Protein AF-0000000079770713 (afdb_homodimer)

Nearest PDB structures (foldseek):
  6ezu-assembly1_A  TM=9.959E-01  e=7.037E-30  Schistosoma mansoni
  2pw3-assembly1_B  TM=9.821E-01  e=1.176E-29  Homo sapiens
  2pw3-assembly1_A  TM=9.823E-01  e=1.884E-29  Homo sapiens
  1mkd-assembly1_B  TM=9.830E-01  e=2.142E-29  Homo sapiens
  3d3p-assembly1_A  TM=9.813E-01  e=2.236E-29  Homo sapiens

Structure (mmCIF, N/CA/C/O backbone):
data_AF-0000000079770713-model_v1
#
loop_
_entity.id
_entity.type
_entity.pdbx_description
1 polymer 'PDEase domain-containing protein'
#
loop_
_atom_site.group_PDB
_atom_site.id
_atom_site.type_symbol
_atom_site.label_atom_id
_atom_site.label_alt_id
_atom_site.label_comp_id
_atom_site.label_asym_id
_atom_site.label_entity_id
_atom_site.label_seq_id
_atom_site.pdbx_PDB_ins_code
_atom_site.Cartn_x
_atom_site.Cartn_y
_atom_site.Cartn_z
_atom_site.occupancy
_atom_site.B_iso_or_equiv
_atom_site.auth_seq_id
_atom_site.auth_comp_id
_atom_site.auth_asym_id
_atom_site.auth_atom_id
_atom_site.pdbx_PDB_model_num
ATOM 1 N N . MET A 1 1 ? 0.731 37.906 8.383 1 63.88 1 MET A N 1
ATOM 2 C CA . MET A 1 1 ? 1.109 36.5 8.234 1 63.88 1 MET A CA 1
ATOM 3 C C . MET A 1 1 ? 2.428 36.219 8.945 1 63.88 1 MET A C 1
ATOM 5 O O . MET A 1 1 ? 2.521 35.25 9.727 1 63.88 1 MET A O 1
ATOM 9 N N . GLU A 1 2 ? 3.33 37.094 8.875 1 69.5 2 GLU A N 1
ATOM 10 C CA . GLU A 1 2 ? 4.676 36.812 9.367 1 69.5 2 GLU A CA 1
ATOM 11 C C . GLU A 1 2 ? 4.691 36.719 10.891 1 69.5 2 GLU A C 1
ATOM 13 O O . GLU A 1 2 ? 5.367 35.844 11.461 1 69.5 2 GLU A O 1
ATOM 18 N N . GLY A 1 3 ? 3.883 37.531 11.469 1 73.81 3 GLY A N 1
ATOM 19 C CA . GLY A 1 3 ? 3.893 37.469 12.922 1 73.81 3 GLY A CA 1
ATOM 20 C C . GLY A 1 3 ? 3.133 36.281 13.484 1 73.81 3 GLY A C 1
ATOM 21 O O . GLY A 1 3 ? 3.455 35.812 14.57 1 73.81 3 GLY A O 1
ATOM 22 N N . GLY A 1 4 ? 2.262 35.688 12.719 1 87.94 4 GLY A N 1
ATOM 23 C CA . GLY A 1 4 ? 1.386 34.656 13.242 1 87.94 4 GLY A CA 1
ATOM 24 C C . GLY A 1 4 ? 1.854 33.25 12.898 1 87.94 4 GLY A C 1
ATOM 25 O O . GLY A 1 4 ? 1.377 32.281 13.484 1 87.94 4 GLY A O 1
ATOM 26 N N . LEU A 1 5 ? 2.863 33.188 12.086 1 93.62 5 LEU A N 1
ATOM 27 C CA . LEU A 1 5 ? 3.289 31.891 11.547 1 93.62 5 LEU A CA 1
ATOM 28 C C . LEU A 1 5 ? 3.885 31.031 12.648 1 93.62 5 LEU A C 1
ATOM 30 O O . LEU A 1 5 ? 3.799 29.797 12.586 1 93.62 5 LEU A O 1
ATOM 34 N N . ASP A 1 6 ? 4.414 31.625 13.68 1 94.94 6 ASP A N 1
ATOM 35 C CA . ASP A 1 6 ? 5.082 30.891 14.742 1 94.94 6 ASP A CA 1
ATOM 36 C C . ASP A 1 6 ? 4.133 30.609 15.898 1 94.94 6 ASP A C 1
ATOM 38 O O . ASP A 1 6 ? 4.516 29.969 16.891 1 94.94 6 ASP A O 1
ATOM 42 N N . GLN A 1 7 ? 2.955 31.078 15.75 1 94.88 7 GLN A N 1
ATOM 43 C CA . GLN A 1 7 ? 1.991 30.938 16.844 1 94.88 7 GLN A CA 1
ATOM 44 C C . GLN A 1 7 ? 1.043 29.766 16.594 1 94.88 7 GLN A C 1
ATOM 46 O O . GLN A 1 7 ? 0.506 29.625 15.484 1 94.88 7 GLN A O 1
ATOM 51 N N . TRP A 1 8 ? 0.904 28.922 17.641 1 96.94 8 TRP A N 1
ATOM 52 C CA . TRP A 1 8 ? -0.097 27.859 17.562 1 96.94 8 TRP A CA 1
ATOM 53 C C . TRP A 1 8 ? -1.501 28.453 17.453 1 96.94 8 TRP A C 1
ATOM 55 O O . TRP A 1 8 ? -1.877 29.328 18.234 1 96.94 8 TRP A O 1
ATOM 65 N N . GLY A 1 9 ? -2.186 28.109 16.484 1 94.69 9 GLY A N 1
ATOM 66 C CA . GLY A 1 9 ? -3.547 28.594 16.328 1 94.69 9 GLY A CA 1
ATOM 67 C C . GLY A 1 9 ? -3.637 29.875 15.531 1 94.69 9 GLY A C 1
ATOM 68 O O . GLY A 1 9 ? -4.445 30.75 15.844 1 94.69 9 GLY A O 1
ATOM 69 N N . MET A 1 10 ? -2.783 30 14.617 1 96 10 MET A N 1
ATOM 70 C CA . MET A 1 10 ? -2.904 31.109 13.688 1 96 10 MET A CA 1
ATOM 71 C C . MET A 1 10 ? -4.242 31.078 12.953 1 96 10 MET A C 1
ATOM 73 O O . MET A 1 10 ? -4.703 30 12.555 1 96 10 MET A O 1
AT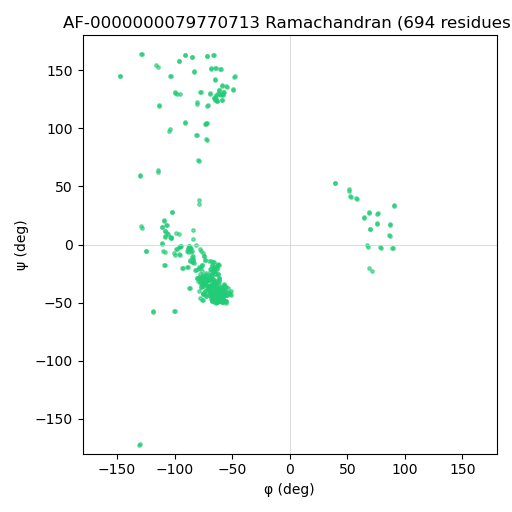OM 77 N N . ASP A 1 11 ? -4.848 32.25 12.844 1 96.94 11 ASP A N 1
ATOM 78 C CA . ASP A 1 11 ? -6.125 32.312 12.141 1 96.94 11 ASP A CA 1
ATOM 79 C C . ASP A 1 11 ? -5.938 32.125 10.633 1 96.94 11 ASP A C 1
ATOM 81 O O . ASP A 1 11 ? -5.863 33.125 9.891 1 96.94 11 ASP A O 1
ATOM 85 N N . ILE A 1 12 ? -5.996 30.953 10.195 1 97.5 12 ILE A N 1
ATOM 86 C CA . ILE A 1 12 ? -5.727 30.594 8.812 1 97.5 12 ILE A CA 1
ATOM 87 C C . ILE A 1 12 ? -6.883 31.047 7.922 1 97.5 12 ILE A C 1
ATOM 89 O O . ILE A 1 12 ? -6.707 31.25 6.719 1 97.5 12 ILE A O 1
ATOM 93 N N . PHE A 1 13 ? -8.055 31.156 8.5 1 97.25 13 PHE A N 1
ATOM 94 C CA . PHE A 1 13 ? -9.211 31.641 7.75 1 97.25 13 PHE A CA 1
ATOM 95 C C . PHE A 1 13 ? -9.031 33.094 7.379 1 97.25 13 PHE A C 1
ATOM 97 O O . PHE A 1 13 ? -9.398 33.531 6.277 1 97.25 13 PHE A O 1
ATOM 104 N N . LYS A 1 14 ? -8.547 33.812 8.328 1 96.44 14 LYS A N 1
ATOM 105 C CA . LYS A 1 14 ? -8.266 35.219 8.031 1 96.44 14 LYS A CA 1
ATOM 106 C C . LYS A 1 14 ? -7.234 35.344 6.914 1 96.44 14 LYS A C 1
ATOM 108 O O . LYS A 1 14 ? -7.367 36.219 6.043 1 96.44 14 LYS A O 1
ATOM 113 N N . LEU A 1 15 ? -6.227 34.531 6.969 1 96.56 15 LEU A N 1
ATOM 114 C CA . LEU A 1 15 ? -5.246 34.531 5.891 1 96.56 15 LEU A CA 1
ATOM 115 C C . LEU A 1 15 ? -5.91 34.219 4.555 1 96.56 15 LEU A C 1
ATOM 117 O O . LEU A 1 15 ? -5.605 34.844 3.539 1 96.56 15 LEU A O 1
ATOM 121 N N . ALA A 1 16 ? -6.777 33.281 4.539 1 96.69 16 ALA A N 1
ATOM 122 C CA . ALA A 1 16 ? -7.453 32.844 3.316 1 96.69 16 ALA A CA 1
ATOM 123 C C . ALA A 1 16 ? -8.328 33.969 2.754 1 96.69 16 ALA A C 1
ATOM 125 O O . ALA A 1 16 ? -8.594 34 1.55 1 96.69 16 ALA A O 1
ATOM 126 N N . GLU A 1 17 ? -8.75 34.875 3.635 1 96.69 17 GLU A N 1
ATOM 127 C CA . GLU A 1 17 ? -9.5 36.031 3.189 1 96.69 17 GLU A CA 1
ATOM 128 C C . GLU A 1 17 ? -8.586 37.062 2.521 1 96.69 17 GLU A C 1
ATOM 130 O O . GLU A 1 17 ? -9.023 37.812 1.652 1 96.69 17 GLU A O 1
ATOM 135 N N . CYS A 1 18 ? -7.363 37.031 2.934 1 95.69 18 CYS A N 1
ATOM 136 C CA . CYS A 1 18 ? -6.418 38.031 2.496 1 95.69 18 CYS A CA 1
ATOM 137 C C . CYS A 1 18 ? -5.719 37.625 1.207 1 95.69 18 CYS A C 1
ATOM 139 O O . CYS A 1 18 ? -5.156 38.469 0.501 1 95.69 18 CYS A O 1
ATOM 141 N N . THR A 1 19 ? -5.734 36.344 0.883 1 96.25 19 THR A N 1
ATOM 142 C CA . THR A 1 19 ? -5.074 35.844 -0.32 1 96.25 19 THR A CA 1
ATOM 143 C C . THR A 1 19 ? -5.828 34.656 -0.896 1 96.25 19 THR A C 1
ATOM 145 O O . THR A 1 19 ? -6.352 33.812 -0.149 1 96.25 19 THR A O 1
ATOM 148 N N . PRO A 1 20 ? -5.832 34.562 -2.256 1 96.06 20 PRO A N 1
ATOM 149 C CA . PRO A 1 20 ? -6.449 33.375 -2.867 1 96.06 20 PRO A CA 1
ATOM 150 C C . PRO A 1 20 ? -5.555 32.156 -2.805 1 96.06 20 PRO A C 1
ATOM 152 O O . PRO A 1 20 ? -5.984 31.062 -3.174 1 96.06 20 PRO A O 1
ATOM 155 N N . ASN A 1 21 ? -4.332 32.312 -2.307 1 97.94 21 ASN A N 1
ATOM 156 C CA . ASN A 1 21 ? -3.375 31.219 -2.289 1 97.94 21 ASN A CA 1
ATOM 157 C C . ASN A 1 21 ? -2.75 31.031 -0.909 1 97.94 21 ASN A C 1
ATOM 159 O O . ASN A 1 21 ? -1.525 31.062 -0.77 1 97.94 21 ASN A O 1
ATOM 163 N N . PRO A 1 22 ? -3.529 30.781 0.084 1 98.19 22 PRO A N 1
ATOM 164 C CA . PRO A 1 22 ? -2.99 30.688 1.442 1 98.19 22 PRO A CA 1
ATOM 165 C C . PRO A 1 22 ? -1.973 29.547 1.595 1 98.19 22 PRO A C 1
ATOM 167 O O . PRO A 1 22 ? -0.977 29.703 2.307 1 98.19 22 PRO A O 1
ATOM 170 N N . LEU A 1 23 ? -2.201 28.406 0.924 1 98.75 23 LEU A N 1
ATOM 171 C CA . LEU A 1 23 ? -1.284 27.281 1.036 1 98.75 23 LEU A CA 1
ATOM 172 C C . LEU A 1 23 ? 0.087 27.625 0.469 1 98.75 23 LEU A C 1
ATOM 174 O O . LEU A 1 23 ? 1.111 27.375 1.105 1 98.75 23 LEU A O 1
ATOM 178 N N . THR A 1 24 ? 0.068 28.266 -0.706 1 98.75 24 THR A N 1
ATOM 179 C CA . THR A 1 24 ? 1.312 28.672 -1.35 1 98.75 24 THR A CA 1
ATOM 180 C C . THR A 1 24 ? 2.061 29.688 -0.484 1 98.75 24 THR A C 1
ATOM 182 O O . THR A 1 24 ? 3.27 29.547 -0.28 1 98.75 24 THR A O 1
ATOM 185 N N . CYS A 1 25 ? 1.343 30.625 0.07 1 98.12 25 CYS A N 1
ATOM 186 C CA . CYS A 1 25 ? 1.941 31.672 0.885 1 98.12 25 CYS A CA 1
ATOM 187 C C . CYS A 1 25 ? 2.596 31.094 2.131 1 98.12 25 CYS A C 1
ATOM 189 O O . CYS A 1 25 ? 3.756 31.391 2.426 1 98.12 25 CYS A O 1
ATOM 191 N N . VAL A 1 26 ? 1.879 30.266 2.836 1 98.5 26 VAL A N 1
ATOM 192 C CA . VAL A 1 26 ? 2.367 29.703 4.09 1 98.5 26 VAL A CA 1
ATOM 193 C C . VAL A 1 26 ? 3.562 28.797 3.82 1 98.5 26 VAL A C 1
ATOM 195 O O . VAL A 1 26 ? 4.602 28.906 4.477 1 98.5 26 VAL A O 1
ATOM 198 N N . THR A 1 27 ? 3.457 27.906 2.826 1 98.81 27 THR A N 1
ATOM 199 C CA . THR A 1 27 ? 4.492 26.922 2.541 1 98.81 27 THR A CA 1
ATOM 200 C C . THR A 1 27 ? 5.773 27.594 2.066 1 98.81 27 THR A C 1
ATOM 202 O O . THR A 1 27 ? 6.859 27.297 2.562 1 98.81 27 THR A O 1
ATOM 205 N N . TYR A 1 28 ? 5.598 28.531 1.145 1 98.5 28 TYR A N 1
ATOM 206 C CA . TYR A 1 28 ? 6.75 29.25 0.616 1 98.5 28 TYR A CA 1
ATOM 207 C C . TYR A 1 28 ? 7.473 30.016 1.724 1 98.5 28 TYR A C 1
ATOM 209 O O . TYR A 1 28 ? 8.703 29.953 1.824 1 98.5 28 TYR A O 1
ATOM 217 N N . THR A 1 29 ? 6.762 30.703 2.537 1 98.12 29 THR A N 1
ATOM 218 C CA . THR A 1 29 ? 7.336 31.531 3.59 1 98.12 29 THR A CA 1
ATOM 219 C C . THR A 1 29 ? 8.078 30.672 4.609 1 98.12 29 THR A C 1
ATOM 221 O O . THR A 1 29 ? 9.172 31.031 5.051 1 98.12 29 THR A O 1
ATOM 224 N N . ILE A 1 30 ? 7.496 29.531 4.957 1 98.25 30 ILE A N 1
ATOM 225 C CA . ILE A 1 30 ? 8.109 28.656 5.945 1 98.25 30 ILE A CA 1
ATOM 226 C C . ILE A 1 30 ? 9.398 28.062 5.379 1 98.25 30 ILE A C 1
ATOM 228 O O . ILE A 1 30 ? 10.43 28.031 6.055 1 98.25 30 ILE A O 1
ATOM 232 N N . LEU A 1 31 ? 9.359 27.625 4.121 1 98.62 31 LEU A N 1
ATOM 233 C CA . LEU A 1 31 ? 10.562 27.094 3.494 1 98.62 31 LEU A CA 1
ATOM 234 C C . LEU A 1 31 ? 11.656 28.141 3.428 1 98.62 31 LEU A C 1
ATOM 236 O O . LEU A 1 31 ? 12.828 27.844 3.674 1 98.62 31 LEU A O 1
ATOM 240 N N . LYS A 1 32 ? 11.258 29.328 3.139 1 97.75 32 LYS A N 1
ATOM 241 C CA . LYS A 1 32 ? 12.203 30.438 3.051 1 97.75 32 LYS A CA 1
ATOM 242 C C . LYS A 1 32 ? 12.797 30.766 4.418 1 97.75 32 LYS A C 1
ATOM 244 O O . LYS A 1 32 ? 14.016 30.891 4.559 1 97.75 32 LYS A O 1
ATOM 249 N N . ARG A 1 33 ? 11.992 30.875 5.371 1 96.5 33 ARG A N 1
ATOM 250 C CA . ARG A 1 33 ? 12.422 31.234 6.715 1 96.5 33 ARG A CA 1
ATOM 251 C C . ARG A 1 33 ? 13.367 30.188 7.293 1 96.5 33 ARG A C 1
ATOM 253 O O . ARG A 1 33 ? 14.289 30.531 8.047 1 96.5 33 ARG A O 1
ATOM 260 N N . ARG A 1 34 ? 13.156 28.984 6.93 1 96.56 34 ARG A N 1
ATOM 261 C CA . ARG A 1 34 ? 13.984 27.891 7.457 1 96.56 34 ARG A CA 1
ATOM 262 C C . ARG A 1 34 ? 15.234 27.703 6.609 1 96.56 34 ARG A C 1
ATOM 264 O O . ARG A 1 34 ? 16.031 26.797 6.883 1 96.56 34 ARG A O 1
ATOM 271 N N . GLY A 1 35 ? 15.359 28.484 5.566 1 98.06 35 GLY A N 1
ATOM 272 C CA . GLY A 1 35 ? 16.547 28.469 4.738 1 98.06 35 GLY A CA 1
ATOM 273 C C . GLY A 1 35 ? 16.625 27.266 3.82 1 98.06 35 GLY A C 1
ATOM 274 O O . GLY A 1 35 ? 17.688 26.969 3.262 1 98.06 35 GLY A O 1
ATOM 275 N N . LEU A 1 36 ? 15.523 26.625 3.623 1 98.56 36 LEU A N 1
ATOM 276 C CA . LEU A 1 36 ? 15.531 25.359 2.887 1 98.56 36 LEU A CA 1
ATOM 277 C C . LEU A 1 36 ? 15.578 25.609 1.384 1 98.56 36 LEU A C 1
ATOM 279 O O . LEU A 1 36 ? 16.141 24.812 0.635 1 98.56 36 LEU A O 1
ATOM 283 N N . ILE A 1 37 ? 15.031 26.75 0.938 1 98.69 37 ILE A N 1
ATOM 284 C CA . ILE A 1 37 ? 15.07 27.125 -0.474 1 98.69 37 ILE A CA 1
ATOM 285 C C . ILE A 1 37 ? 16.516 27.328 -0.906 1 98.69 37 ILE A C 1
ATOM 287 O O . ILE A 1 37 ? 16.953 26.812 -1.944 1 98.69 37 ILE A O 1
ATOM 291 N N . ASN A 1 38 ? 17.281 27.984 -0.053 1 98.38 38 ASN A N 1
ATOM 292 C CA . ASN A 1 38 ? 18.688 28.219 -0.345 1 98.38 38 ASN A CA 1
ATOM 293 C C . ASN A 1 38 ? 19.531 26.953 -0.19 1 98.38 38 ASN A C 1
ATOM 295 O O . ASN A 1 38 ? 20.391 26.656 -1.024 1 98.38 38 ASN A O 1
ATOM 299 N N . LYS A 1 39 ? 19.25 26.234 0.846 1 98.25 39 LYS A N 1
ATOM 300 C CA . LYS A 1 39 ? 20.016 25.031 1.158 1 98.25 39 LYS A CA 1
ATOM 301 C C . LYS A 1 39 ? 19.984 24.047 -0.009 1 98.25 39 LYS A C 1
ATOM 303 O O . LYS A 1 39 ? 21.016 23.453 -0.35 1 98.25 39 LYS A O 1
ATOM 308 N N . PHE A 1 40 ? 18.875 23.922 -0.648 1 98.44 40 PHE A N 1
ATOM 309 C CA . PHE A 1 40 ? 18.719 22.906 -1.691 1 98.44 40 PHE A CA 1
ATOM 310 C C . PHE A 1 40 ? 18.672 23.562 -3.068 1 98.44 40 PHE A C 1
ATOM 312 O O . PHE A 1 40 ? 18.328 22.906 -4.055 1 98.44 40 PHE A O 1
ATOM 319 N N . LYS A 1 41 ? 18.938 24.906 -3.066 1 98.44 41 LYS A N 1
ATOM 320 C CA . LYS A 1 41 ? 18.953 25.672 -4.309 1 98.44 41 LYS A CA 1
ATOM 321 C C . LYS A 1 41 ? 17.688 25.438 -5.117 1 98.44 41 LYS A C 1
ATOM 323 O O . LYS A 1 41 ? 17.734 25.141 -6.312 1 98.44 41 LYS A O 1
ATOM 328 N N . ILE A 1 42 ? 16.562 25.5 -4.434 1 98.69 42 ILE A N 1
ATOM 329 C CA . ILE A 1 42 ? 15.281 25.344 -5.094 1 98.69 42 ILE A CA 1
ATOM 330 C C . ILE A 1 42 ? 14.984 26.578 -5.945 1 98.69 42 ILE A C 1
ATOM 332 O O . ILE A 1 42 ? 14.93 27.703 -5.43 1 98.69 42 ILE A O 1
ATOM 336 N N . PRO A 1 43 ? 14.812 26.359 -7.258 1 98.12 43 PRO A N 1
ATOM 337 C CA . PRO A 1 43 ? 14.422 27.531 -8.039 1 98.12 43 PRO A CA 1
ATOM 338 C C . PRO A 1 43 ? 13.094 28.125 -7.59 1 98.12 43 PRO A C 1
ATOM 340 O O . PRO A 1 43 ? 12.094 27.422 -7.508 1 98.12 43 PRO A O 1
ATOM 343 N N . HIS A 1 44 ? 13.07 29.375 -7.355 1 97.69 44 HIS A N 1
ATOM 344 C CA . HIS A 1 44 ? 11.891 30.047 -6.816 1 97.69 44 HIS A CA 1
ATOM 345 C C . HIS A 1 44 ? 10.68 29.844 -7.723 1 97.69 44 HIS A C 1
ATOM 347 O O . HIS A 1 44 ? 9.578 29.578 -7.246 1 97.69 44 HIS A O 1
ATOM 353 N N . TRP A 1 45 ? 10.906 29.906 -8.93 1 97.5 45 TRP A N 1
ATOM 354 C CA . TRP A 1 45 ? 9.805 29.797 -9.875 1 97.5 45 TRP A CA 1
ATOM 355 C C . TRP A 1 45 ? 9.25 28.375 -9.898 1 97.5 45 TRP A C 1
ATOM 357 O O . TRP A 1 45 ? 8.039 28.188 -10.039 1 97.5 45 TRP A O 1
ATOM 367 N N . ASN A 1 46 ? 10.148 27.359 -9.812 1 98.31 46 ASN A N 1
ATOM 368 C CA . ASN A 1 46 ? 9.672 25.984 -9.719 1 98.31 46 ASN A CA 1
ATOM 369 C C . ASN A 1 46 ? 8.812 25.766 -8.484 1 98.31 46 ASN A C 1
ATOM 371 O O . ASN A 1 46 ? 7.777 25.109 -8.547 1 98.31 46 ASN A O 1
ATOM 375 N N . LEU A 1 47 ? 9.305 26.359 -7.414 1 98.75 47 LEU A N 1
ATOM 376 C CA . LEU A 1 47 ? 8.586 26.188 -6.156 1 98.75 47 LEU A CA 1
ATOM 377 C C . LEU A 1 47 ? 7.207 26.844 -6.219 1 98.75 47 LEU A C 1
ATOM 379 O O . LEU A 1 47 ? 6.211 26.234 -5.828 1 98.75 47 LEU A O 1
ATOM 383 N N . LEU A 1 48 ? 7.164 28.016 -6.754 1 98.56 48 LEU A N 1
ATOM 384 C CA . LEU A 1 48 ? 5.895 28.719 -6.855 1 98.56 48 LEU A CA 1
ATOM 385 C C . LEU A 1 48 ? 4.941 28 -7.801 1 98.56 48 LEU A C 1
ATOM 387 O O . LEU A 1 48 ? 3.75 27.875 -7.508 1 98.56 48 LEU A O 1
ATOM 391 N N . ARG A 1 49 ? 5.418 27.562 -8.914 1 98.62 49 ARG A N 1
ATOM 392 C CA . ARG A 1 49 ? 4.578 26.859 -9.883 1 98.62 49 ARG A CA 1
ATOM 393 C C . ARG A 1 49 ? 4.047 25.562 -9.305 1 98.62 49 ARG A C 1
ATOM 395 O O . ARG A 1 49 ? 2.871 25.234 -9.477 1 98.62 49 ARG A O 1
ATOM 402 N N . TYR A 1 50 ? 4.945 24.875 -8.648 1 98.81 50 TYR A N 1
ATOM 403 C CA . TYR A 1 50 ? 4.535 23.609 -8.047 1 98.81 50 TYR A CA 1
ATOM 404 C C . TYR A 1 50 ? 3.479 23.828 -6.969 1 98.81 50 TYR A C 1
ATOM 406 O O . TYR A 1 50 ? 2.426 23.188 -6.977 1 98.81 50 TYR A O 1
ATOM 414 N N . LEU A 1 51 ? 3.736 24.734 -6.07 1 98.88 51 LEU A N 1
ATOM 415 C CA . LEU A 1 51 ? 2.816 24.984 -4.965 1 98.88 51 LEU A CA 1
ATOM 416 C C . LEU A 1 51 ? 1.476 25.5 -5.477 1 98.88 51 LEU A C 1
ATOM 418 O O . LEU A 1 51 ? 0.421 25.109 -4.969 1 98.88 51 LEU A O 1
ATOM 422 N N . ARG A 1 52 ? 1.499 26.328 -6.449 1 98.62 52 ARG A N 1
ATOM 423 C CA . ARG A 1 52 ? 0.257 26.828 -7.035 1 98.62 52 ARG A CA 1
ATOM 424 C C . ARG A 1 52 ? -0.518 25.703 -7.711 1 98.62 52 ARG A C 1
ATOM 426 O O . ARG A 1 52 ? -1.748 25.656 -7.652 1 98.62 52 ARG A O 1
ATOM 433 N N . SER A 1 53 ? 0.231 24.859 -8.383 1 98.69 53 SER A N 1
ATOM 434 C CA . SER A 1 53 ? -0.406 23.703 -9.023 1 98.69 53 SER A CA 1
ATOM 435 C C . SER A 1 53 ? -1.051 22.797 -7.988 1 98.69 53 SER A C 1
ATOM 437 O O . SER A 1 53 ? -2.184 22.344 -8.172 1 98.69 53 SER A O 1
ATOM 439 N N . VAL A 1 54 ? -0.309 22.531 -6.922 1 98.81 54 VAL A N 1
ATOM 440 C CA . VAL A 1 54 ? -0.847 21.719 -5.832 1 98.81 54 VAL A CA 1
ATOM 441 C C . VAL A 1 54 ? -2.1 22.391 -5.266 1 98.81 54 VAL A C 1
ATOM 443 O O . VAL A 1 54 ? -3.139 21.75 -5.117 1 98.81 54 VAL A O 1
ATOM 446 N N . GLU A 1 55 ? -1.986 23.641 -4.984 1 98.75 55 GLU A N 1
ATOM 447 C CA . GLU A 1 55 ? -3.086 24.375 -4.379 1 98.75 55 GLU A CA 1
ATOM 448 C C . GLU A 1 55 ? -4.309 24.391 -5.289 1 98.75 55 GLU A C 1
ATOM 450 O O . GLU A 1 55 ? -5.441 24.281 -4.812 1 98.75 55 GLU A O 1
ATOM 455 N N . SER A 1 56 ? -4.113 24.531 -6.574 1 98.31 56 SER A N 1
ATOM 456 C CA . SER A 1 56 ? -5.215 24.562 -7.531 1 98.31 56 SER A CA 1
ATOM 457 C C . SER A 1 56 ? -5.898 23.203 -7.641 1 98.31 56 SER A C 1
ATOM 459 O O . SER A 1 56 ? -7.047 23.109 -8.07 1 98.31 56 SER A O 1
ATOM 461 N N . HIS A 1 57 ? -5.203 22.141 -7.258 1 98.5 57 HIS A N 1
ATOM 462 C CA . HIS A 1 57 ? -5.77 20.797 -7.34 1 98.5 57 HIS A CA 1
ATOM 463 C C . HIS A 1 57 ? -6.574 20.469 -6.09 1 98.5 57 HIS A C 1
ATOM 465 O O . HIS A 1 57 ? -7.309 19.484 -6.066 1 98.5 57 HIS A O 1
ATOM 471 N N . TYR A 1 58 ? -6.418 21.266 -5.047 1 98.62 58 TYR A N 1
ATOM 472 C CA . TYR A 1 58 ? -7.34 21.109 -3.932 1 98.62 58 TYR A CA 1
ATOM 473 C C . TYR A 1 58 ? -8.766 21.453 -4.348 1 98.62 58 TYR A C 1
ATOM 475 O O . TYR A 1 58 ? -9.008 22.5 -4.957 1 98.62 58 TYR A O 1
ATOM 483 N N . ASN A 1 59 ? -9.648 20.547 -4.066 1 95.38 59 ASN A N 1
ATOM 484 C CA . ASN A 1 59 ? -11.039 20.719 -4.469 1 95.38 59 ASN A CA 1
ATOM 485 C C . ASN A 1 59 ? -11.695 21.891 -3.75 1 95.38 59 ASN A C 1
ATOM 487 O O . ASN A 1 59 ? -11.766 21.906 -2.52 1 95.38 59 ASN A O 1
ATOM 491 N N . ALA A 1 60 ? -12.25 22.766 -4.492 1 91.31 60 ALA A N 1
ATOM 492 C CA . ALA A 1 60 ? -12.836 23.984 -3.943 1 91.31 60 ALA A CA 1
ATOM 493 C C . ALA A 1 60 ? -14.188 23.688 -3.287 1 91.31 60 ALA A C 1
ATOM 495 O O . ALA A 1 60 ? -14.648 24.469 -2.441 1 91.31 60 ALA A O 1
ATOM 496 N N . CYS A 1 61 ? -14.734 22.578 -3.611 1 92.56 61 CYS A N 1
ATOM 497 C CA . CYS A 1 61 ? -16.078 22.281 -3.137 1 92.56 61 CYS A CA 1
ATOM 498 C C . CYS A 1 61 ? -16.047 21.453 -1.866 1 92.56 61 CYS A C 1
ATOM 500 O O . CYS A 1 61 ? -17.078 21.25 -1.215 1 92.56 61 CYS A O 1
ATOM 502 N N . THR A 1 62 ? -14.906 21 -1.525 1 96.81 62 THR A N 1
ATOM 503 C CA . THR A 1 62 ? -14.781 20.219 -0.302 1 96.81 62 THR A CA 1
ATOM 504 C C . THR A 1 62 ? -14.703 21.125 0.92 1 96.81 62 THR A C 1
ATOM 506 O O . THR A 1 62 ? -13.781 21.938 1.034 1 96.81 62 THR A O 1
ATOM 509 N N . PRO A 1 63 ? -15.562 20.953 1.803 1 97.38 63 PRO A N 1
ATOM 510 C CA . PRO A 1 63 ? -15.648 21.906 2.914 1 97.38 63 PRO A CA 1
ATOM 511 C C . PRO A 1 63 ? -14.422 21.859 3.822 1 97.38 63 PRO A C 1
ATOM 513 O O . PRO A 1 63 ? -13.852 22.906 4.137 1 97.38 63 PRO A O 1
ATOM 516 N N . TYR A 1 64 ? -13.977 20.719 4.215 1 98.31 64 TYR A N 1
ATOM 517 C CA . TYR A 1 64 ? -12.938 20.562 5.227 1 98.31 64 TYR A CA 1
ATOM 518 C C . TYR A 1 64 ? -11.578 20.312 4.578 1 98.31 64 TYR A C 1
ATOM 520 O O . TYR A 1 64 ? -10.633 21.078 4.789 1 98.31 64 TYR A O 1
ATOM 528 N N . HIS A 1 65 ? -11.5 19.234 3.748 1 98.69 65 HIS A N 1
ATOM 529 C CA . HIS A 1 65 ? -10.242 18.844 3.131 1 98.69 65 HIS A CA 1
ATOM 530 C C . HIS A 1 65 ? -9.93 19.719 1.912 1 98.69 65 HIS A C 1
ATOM 532 O O . HIS A 1 65 ? -9.953 19.219 0.779 1 98.69 65 HIS A O 1
ATOM 538 N N . ASN A 1 66 ? -9.555 20.953 2.141 1 98.38 66 ASN A N 1
ATOM 539 C CA . ASN A 1 66 ? -9.281 21.938 1.099 1 98.38 66 ASN A CA 1
ATOM 540 C C . ASN A 1 66 ? -7.941 22.641 1.323 1 98.38 66 ASN A C 1
ATOM 542 O O . ASN A 1 66 ? -7.172 22.25 2.203 1 98.38 66 ASN A O 1
ATOM 546 N N . LYS A 1 67 ? -7.695 23.656 0.52 1 98.62 67 LYS A N 1
ATOM 547 C CA . LYS A 1 67 ? -6.406 24.344 0.531 1 98.62 67 LYS A CA 1
ATOM 548 C C . LYS A 1 67 ? -6.184 25.062 1.852 1 98.62 67 LYS A C 1
ATOM 550 O O . LYS A 1 67 ? -5.047 25.203 2.309 1 98.62 67 LYS A O 1
ATOM 555 N N . ILE A 1 68 ? -7.227 25.516 2.496 1 98.56 68 ILE A N 1
ATOM 556 C CA . ILE A 1 68 ? -7.109 26.234 3.766 1 98.56 68 ILE A CA 1
ATOM 557 C C . ILE A 1 68 ? -6.668 25.25 4.859 1 98.56 68 ILE A C 1
ATOM 559 O O . ILE A 1 68 ? -5.781 25.578 5.656 1 98.56 68 ILE A O 1
ATOM 563 N N . HIS A 1 69 ? -7.309 24.047 4.836 1 98.75 69 HIS A N 1
ATOM 564 C CA . HIS A 1 69 ? -6.902 23 5.766 1 98.75 69 HIS A CA 1
ATOM 565 C C . HIS A 1 69 ? -5.43 22.641 5.582 1 98.75 69 HIS A C 1
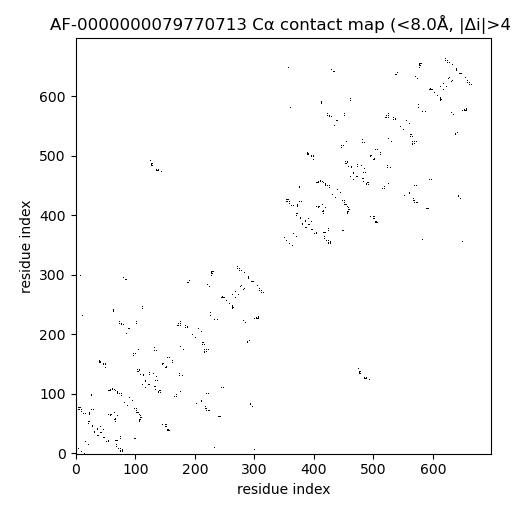ATOM 567 O O . HIS A 1 69 ? -4.691 22.516 6.559 1 98.75 69 HIS A O 1
ATOM 573 N N . ALA A 1 70 ? -5.012 22.516 4.367 1 98.88 70 ALA A N 1
ATOM 574 C CA . ALA A 1 70 ? -3.621 22.172 4.082 1 98.88 70 ALA A CA 1
ATOM 575 C C . ALA A 1 70 ? -2.676 23.25 4.613 1 98.88 70 ALA A C 1
ATOM 577 O O . ALA A 1 70 ? -1.637 22.938 5.199 1 98.88 70 ALA A O 1
ATOM 578 N N . ALA A 1 71 ? -3.062 24.484 4.406 1 98.69 71 ALA A N 1
ATOM 579 C CA . ALA A 1 71 ? -2.256 25.594 4.914 1 98.69 71 ALA A CA 1
ATOM 580 C C . ALA A 1 71 ? -2.141 25.531 6.438 1 98.69 71 ALA A C 1
ATOM 582 O O . ALA A 1 71 ? -1.063 25.766 6.992 1 98.69 71 ALA A O 1
ATOM 583 N N . ASP A 1 72 ? -3.221 25.266 7.062 1 98.69 72 ASP A N 1
ATOM 584 C CA . ASP A 1 72 ? -3.244 25.156 8.516 1 98.69 72 ASP A CA 1
ATOM 585 C C . ASP A 1 72 ? -2.32 24.047 9 1 98.69 72 ASP A C 1
ATOM 587 O O . ASP A 1 72 ? -1.623 24.203 10.008 1 98.69 72 ASP A O 1
ATOM 591 N N . VAL A 1 73 ? -2.34 22.906 8.297 1 98.88 73 VAL A N 1
ATOM 592 C CA . VAL A 1 73 ? -1.513 21.766 8.664 1 98.88 73 VAL A CA 1
ATOM 593 C C . VAL A 1 73 ? -0.037 22.125 8.492 1 98.88 73 VAL A C 1
ATOM 595 O O . VAL A 1 73 ? 0.788 21.812 9.352 1 98.88 73 VAL A O 1
ATOM 598 N N . VAL A 1 74 ? 0.309 22.812 7.395 1 98.88 74 VAL A N 1
ATOM 599 C CA . VAL A 1 74 ? 1.688 23.219 7.164 1 98.88 74 VAL A CA 1
ATOM 600 C C . VAL A 1 74 ? 2.133 24.172 8.273 1 98.88 74 VAL A C 1
ATOM 602 O O . VAL A 1 74 ? 3.223 24.016 8.836 1 98.88 74 VAL A O 1
ATOM 605 N N . GLN A 1 75 ? 1.3 25.125 8.586 1 98.69 75 GLN A N 1
ATOM 606 C CA . GLN A 1 75 ? 1.612 26.078 9.648 1 98.69 75 GLN A CA 1
ATOM 607 C C . GLN A 1 75 ? 1.761 25.375 10.992 1 98.69 75 GLN A C 1
ATOM 609 O O . GLN A 1 75 ? 2.658 25.688 11.773 1 98.69 75 GLN A O 1
ATOM 614 N N . SER A 1 76 ? 0.919 24.406 11.273 1 98.44 76 SER A N 1
ATOM 615 C CA . SER A 1 76 ? 0.95 23.688 12.531 1 98.44 76 SER A CA 1
ATOM 616 C C . SER A 1 76 ? 2.246 22.891 12.688 1 98.44 76 SER A C 1
ATOM 618 O O . SER A 1 76 ? 2.855 22.891 13.758 1 98.44 76 SER A O 1
ATOM 620 N N . VAL A 1 77 ? 2.652 22.219 11.625 1 98.5 77 VAL A N 1
ATOM 621 C CA . VAL A 1 77 ? 3.877 21.422 11.719 1 98.5 77 VAL A CA 1
ATOM 622 C C . VAL A 1 77 ? 5.074 22.344 11.922 1 98.5 77 VAL A C 1
ATOM 624 O O . VAL A 1 77 ? 6.02 22 12.633 1 98.5 77 VAL A O 1
ATOM 627 N N . HIS A 1 78 ? 5.035 23.516 11.312 1 98 78 HIS A N 1
ATOM 628 C CA . HIS A 1 78 ? 6.078 24.516 11.523 1 98 78 HIS A CA 1
ATOM 629 C C . HIS A 1 78 ? 6.207 24.875 13 1 98 78 HIS A C 1
ATOM 631 O O . HIS A 1 78 ? 7.32 24.969 13.523 1 98 78 HIS A O 1
ATOM 637 N N . VAL A 1 79 ? 5.121 25.062 13.656 1 97.44 79 VAL A N 1
ATOM 638 C CA . VAL A 1 79 ? 5.125 25.406 15.07 1 97.44 79 VAL A CA 1
ATOM 639 C C . VAL A 1 79 ? 5.625 24.219 15.898 1 97.44 79 VAL A C 1
ATOM 641 O O . VAL A 1 79 ? 6.441 24.391 16.812 1 97.44 79 VAL A O 1
ATOM 644 N N . LEU A 1 80 ? 5.176 23.016 15.562 1 97.75 80 LEU A N 1
ATOM 645 C CA . LEU A 1 80 ? 5.555 21.812 16.312 1 97.75 80 LEU A CA 1
ATOM 646 C C . LEU A 1 80 ? 7.055 21.562 16.203 1 97.75 80 LEU A C 1
ATOM 648 O O . LEU A 1 80 ? 7.676 21.078 17.141 1 97.75 80 LEU A O 1
ATOM 652 N N . LEU A 1 81 ? 7.602 21.922 15.062 1 97.06 81 LEU A N 1
ATOM 653 C CA . LEU A 1 81 ? 9.023 2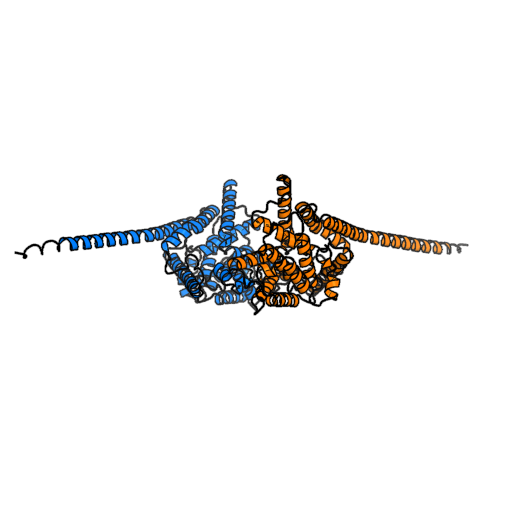1.719 14.805 1 97.06 81 LEU A CA 1
ATOM 654 C C . LEU A 1 81 ? 9.875 22.625 15.68 1 97.06 81 LEU A C 1
ATOM 656 O O . LEU A 1 81 ? 11.078 22.422 15.82 1 97.06 81 LEU A O 1
ATOM 660 N N . GLN A 1 82 ? 9.281 23.625 16.297 1 94.69 82 GLN A N 1
ATOM 661 C CA . GLN A 1 82 ? 10.031 24.625 17.062 1 94.69 82 GLN A CA 1
ATOM 662 C C . GLN A 1 82 ? 10.266 24.156 18.484 1 94.69 82 GLN A C 1
ATOM 664 O O . GLN A 1 82 ? 10.969 24.812 19.266 1 94.69 82 GLN A O 1
ATOM 669 N N . ALA A 1 83 ? 9.734 23 18.844 1 94.44 83 ALA A N 1
ATOM 670 C CA . ALA A 1 83 ? 9.984 22.469 20.188 1 94.44 83 ALA A CA 1
ATOM 671 C C . ALA A 1 83 ? 11.477 22.297 20.453 1 94.44 83 ALA A C 1
ATOM 673 O O . ALA A 1 83 ? 12.18 21.672 19.656 1 94.44 83 ALA A O 1
ATOM 674 N N . PRO A 1 84 ? 11.93 22.781 21.562 1 93 84 PRO A N 1
ATOM 675 C CA . PRO A 1 84 ? 13.359 22.688 21.859 1 93 84 PRO A CA 1
ATOM 676 C C . PRO A 1 84 ? 13.859 21.234 21.844 1 93 84 PRO A C 1
ATOM 678 O O . PRO A 1 84 ? 15 20.984 21.422 1 93 84 PRO A O 1
ATOM 681 N N . ALA A 1 85 ? 13.031 20.359 22.25 1 90.38 85 ALA A N 1
ATOM 682 C CA . ALA A 1 85 ? 13.414 18.953 22.297 1 90.38 85 ALA A CA 1
ATOM 683 C C . ALA A 1 85 ? 13.758 18.422 20.906 1 90.38 85 ALA A C 1
ATOM 685 O O . ALA A 1 85 ? 14.414 17.391 20.766 1 90.38 85 ALA A O 1
ATOM 686 N N . LEU A 1 86 ? 13.344 19.109 19.844 1 92.81 86 LEU A N 1
ATOM 687 C CA . LEU A 1 86 ? 13.531 18.641 18.469 1 92.81 86 LEU A CA 1
ATOM 688 C C . LEU A 1 86 ? 14.633 19.438 17.781 1 92.81 86 LEU A C 1
ATOM 690 O O . LEU A 1 86 ? 14.859 19.281 16.578 1 92.81 86 LEU A O 1
ATOM 694 N N . ASP A 1 87 ? 15.305 20.219 18.516 1 89.06 87 ASP A N 1
ATOM 695 C CA . ASP A 1 87 ? 16.375 21.031 17.938 1 89.06 87 ASP A CA 1
ATOM 696 C C . ASP A 1 87 ? 17.5 20.141 17.391 1 89.06 87 ASP A C 1
ATOM 698 O O . ASP A 1 87 ? 18.016 19.281 18.109 1 89.06 87 ASP A O 1
ATOM 702 N N . SER A 1 88 ? 17.812 20.312 16.156 1 87.5 88 SER A N 1
ATOM 703 C CA . SER A 1 88 ? 18.922 19.672 15.461 1 87.5 88 SER A CA 1
ATOM 704 C C . SER A 1 88 ? 18.734 18.172 15.383 1 87.5 88 SER A C 1
ATOM 706 O O . SER A 1 88 ? 19.719 17.422 15.352 1 87.5 88 SER A O 1
ATOM 708 N N . VAL A 1 89 ? 17.516 17.812 15.469 1 90.38 89 VAL A N 1
ATOM 709 C CA . VAL A 1 89 ? 17.219 16.391 15.406 1 90.38 89 VAL A CA 1
ATOM 710 C C . VAL A 1 89 ? 17.047 15.961 13.945 1 90.38 89 VAL A C 1
ATOM 712 O O . VAL A 1 89 ? 17.516 14.898 13.547 1 90.38 89 VAL A O 1
ATOM 715 N N . PHE A 1 90 ? 16.469 16.812 13.195 1 95.75 90 PHE A N 1
ATOM 716 C CA . PHE A 1 90 ? 16.125 16.453 11.82 1 95.75 90 PHE A CA 1
ATOM 717 C C . PHE A 1 90 ? 17.094 17.078 10.836 1 95.75 90 PHE A C 1
ATOM 719 O O . PHE A 1 90 ? 17.578 18.203 11.055 1 95.75 90 PHE A O 1
ATOM 726 N N . THR A 1 91 ? 17.375 16.375 9.805 1 96.19 91 THR A N 1
ATOM 727 C CA . THR A 1 91 ? 18.172 16.922 8.711 1 96.19 91 THR A CA 1
ATOM 728 C C . THR A 1 91 ? 17.375 17.953 7.922 1 96.19 91 THR A C 1
ATOM 730 O O . THR A 1 91 ? 16.141 17.984 8.008 1 96.19 91 THR A O 1
ATOM 733 N N . ASP A 1 92 ? 18.078 18.766 7.16 1 97.81 92 ASP A N 1
ATOM 734 C CA . ASP A 1 92 ? 17.406 19.75 6.316 1 97.81 92 ASP A CA 1
ATOM 735 C C . ASP A 1 92 ? 16.469 19.078 5.32 1 97.81 92 ASP A C 1
ATOM 737 O O . ASP A 1 92 ? 15.391 19.594 5.027 1 97.81 92 ASP A O 1
ATOM 741 N N . LEU A 1 93 ? 16.859 17.938 4.805 1 98.31 93 LEU A N 1
ATOM 742 C CA . LEU A 1 93 ? 16.031 17.219 3.842 1 98.31 93 LEU A CA 1
ATOM 743 C C . LEU A 1 93 ? 14.75 16.703 4.5 1 98.31 93 LEU A C 1
ATOM 745 O O . LEU A 1 93 ? 13.68 16.734 3.895 1 98.31 93 LEU A O 1
ATOM 749 N N . GLU A 1 94 ? 14.906 16.25 5.719 1 98.38 94 GLU A N 1
ATOM 750 C CA . GLU A 1 94 ? 13.742 15.797 6.48 1 98.38 94 GLU A CA 1
ATOM 751 C C . GLU A 1 94 ? 12.781 16.953 6.758 1 98.38 94 GLU A C 1
ATOM 753 O O . GLU A 1 94 ? 11.562 16.781 6.676 1 98.38 94 GLU A O 1
ATOM 758 N N . LEU A 1 95 ? 13.336 18.094 7.031 1 98.56 95 LEU A N 1
ATOM 759 C CA . LEU A 1 95 ? 12.523 19.281 7.277 1 98.56 95 LEU A CA 1
ATOM 760 C C . LEU A 1 95 ? 11.781 19.703 6.02 1 98.56 95 LEU A C 1
ATOM 762 O O . LEU A 1 95 ? 10.586 20.016 6.07 1 98.56 95 LEU A O 1
ATOM 766 N N . ALA A 1 96 ? 12.477 19.688 4.922 1 98.81 96 ALA A N 1
ATOM 767 C CA . ALA A 1 96 ? 11.828 20.016 3.654 1 98.81 96 ALA A CA 1
ATOM 768 C C . ALA A 1 96 ? 10.727 19 3.332 1 98.81 96 ALA A C 1
ATOM 770 O O . ALA A 1 96 ? 9.633 19.391 2.898 1 98.81 96 ALA A O 1
ATOM 771 N N . ALA A 1 97 ? 10.969 17.734 3.582 1 98.88 97 ALA A N 1
ATOM 772 C CA . ALA A 1 97 ? 10.031 16.656 3.27 1 98.88 97 ALA A CA 1
ATOM 773 C C . ALA A 1 97 ? 8.758 16.781 4.098 1 98.88 97 ALA A C 1
ATOM 775 O O . ALA A 1 97 ? 7.652 16.609 3.576 1 98.88 97 ALA A O 1
ATOM 776 N N . VAL A 1 98 ? 8.891 17.109 5.359 1 98.88 98 VAL A N 1
ATOM 777 C CA . VAL A 1 98 ? 7.715 17.125 6.223 1 98.88 98 VAL A CA 1
ATOM 778 C C . VAL A 1 98 ? 6.832 18.312 5.852 1 98.88 98 VAL A C 1
ATOM 780 O O . VAL A 1 98 ? 5.602 18.219 5.895 1 98.88 98 VAL A O 1
ATOM 783 N N . ILE A 1 99 ? 7.438 19.406 5.465 1 98.94 99 ILE A N 1
ATOM 784 C CA . ILE A 1 99 ? 6.684 20.594 5.074 1 98.94 99 ILE A CA 1
ATOM 785 C C . ILE A 1 99 ? 5.91 20.312 3.787 1 98.94 99 ILE A C 1
ATOM 787 O O . ILE A 1 99 ? 4.715 20.594 3.697 1 98.94 99 ILE A O 1
ATOM 791 N N . ILE A 1 100 ? 6.562 19.672 2.84 1 98.94 100 ILE A N 1
ATOM 792 C CA . ILE A 1 100 ? 5.922 19.359 1.57 1 98.94 100 ILE A CA 1
ATOM 793 C C . ILE A 1 100 ? 4.855 18.281 1.786 1 98.94 100 ILE A C 1
ATOM 795 O O . ILE A 1 100 ? 3.77 18.344 1.205 1 98.94 100 ILE A O 1
ATOM 799 N N . ALA A 1 101 ? 5.148 17.281 2.609 1 98.94 101 ALA A N 1
ATOM 800 C CA . ALA A 1 101 ? 4.168 16.25 2.926 1 98.94 101 ALA A CA 1
ATOM 801 C C . ALA A 1 101 ? 2.875 16.859 3.455 1 98.94 101 ALA A C 1
ATOM 803 O O . ALA A 1 101 ? 1.78 16.469 3.047 1 98.94 101 ALA A O 1
ATOM 804 N N . CYS A 1 102 ? 3 17.812 4.32 1 98.94 102 CYS A N 1
ATOM 805 C CA . CYS A 1 102 ? 1.834 18.484 4.895 1 98.94 102 CYS A CA 1
ATOM 806 C C . CYS A 1 102 ? 1.083 19.281 3.84 1 98.94 102 CYS A C 1
ATOM 808 O O . CYS A 1 102 ? -0.148 19.344 3.857 1 98.94 102 CYS A O 1
ATOM 810 N N . ALA A 1 103 ? 1.809 19.828 2.947 1 98.94 103 ALA A N 1
ATOM 811 C CA . ALA A 1 103 ? 1.188 20.641 1.909 1 98.94 103 ALA A CA 1
ATOM 812 C C . ALA A 1 103 ? 0.363 19.781 0.955 1 98.94 103 ALA A C 1
ATOM 814 O O . ALA A 1 103 ? -0.651 20.234 0.42 1 98.94 103 ALA A O 1
ATOM 815 N N . VAL A 1 104 ? 0.749 18.547 0.771 1 98.94 104 VAL A N 1
ATOM 816 C CA . VAL A 1 104 ? 0.144 17.766 -0.31 1 98.94 104 VAL A CA 1
ATOM 817 C C . VAL A 1 104 ? -0.73 16.672 0.273 1 98.94 104 VAL A C 1
ATOM 819 O O . VAL A 1 104 ? -1.353 15.898 -0.469 1 98.94 104 VAL A O 1
ATOM 822 N N . HIS A 1 105 ? -0.894 16.5 1.582 1 98.94 105 HIS A N 1
ATOM 823 C CA . HIS A 1 105 ? -1.413 15.305 2.23 1 98.94 105 HIS A CA 1
ATOM 824 C C . HIS A 1 105 ? -2.873 15.07 1.861 1 98.94 105 HIS A C 1
ATOM 826 O O . HIS A 1 105 ? -3.35 13.93 1.896 1 98.94 105 HIS A O 1
ATOM 832 N N . ASP A 1 106 ? -3.6 16.094 1.411 1 98.75 106 ASP A N 1
ATOM 833 C CA . ASP A 1 106 ? -5.023 16 1.106 1 98.75 106 ASP A CA 1
ATOM 834 C C . ASP A 1 106 ? -5.328 16.531 -0.289 1 98.75 106 ASP A C 1
ATOM 836 O O . ASP A 1 106 ? -6.473 16.875 -0.596 1 98.75 106 ASP A O 1
ATOM 840 N N . VAL A 1 107 ? -4.273 16.703 -1.114 1 98.81 107 VAL A N 1
ATOM 841 C CA . VAL A 1 107 ? -4.484 17.312 -2.426 1 98.81 107 VAL A CA 1
ATOM 842 C C . VAL A 1 107 ? -5.496 16.484 -3.217 1 98.81 107 VAL A C 1
ATOM 844 O O . VAL A 1 107 ? -5.438 15.258 -3.219 1 98.81 107 VAL A O 1
ATOM 847 N N . ASN A 1 108 ? -6.543 17.141 -3.77 1 98.19 108 ASN A N 1
ATOM 848 C CA . ASN A 1 108 ? -7.594 16.578 -4.609 1 98.19 108 ASN A CA 1
ATOM 849 C C . ASN A 1 108 ? -8.508 15.641 -3.814 1 98.19 108 ASN A C 1
ATOM 851 O O . ASN A 1 108 ? -9.062 14.695 -4.367 1 98.19 108 ASN A O 1
ATOM 855 N N . HIS A 1 109 ? -8.633 15.852 -2.551 1 98.62 109 HIS A N 1
ATOM 856 C CA . HIS A 1 109 ? -9.531 15.078 -1.701 1 98.62 109 HIS A CA 1
A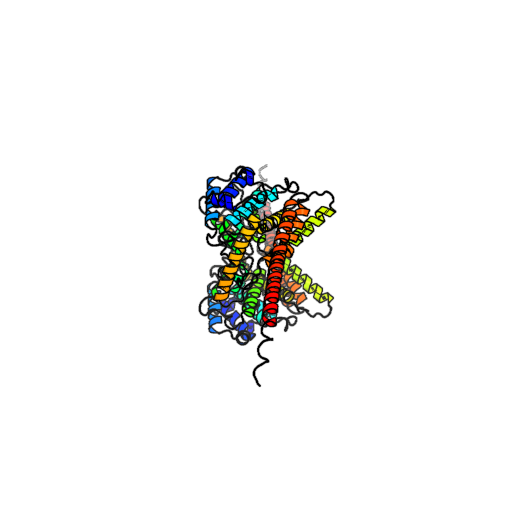TOM 857 C C . HIS A 1 109 ? -10.977 15.227 -2.146 1 98.62 109 HIS A C 1
ATOM 859 O O . HIS A 1 109 ? -11.477 16.344 -2.281 1 98.62 109 HIS A O 1
ATOM 865 N N . PRO A 1 110 ? -11.727 14.18 -2.33 1 97.88 110 PRO A N 1
ATOM 866 C CA . PRO A 1 110 ? -13.07 14.25 -2.908 1 97.88 110 PRO A CA 1
ATOM 867 C C . PRO A 1 110 ? -14.148 14.523 -1.861 1 97.88 110 PRO A C 1
ATOM 869 O O . PRO A 1 110 ? -15.328 14.625 -2.199 1 97.88 110 PRO A O 1
ATOM 872 N N . GLY A 1 111 ? -13.766 14.578 -0.603 1 97.94 111 GLY A N 1
ATOM 873 C CA . GLY A 1 111 ? -14.727 14.922 0.438 1 97.94 111 GLY A CA 1
ATOM 874 C C . GLY A 1 111 ? -15.492 13.719 0.965 1 97.94 111 GLY A C 1
ATOM 875 O O . GLY A 1 111 ? -16.609 13.859 1.476 1 97.94 111 GLY A O 1
ATOM 876 N N . VAL A 1 112 ? -14.977 12.523 0.709 1 97.88 112 VAL A N 1
ATOM 877 C CA . VAL A 1 112 ? -15.531 11.281 1.233 1 97.88 112 VAL A CA 1
ATOM 878 C C . VAL A 1 112 ? -14.43 10.461 1.899 1 97.88 112 VAL A C 1
ATOM 880 O O . VAL A 1 112 ? -13.242 10.773 1.759 1 97.88 112 VAL A O 1
ATOM 883 N N . THR A 1 113 ? -14.82 9.492 2.691 1 97.81 113 THR A N 1
ATOM 884 C CA . THR A 1 113 ? -13.867 8.68 3.436 1 97.81 113 THR A CA 1
ATOM 885 C C . THR A 1 113 ? -13.344 7.531 2.574 1 97.81 113 THR A C 1
ATOM 887 O O . THR A 1 113 ? -13.961 7.184 1.563 1 97.81 113 THR A O 1
ATOM 890 N N . ASN A 1 114 ? -12.227 6.965 2.959 1 98.12 114 ASN A N 1
ATOM 891 C CA . ASN A 1 114 ? -11.727 5.746 2.33 1 98.12 114 ASN A CA 1
ATOM 892 C C . ASN A 1 114 ? -12.797 4.664 2.277 1 98.12 114 ASN A C 1
ATOM 894 O O . ASN A 1 114 ? -12.984 4.02 1.245 1 98.12 114 ASN A O 1
ATOM 898 N N . GLN A 1 115 ? -13.531 4.504 3.381 1 96.5 115 GLN A N 1
ATOM 899 C CA . GLN A 1 115 ? -14.531 3.447 3.488 1 96.5 115 GLN A CA 1
ATOM 900 C C . GLN A 1 115 ? -15.68 3.672 2.51 1 96.5 115 GLN A C 1
ATOM 902 O O . GLN A 1 115 ? -16.219 2.717 1.94 1 96.5 115 GLN A O 1
ATOM 907 N N . TYR A 1 116 ? -16.094 4.906 2.293 1 97.5 116 TYR A N 1
ATOM 908 C CA . TYR A 1 116 ? -17.125 5.215 1.309 1 97.5 116 TYR A CA 1
ATOM 909 C C . TYR A 1 116 ? -16.688 4.766 -0.084 1 97.5 116 TYR A C 1
ATOM 911 O O . TYR A 1 116 ? -17.469 4.141 -0.807 1 97.5 116 TYR A O 1
ATOM 919 N N . LEU A 1 117 ? -15.422 5.066 -0.431 1 97.81 117 LEU A N 1
ATOM 920 C CA . LEU A 1 117 ? -14.906 4.703 -1.749 1 97.81 117 LEU A CA 1
ATOM 921 C C . LEU A 1 117 ? -14.883 3.189 -1.925 1 97.81 117 LEU A C 1
ATOM 923 O O . LEU A 1 117 ? -15.266 2.676 -2.979 1 97.81 117 LEU A O 1
ATOM 927 N N . ILE A 1 118 ? -14.445 2.498 -0.929 1 96.69 118 ILE A N 1
ATOM 928 C CA . ILE A 1 118 ? -14.359 1.042 -0.968 1 96.69 118 ILE A CA 1
ATOM 929 C C . ILE A 1 118 ? -15.766 0.448 -1.077 1 96.69 118 ILE A C 1
ATOM 931 O O . ILE A 1 118 ? -16.031 -0.393 -1.94 1 96.69 118 ILE A O 1
ATOM 935 N N . ASN A 1 119 ? -16.719 0.979 -0.244 1 93.94 119 ASN A N 1
ATOM 936 C CA . ASN A 1 119 ? -18.078 0.452 -0.186 1 93.94 119 ASN A CA 1
ATOM 937 C C . ASN A 1 119 ? -18.828 0.686 -1.495 1 93.94 119 ASN A C 1
ATOM 939 O O . ASN A 1 119 ? -19.734 -0.07 -1.839 1 93.94 119 ASN A O 1
ATOM 943 N N . THR A 1 120 ? -18.406 1.646 -2.217 1 94.5 120 THR A N 1
ATOM 944 C CA . THR A 1 120 ? -19.109 1.981 -3.449 1 94.5 120 THR A CA 1
ATOM 945 C C . THR A 1 120 ? -18.344 1.467 -4.664 1 94.5 120 THR A C 1
ATOM 947 O O . THR A 1 120 ? -18.703 1.771 -5.805 1 94.5 120 THR A O 1
ATOM 950 N N . ASN A 1 121 ? -17.266 0.694 -4.441 1 93.5 121 ASN A N 1
ATOM 951 C CA . ASN A 1 121 ? -16.438 0.162 -5.52 1 93.5 121 ASN A CA 1
ATOM 952 C C . ASN A 1 121 ? -15.977 1.266 -6.469 1 93.5 121 ASN A C 1
ATOM 954 O O . ASN A 1 121 ? -16.047 1.113 -7.688 1 93.5 121 ASN A O 1
ATOM 958 N N . ASP A 1 122 ? -15.586 2.412 -5.801 1 96.5 122 ASP A N 1
ATOM 959 C CA . ASP A 1 122 ? -15.102 3.559 -6.57 1 96.5 122 ASP A CA 1
ATOM 960 C C . ASP A 1 122 ? -13.859 3.197 -7.379 1 96.5 122 ASP A C 1
ATOM 962 O O . ASP A 1 122 ? -13.078 2.338 -6.973 1 96.5 122 ASP A O 1
ATOM 966 N N . ALA A 1 123 ? -13.656 3.855 -8.5 1 97.56 123 ALA A N 1
ATOM 967 C CA . ALA A 1 123 ? -12.5 3.625 -9.359 1 97.56 123 ALA A CA 1
ATOM 968 C C . ALA A 1 123 ? -11.195 3.801 -8.586 1 97.56 123 ALA A C 1
ATOM 970 O O . ALA A 1 123 ? -10.227 3.076 -8.812 1 97.56 123 ALA A O 1
ATOM 971 N N . LEU A 1 124 ? -11.148 4.738 -7.656 1 98.12 124 LEU A N 1
ATOM 972 C CA . LEU A 1 124 ? -9.953 4.957 -6.848 1 98.12 124 LEU A CA 1
ATOM 973 C C . LEU A 1 124 ? -9.695 3.771 -5.926 1 98.12 124 LEU A C 1
ATOM 975 O O . LEU A 1 124 ? -8.539 3.404 -5.688 1 98.12 124 LEU A O 1
ATOM 979 N N . ALA A 1 125 ? -10.805 3.234 -5.355 1 98.19 125 ALA A N 1
ATOM 980 C CA . ALA A 1 125 ? -10.648 2.061 -4.496 1 98.19 125 ALA A CA 1
ATOM 981 C C . ALA A 1 125 ? -10.102 0.875 -5.281 1 98.19 125 ALA A C 1
ATOM 983 O O . ALA A 1 125 ? -9.25 0.135 -4.785 1 98.19 125 ALA A O 1
ATOM 984 N N . ILE A 1 126 ? -10.531 0.71 -6.504 1 97.81 126 ILE A N 1
ATOM 985 C CA . ILE A 1 126 ? -10.031 -0.348 -7.375 1 97.81 126 ILE A CA 1
ATOM 986 C C . ILE A 1 126 ? -8.562 -0.094 -7.703 1 97.81 126 ILE A C 1
ATOM 988 O O . ILE A 1 126 ? -7.73 -1.002 -7.609 1 97.81 126 ILE A O 1
ATOM 992 N N . LEU A 1 127 ? -8.258 1.14 -7.984 1 98.31 127 LEU A N 1
ATOM 993 C CA . LEU A 1 127 ? -6.918 1.529 -8.422 1 98.31 127 LEU A CA 1
ATOM 994 C C . LEU A 1 127 ? -5.895 1.284 -7.324 1 98.31 127 LEU A C 1
ATOM 996 O O . LEU A 1 127 ? -4.781 0.824 -7.598 1 98.31 127 LEU A O 1
ATOM 1000 N N . TYR A 1 128 ? -6.262 1.58 -6.082 1 98.5 128 TYR A N 1
ATOM 1001 C CA . TYR A 1 128 ? -5.285 1.524 -5.004 1 98.5 128 TYR A CA 1
ATOM 1002 C C . TYR A 1 128 ? -5.551 0.335 -4.086 1 98.5 128 TYR A C 1
ATOM 1004 O O . TYR A 1 128 ? -5.02 0.27 -2.975 1 98.5 128 TYR A O 1
ATOM 1012 N N . ASN A 1 129 ? -6.414 -0.5 -4.57 1 98.19 129 ASN A N 1
ATOM 1013 C CA . ASN A 1 129 ? -6.641 -1.808 -3.965 1 98.19 129 ASN A CA 1
ATOM 1014 C C . ASN A 1 129 ? -7.059 -1.684 -2.502 1 98.19 129 ASN A C 1
ATOM 1016 O O . ASN A 1 129 ? -6.508 -2.367 -1.635 1 98.19 129 ASN A O 1
ATOM 1020 N N . ASP A 1 130 ? -7.891 -0.721 -2.193 1 97.56 130 ASP A N 1
ATOM 1021 C CA . ASP A 1 130 ? -8.641 -0.566 -0.951 1 97.56 130 ASP A CA 1
ATOM 1022 C C . ASP A 1 130 ? -7.711 -0.221 0.212 1 97.56 130 ASP A C 1
ATOM 1024 O O . ASP A 1 130 ? -8.109 -0.304 1.376 1 97.56 130 ASP A O 1
ATOM 1028 N N . SER A 1 131 ? -6.434 0.157 -0.084 1 97.44 131 SER A N 1
ATOM 1029 C CA . SER A 1 131 ? -5.484 0.49 0.975 1 97.44 131 SER A CA 1
ATOM 1030 C C . SER A 1 131 ? -5.105 1.968 0.935 1 97.44 131 SER A C 1
ATOM 1032 O O . SER A 1 131 ? -4.52 2.436 -0.042 1 97.44 131 SER A O 1
ATOM 1034 N N . SER A 1 132 ? -5.426 2.625 2.068 1 98.5 132 SER A N 1
ATOM 1035 C CA . SER A 1 132 ? -5.105 4.047 2.111 1 98.5 132 SER A CA 1
ATOM 1036 C C . SER A 1 132 ? -5.387 4.719 0.77 1 98.5 132 SER A C 1
ATOM 1038 O O . SER A 1 132 ? -4.512 5.383 0.208 1 98.5 132 SER A O 1
ATOM 1040 N N . VAL A 1 133 ? -6.625 4.52 0.308 1 98.75 133 VAL A N 1
ATOM 1041 C CA . VAL A 1 133 ? -7.02 4.891 -1.046 1 98.75 133 VAL A CA 1
ATOM 1042 C C . VAL A 1 133 ? -6.73 6.375 -1.277 1 98.75 133 VAL A C 1
ATOM 1044 O O . VAL A 1 133 ? -6.023 6.734 -2.223 1 98.75 133 VAL A O 1
ATOM 1047 N N . LEU A 1 134 ? -7.133 7.203 -0.396 1 98.81 134 LEU A N 1
ATOM 1048 C CA . LEU A 1 134 ? -7.02 8.648 -0.553 1 98.81 134 LEU A CA 1
ATOM 1049 C C . LEU A 1 134 ? -5.57 9.102 -0.404 1 98.81 134 LEU A C 1
ATOM 1051 O O . LEU A 1 134 ? -5.059 9.852 -1.236 1 98.81 134 LEU A O 1
ATOM 1055 N N . GLU A 1 135 ? -4.848 8.586 0.595 1 98.88 135 GLU A N 1
ATOM 1056 C CA . GLU A 1 135 ? -3.461 8.984 0.82 1 98.88 135 GLU A CA 1
ATOM 1057 C C . GLU A 1 135 ? -2.582 8.609 -0.371 1 98.88 135 GLU A C 1
ATOM 1059 O O . GLU A 1 135 ? -1.714 9.391 -0.773 1 98.88 135 GLU A O 1
ATOM 1064 N N . ASN A 1 136 ? -2.893 7.445 -0.938 1 98.81 136 ASN A N 1
ATOM 1065 C CA . ASN A 1 136 ? -2.154 7.055 -2.133 1 98.81 136 ASN A CA 1
ATOM 1066 C C . ASN A 1 136 ? -2.5 7.945 -3.322 1 98.81 136 ASN A C 1
ATOM 1068 O O . ASN A 1 136 ? -1.627 8.281 -4.125 1 98.81 136 ASN A O 1
ATOM 1072 N N . TYR A 1 137 ? -3.719 8.289 -3.4 1 98.88 137 TYR A N 1
ATOM 1073 C CA . TYR A 1 137 ? -4.176 9.172 -4.469 1 98.88 137 TYR A CA 1
ATOM 1074 C C . TYR A 1 137 ? -3.525 10.547 -4.352 1 98.88 137 TYR A C 1
ATOM 1076 O O . TYR A 1 137 ? -3.031 11.094 -5.344 1 98.88 137 TYR A O 1
ATOM 1084 N N . HIS A 1 138 ? -3.484 11.086 -3.143 1 98.94 138 HIS A N 1
ATOM 1085 C CA . HIS A 1 138 ? -2.859 12.383 -2.904 1 98.94 138 HIS A CA 1
ATOM 1086 C C . HIS A 1 138 ? -1.388 12.367 -3.303 1 98.94 138 HIS A C 1
ATOM 1088 O O . HIS A 1 138 ? -0.91 13.289 -3.971 1 98.94 138 HIS A O 1
ATOM 1094 N N . LEU A 1 139 ? -0.738 11.344 -2.928 1 98.88 139 LEU A N 1
ATOM 1095 C CA . LEU A 1 139 ? 0.682 11.195 -3.227 1 98.88 139 LEU A CA 1
ATOM 1096 C C . LEU A 1 139 ? 0.916 11.133 -4.734 1 98.88 139 LEU A C 1
ATOM 1098 O O . LEU A 1 139 ? 1.811 11.797 -5.258 1 98.88 139 LEU A O 1
ATOM 1102 N N . ALA A 1 140 ? 0.096 10.344 -5.395 1 98.75 140 ALA A N 1
ATOM 1103 C CA . ALA A 1 140 ? 0.249 10.203 -6.84 1 98.75 140 ALA A CA 1
ATOM 1104 C C . ALA A 1 140 ? 0.045 11.531 -7.547 1 98.75 140 ALA A C 1
ATOM 1106 O O . ALA A 1 140 ? 0.796 11.883 -8.461 1 98.75 140 ALA A O 1
ATOM 1107 N N . VAL A 1 141 ? -0.938 12.266 -7.105 1 98.69 141 VAL A N 1
ATOM 1108 C CA . VAL A 1 141 ? -1.21 13.57 -7.684 1 98.69 141 VAL A CA 1
ATOM 1109 C C . VAL A 1 141 ? -0.021 14.5 -7.441 1 98.69 141 VAL A C 1
ATOM 1111 O O . VAL A 1 141 ? 0.483 15.133 -8.375 1 98.69 141 VAL A O 1
ATOM 1114 N N . ALA A 1 142 ? 0.44 14.539 -6.234 1 98.81 142 ALA A N 1
ATOM 1115 C CA . ALA A 1 142 ? 1.508 15.453 -5.836 1 98.81 142 ALA A CA 1
ATOM 1116 C C . ALA A 1 142 ? 2.787 15.18 -6.621 1 98.81 142 ALA A C 1
ATOM 1118 O O . ALA A 1 142 ? 3.418 16.109 -7.141 1 98.81 142 ALA A O 1
ATOM 1119 N N . PHE A 1 143 ? 3.156 13.969 -6.727 1 98.69 143 PHE A N 1
ATOM 1120 C CA . PHE A 1 143 ? 4.418 13.633 -7.371 1 98.69 143 PHE A CA 1
ATOM 1121 C C . PHE A 1 143 ? 4.285 13.703 -8.891 1 98.69 143 PHE A C 1
ATOM 1123 O O . PHE A 1 143 ? 5.262 13.984 -9.594 1 98.69 143 PHE A O 1
ATOM 1130 N N . ASN A 1 144 ? 3.074 13.453 -9.375 1 98.25 144 ASN A N 1
ATOM 1131 C CA . ASN A 1 144 ? 2.859 13.68 -10.805 1 98.25 144 ASN A CA 1
ATOM 1132 C C . ASN A 1 144 ? 3.049 15.148 -11.172 1 98.25 144 ASN A C 1
ATOM 1134 O O . ASN A 1 144 ? 3.635 15.461 -12.211 1 98.25 144 ASN A O 1
ATOM 1138 N N . LEU A 1 145 ? 2.576 16.016 -10.367 1 98.38 145 LEU A N 1
ATOM 1139 C CA . LEU A 1 145 ? 2.691 17.453 -10.617 1 98.38 145 LEU A CA 1
ATOM 1140 C C . LEU A 1 145 ? 4.152 17.875 -10.68 1 98.38 145 LEU A C 1
ATOM 1142 O O . LEU A 1 145 ? 4.512 18.781 -11.438 1 98.38 145 LEU A O 1
ATOM 1146 N N . LEU A 1 146 ? 5.031 17.188 -9.938 1 97.81 146 LEU A N 1
ATOM 1147 C CA . LEU A 1 146 ? 6.457 17.484 -9.93 1 97.81 146 LEU A CA 1
ATOM 1148 C C . LEU A 1 146 ? 7.074 17.219 -11.305 1 97.81 146 LEU A C 1
ATOM 1150 O O . LEU A 1 146 ? 8.133 17.766 -11.625 1 97.81 146 LEU A O 1
ATOM 1154 N N . THR A 1 147 ? 6.426 16.375 -12.07 1 95.56 147 THR A N 1
ATOM 1155 C CA . THR A 1 147 ? 6.988 15.969 -13.352 1 95.56 147 THR A CA 1
ATOM 1156 C C . THR A 1 147 ? 6.656 17 -14.438 1 95.56 147 THR A C 1
ATOM 1158 O O . THR A 1 147 ? 7.238 16.969 -15.523 1 95.56 147 THR A O 1
ATOM 1161 N N . PHE A 1 148 ? 5.738 17.906 -14.164 1 96 148 PHE A N 1
ATOM 1162 C CA . PHE A 1 148 ? 5.371 18.906 -15.156 1 96 148 PHE A CA 1
ATOM 1163 C C . PHE A 1 148 ? 6.516 19.875 -15.391 1 96 148 PHE A C 1
ATOM 1165 O O . PHE A 1 148 ? 7.285 20.172 -14.469 1 96 148 PHE A O 1
ATOM 1172 N N . PRO A 1 149 ? 6.582 20.438 -16.594 1 95.75 149 PRO A N 1
ATOM 1173 C CA . PRO A 1 149 ? 7.652 21.391 -16.875 1 95.75 149 PRO A CA 1
ATOM 1174 C C . PRO A 1 149 ? 7.652 22.594 -15.93 1 95.75 149 PRO A C 1
ATOM 1176 O O . PRO A 1 149 ? 6.617 23.234 -15.75 1 95.75 149 PRO A O 1
ATOM 1179 N N . GLY A 1 150 ? 8.75 22.781 -15.312 1 96.75 150 GLY A N 1
ATOM 1180 C CA . GLY A 1 150 ? 8.938 23.953 -14.469 1 96.75 150 GLY A CA 1
ATOM 1181 C C . GLY A 1 150 ? 8.445 23.734 -13.047 1 96.75 150 GLY A C 1
ATOM 1182 O O . GLY A 1 150 ? 8.445 24.672 -12.242 1 96.75 150 GLY A O 1
ATOM 1183 N N . CYS A 1 151 ? 8.055 22.516 -12.688 1 97.94 151 CYS A N 1
ATOM 1184 C CA . CYS A 1 151 ? 7.48 22.281 -11.367 1 97.94 151 CYS A CA 1
ATOM 1185 C C . CYS A 1 151 ? 8.445 21.5 -10.484 1 97.94 151 CYS A C 1
ATOM 1187 O O . CYS A 1 151 ? 8.18 21.297 -9.297 1 97.94 151 CYS A O 1
ATOM 1189 N N . ASP A 1 152 ? 9.531 21.062 -11.062 1 98.12 152 ASP A N 1
ATOM 1190 C CA . ASP A 1 152 ? 10.43 20.188 -10.32 1 98.12 152 ASP A CA 1
ATOM 1191 C C . ASP A 1 152 ? 11.188 20.969 -9.242 1 98.12 152 ASP A C 1
ATOM 1193 O O . ASP A 1 152 ? 12.242 21.547 -9.516 1 98.12 152 ASP A O 1
ATOM 1197 N N . ILE A 1 153 ? 10.773 20.812 -8.023 1 98.69 153 ILE A N 1
ATOM 1198 C CA . ILE A 1 153 ? 11.383 21.531 -6.922 1 98.69 153 ILE A CA 1
ATOM 1199 C C . ILE A 1 153 ? 12.617 20.781 -6.426 1 98.69 153 ILE A C 1
ATOM 1201 O O . ILE A 1 153 ? 13.352 21.281 -5.562 1 98.69 153 ILE A O 1
ATOM 1205 N N . LEU A 1 154 ? 12.875 19.578 -6.953 1 98.25 154 LEU A N 1
ATOM 1206 C CA . LEU A 1 154 ? 13.977 18.719 -6.516 1 98.25 154 LEU A CA 1
ATOM 1207 C C . LEU A 1 154 ? 15.086 18.688 -7.555 1 98.25 154 LEU A C 1
ATOM 1209 O O . LEU A 1 154 ? 15.992 17.859 -7.48 1 98.25 154 LEU A O 1
ATOM 1213 N N . VAL A 1 155 ? 15.086 19.625 -8.461 1 97.69 155 VAL A N 1
ATOM 1214 C CA . VAL A 1 155 ? 15.906 19.594 -9.664 1 97.69 155 VAL A CA 1
ATOM 1215 C C . VAL A 1 155 ? 17.391 19.578 -9.289 1 97.69 155 VAL A C 1
ATOM 1217 O O . VAL A 1 155 ? 18.203 18.969 -9.984 1 97.69 155 VAL A O 1
ATOM 1220 N N . ASN A 1 156 ? 17.734 20.141 -8.188 1 98.12 156 ASN A N 1
ATOM 1221 C CA . ASN A 1 156 ? 19.156 20.297 -7.832 1 98.12 156 ASN A CA 1
ATOM 1222 C C . ASN A 1 156 ? 19.578 19.281 -6.785 1 98.12 156 ASN A C 1
ATOM 1224 O O . ASN A 1 156 ? 20.703 19.312 -6.297 1 98.12 156 ASN A O 1
ATOM 1228 N N . LEU A 1 157 ? 18.734 18.344 -6.41 1 97.88 157 LEU A N 1
ATOM 1229 C CA . LEU A 1 157 ? 19.078 17.25 -5.504 1 97.88 157 LEU A CA 1
ATOM 1230 C C . LEU A 1 157 ? 19.75 16.109 -6.258 1 97.88 157 LEU A C 1
ATOM 1232 O O . LEU A 1 157 ? 19.484 15.898 -7.441 1 97.88 157 LEU A O 1
ATOM 1236 N N . THR A 1 158 ? 20.625 15.461 -5.539 1 96.31 158 THR A N 1
ATOM 1237 C CA . THR A 1 158 ? 21.188 14.234 -6.098 1 96.31 158 THR A CA 1
ATOM 1238 C C . THR A 1 158 ? 20.109 13.164 -6.238 1 96.31 158 THR A C 1
ATOM 1240 O O . THR A 1 158 ? 19.031 13.281 -5.652 1 96.31 158 THR A O 1
ATOM 1243 N N . ARG A 1 159 ? 20.406 12.156 -7.043 1 92.69 159 ARG A N 1
ATOM 1244 C CA . ARG A 1 159 ? 19.469 11.055 -7.227 1 92.69 159 ARG A CA 1
ATOM 1245 C C . ARG A 1 159 ? 19.109 10.414 -5.887 1 92.69 159 ARG A C 1
ATOM 1247 O O . ARG A 1 159 ? 17.953 10.133 -5.625 1 92.69 159 ARG A O 1
ATOM 1254 N N . LYS A 1 160 ? 20.078 10.227 -5.086 1 94.25 160 LYS A N 1
ATOM 1255 C CA . LYS A 1 160 ? 19.875 9.625 -3.775 1 94.25 160 LYS A CA 1
ATOM 1256 C C . LYS A 1 160 ? 18.984 10.5 -2.898 1 94.25 160 LYS A C 1
ATOM 1258 O O . LYS A 1 160 ? 18.078 10 -2.227 1 94.25 160 LYS A O 1
ATOM 1263 N N . GLN A 1 161 ? 19.219 11.758 -2.93 1 97.12 161 GLN A N 1
ATOM 1264 C CA . GLN A 1 161 ? 18.422 12.703 -2.152 1 97.12 161 GLN A CA 1
ATOM 1265 C C . GLN A 1 161 ? 16.969 12.719 -2.635 1 97.12 161 GLN A C 1
ATOM 1267 O O . GLN A 1 161 ? 16.047 12.789 -1.827 1 97.12 161 GLN A O 1
ATOM 1272 N N . ARG A 1 162 ? 16.812 12.688 -3.914 1 97 162 ARG A N 1
ATOM 1273 C CA . ARG A 1 162 ? 15.469 12.688 -4.492 1 97 162 ARG A CA 1
ATOM 1274 C C . ARG A 1 162 ? 14.672 11.469 -4.047 1 97 162 ARG A C 1
ATOM 1276 O O . ARG A 1 162 ? 13.516 11.578 -3.648 1 97 162 ARG A O 1
ATOM 1283 N N . LEU A 1 163 ? 15.344 10.344 -4.117 1 95.31 163 LEU A N 1
ATOM 1284 C CA . LEU A 1 163 ? 14.695 9.102 -3.719 1 95.31 163 LEU A CA 1
ATOM 1285 C C . LEU A 1 163 ? 14.352 9.125 -2.232 1 95.31 163 LEU A C 1
ATOM 1287 O O . LEU A 1 163 ? 13.266 8.688 -1.836 1 95.31 163 LEU A O 1
ATOM 1291 N N . THR A 1 164 ? 15.266 9.625 -1.462 1 96.88 164 THR A N 1
ATOM 1292 C CA . THR A 1 164 ? 15.055 9.695 -0.021 1 96.88 164 THR A CA 1
ATOM 1293 C C . THR A 1 164 ? 13.922 10.672 0.312 1 96.88 164 THR A C 1
ATOM 1295 O O . THR A 1 164 ? 13.07 10.375 1.149 1 96.88 164 THR A O 1
ATOM 1298 N N . PHE A 1 165 ? 13.938 11.828 -0.334 1 98.38 165 PHE A N 1
ATOM 1299 C CA . PHE A 1 165 ? 12.891 12.82 -0.161 1 98.38 165 PHE A CA 1
ATOM 1300 C C . PHE A 1 165 ? 11.523 12.219 -0.467 1 98.38 165 PHE A C 1
ATOM 1302 O O . PHE A 1 165 ? 10.586 12.359 0.321 1 98.38 165 PHE A O 1
ATOM 1309 N N . ARG A 1 166 ? 11.438 11.547 -1.579 1 98.38 166 ARG A N 1
ATOM 1310 C CA . ARG A 1 166 ? 10.18 10.938 -2.006 1 98.38 166 ARG A CA 1
ATOM 1311 C C . ARG A 1 166 ? 9.703 9.898 -0.999 1 98.38 166 ARG A C 1
ATOM 1313 O O . ARG A 1 166 ? 8.531 9.891 -0.613 1 98.38 166 ARG A O 1
ATOM 1320 N N . ARG A 1 167 ? 10.586 9.086 -0.557 1 97.62 167 ARG A N 1
ATOM 1321 C CA . ARG A 1 167 ? 10.242 8.055 0.419 1 97.62 167 ARG A CA 1
ATOM 1322 C C . ARG A 1 167 ? 9.703 8.68 1.705 1 97.62 167 ARG A C 1
ATOM 1324 O O . ARG A 1 167 ? 8.711 8.211 2.264 1 97.62 167 ARG A O 1
ATOM 1331 N N . MET A 1 168 ? 10.32 9.719 2.141 1 98.56 168 MET A N 1
ATOM 1332 C CA . MET A 1 168 ? 9.906 10.383 3.373 1 98.56 168 MET A CA 1
ATOM 1333 C C . MET A 1 168 ? 8.508 10.977 3.234 1 98.56 168 MET A C 1
ATOM 1335 O O . MET A 1 168 ? 7.668 10.805 4.121 1 98.56 168 MET A O 1
ATOM 1339 N N . VAL A 1 169 ? 8.305 11.602 2.109 1 98.88 169 VAL A N 1
ATOM 1340 C CA . VAL A 1 169 ? 7.004 12.227 1.881 1 98.88 169 VAL A CA 1
ATOM 1341 C C . VAL A 1 169 ? 5.922 11.156 1.809 1 98.88 169 VAL A C 1
ATOM 1343 O O . VAL A 1 169 ? 4.844 11.312 2.385 1 98.88 169 VAL A O 1
ATOM 1346 N N . ILE A 1 170 ? 6.223 10.086 1.153 1 98.75 170 ILE A N 1
ATOM 1347 C CA . ILE A 1 170 ? 5.273 8.984 1.04 1 98.75 170 ILE A CA 1
ATOM 1348 C C . ILE A 1 170 ? 4.93 8.453 2.432 1 98.75 170 ILE A C 1
ATOM 1350 O O . ILE A 1 170 ? 3.756 8.344 2.789 1 98.75 170 ILE A O 1
ATOM 1354 N N . ASP A 1 171 ? 5.926 8.211 3.211 1 98.25 171 ASP A N 1
ATOM 1355 C CA . ASP A 1 171 ? 5.727 7.652 4.547 1 98.25 171 ASP A CA 1
ATOM 1356 C C . ASP A 1 171 ? 4.887 8.594 5.41 1 98.25 171 ASP A C 1
ATOM 1358 O O . ASP A 1 171 ? 3.996 8.141 6.137 1 98.25 171 ASP A O 1
ATOM 1362 N N . MET A 1 172 ? 5.117 9.805 5.301 1 98.81 172 MET A N 1
ATOM 1363 C CA . MET A 1 172 ? 4.449 10.773 6.164 1 98.81 172 MET A CA 1
ATOM 1364 C C . MET A 1 172 ? 3.004 10.984 5.73 1 98.81 172 MET A C 1
ATOM 1366 O O . MET A 1 172 ? 2.102 11.047 6.566 1 98.81 172 MET A O 1
ATOM 1370 N N . VAL A 1 173 ? 2.783 11.07 4.449 1 98.94 173 VAL A N 1
ATOM 1371 C CA . VAL A 1 173 ? 1.414 11.25 3.975 1 98.94 173 VAL A CA 1
ATOM 1372 C C . VAL A 1 173 ? 0.589 10.008 4.289 1 98.94 173 VAL A C 1
ATOM 1374 O O . VAL A 1 173 ? -0.571 10.109 4.691 1 98.94 173 VAL A O 1
ATOM 1377 N N . LEU A 1 174 ? 1.166 8.859 4.137 1 98.75 174 LEU A N 1
ATOM 1378 C CA . LEU A 1 174 ? 0.456 7.621 4.457 1 98.75 174 LEU A CA 1
ATOM 1379 C C . LEU A 1 174 ? 0.086 7.574 5.938 1 98.75 174 LEU A C 1
ATOM 1381 O O . LEU A 1 174 ? -0.92 6.969 6.309 1 98.75 174 LEU A O 1
ATOM 1385 N N . SER A 1 175 ? 0.791 8.25 6.773 1 98.38 175 SER A N 1
ATOM 1386 C CA . SER A 1 175 ? 0.537 8.25 8.211 1 98.38 175 SER A CA 1
ATOM 1387 C C . SER A 1 175 ? -0.692 9.086 8.555 1 98.38 175 SER A C 1
ATOM 1389 O O . SER A 1 175 ? -1.197 9.023 9.68 1 98.38 175 SER A O 1
ATOM 1391 N N . THR A 1 176 ? -1.203 9.812 7.613 1 98.62 176 THR A N 1
ATOM 1392 C CA . THR A 1 176 ? -2.381 10.633 7.879 1 98.62 176 THR A CA 1
ATOM 1393 C C . THR A 1 176 ? -3.658 9.812 7.73 1 98.62 176 THR A C 1
ATOM 1395 O O . THR A 1 176 ? -4.746 10.273 8.07 1 98.62 176 THR A O 1
ATOM 1398 N N . ASP A 1 177 ? -3.518 8.602 7.195 1 98.44 177 ASP A N 1
ATOM 1399 C CA . ASP A 1 177 ? -4.629 7.66 7.203 1 98.44 177 ASP A CA 1
ATOM 1400 C C . ASP A 1 177 ? -5.004 7.258 8.625 1 98.44 177 ASP A C 1
ATOM 1402 O O . ASP A 1 177 ? -4.168 6.75 9.375 1 98.44 177 ASP A O 1
ATOM 1406 N N . MET A 1 178 ? -6.25 7.426 8.961 1 96.94 178 MET A N 1
ATOM 1407 C CA . MET A 1 178 ? -6.719 7.172 10.32 1 96.94 178 MET A CA 1
ATOM 1408 C C . MET A 1 178 ? -6.543 5.703 10.688 1 96.94 178 MET A C 1
ATOM 1410 O O . MET A 1 178 ? -6.516 5.355 11.875 1 96.94 178 MET A O 1
ATOM 1414 N N . SER A 1 179 ? -6.422 4.883 9.695 1 97.06 179 SER A N 1
ATOM 1415 C CA . SER A 1 179 ? -6.203 3.473 9.984 1 97.06 179 SER A CA 1
ATOM 1416 C C . SER A 1 179 ? -4.844 3.25 10.641 1 97.06 179 SER A C 1
ATOM 1418 O O . SER A 1 179 ? -4.602 2.203 11.242 1 97.06 179 SER A O 1
ATOM 1420 N N . LYS A 1 180 ? -3.992 4.227 10.562 1 97.62 180 LYS A N 1
ATOM 1421 C CA . LYS A 1 180 ? -2.652 4.117 11.133 1 97.62 180 LYS A CA 1
ATOM 1422 C C . LYS A 1 180 ? -2.6 4.727 12.531 1 97.62 180 LYS A C 1
ATOM 1424 O O . LYS A 1 180 ? -1.592 4.605 13.234 1 97.62 180 LYS A O 1
ATOM 1429 N N . HIS A 1 181 ? -3.645 5.27 13.016 1 97.81 181 HIS A N 1
ATOM 1430 C CA . HIS A 1 181 ? -3.66 6.043 14.25 1 97.81 181 HIS A CA 1
ATOM 1431 C C . HIS A 1 181 ? -3.168 5.211 15.43 1 97.81 181 HIS A C 1
ATOM 1433 O O . HIS A 1 181 ? -2.264 5.629 16.156 1 97.81 181 HIS A O 1
ATOM 1439 N N . MET A 1 182 ? -3.678 4.004 15.547 1 97.12 182 MET A N 1
ATOM 1440 C CA . MET A 1 182 ? -3.357 3.197 16.719 1 97.12 182 MET A CA 1
ATOM 1441 C C . MET A 1 182 ? -1.89 2.781 16.719 1 97.12 182 MET A C 1
ATOM 1443 O O . MET A 1 182 ? -1.234 2.779 17.766 1 97.12 182 MET A O 1
ATOM 1447 N N . SER A 1 183 ? -1.479 2.473 15.547 1 97.25 183 SER A N 1
ATOM 1448 C CA . SER A 1 183 ? -0.075 2.088 15.438 1 97.25 183 SER A CA 1
ATOM 1449 C C . SER A 1 183 ? 0.846 3.273 15.703 1 97.25 183 SER A C 1
ATOM 1451 O O . SER A 1 183 ? 1.875 3.129 16.375 1 97.25 183 SER A O 1
ATOM 1453 N N . LEU A 1 184 ? 0.513 4.395 15.219 1 97 184 LEU A N 1
ATOM 1454 C CA . LEU A 1 184 ? 1.291 5.609 15.445 1 97 184 LEU A CA 1
ATOM 1455 C C . LEU A 1 184 ? 1.324 5.961 16.922 1 97 184 LEU A C 1
ATOM 1457 O O . LEU A 1 184 ? 2.389 6.25 17.484 1 97 184 LEU A O 1
ATOM 1461 N N . LEU A 1 185 ? 0.195 5.895 17.547 1 97.62 185 LEU A N 1
ATOM 1462 C CA . LEU A 1 185 ? 0.09 6.203 18.969 1 97.62 185 LEU A CA 1
ATOM 1463 C C . LEU A 1 185 ? 0.935 5.238 19.797 1 97.62 185 LEU A C 1
ATOM 1465 O O . LEU A 1 185 ? 1.612 5.652 20.734 1 97.62 185 LEU A O 1
ATOM 1469 N N . ALA A 1 186 ? 0.897 3.979 19.438 1 97.19 186 ALA A N 1
ATOM 1470 C CA . ALA A 1 186 ? 1.688 2.971 20.141 1 97.19 186 ALA A CA 1
ATOM 1471 C C . ALA A 1 186 ? 3.182 3.254 20.016 1 97.19 186 ALA A C 1
ATOM 1473 O O . ALA A 1 186 ? 3.934 3.133 20.984 1 97.19 186 ALA A O 1
ATOM 1474 N N . ASP A 1 187 ? 3.539 3.637 18.828 1 94.69 187 ASP A N 1
ATOM 1475 C CA . ASP A 1 187 ? 4.938 3.979 18.578 1 94.69 187 ASP A CA 1
ATOM 1476 C C . ASP A 1 187 ? 5.367 5.184 19.406 1 94.69 187 ASP A C 1
ATOM 1478 O O . ASP A 1 187 ? 6.453 5.188 19.984 1 94.69 187 ASP A O 1
ATOM 1482 N N . LEU A 1 188 ? 4.547 6.113 19.406 1 94.5 188 LEU A N 1
ATOM 1483 C CA . LEU A 1 188 ? 4.836 7.328 20.156 1 94.5 188 LEU A CA 1
ATOM 1484 C C . LEU A 1 188 ? 4.941 7.02 21.656 1 94.5 188 LEU A C 1
ATOM 1486 O O . LEU A 1 188 ? 5.832 7.535 22.328 1 94.5 188 LEU A O 1
ATOM 1490 N N . LYS A 1 189 ? 4.055 6.211 22.141 1 95.94 189 LYS A N 1
ATOM 1491 C CA . LYS A 1 189 ? 4.086 5.789 23.547 1 95.94 189 LYS A CA 1
ATOM 1492 C C . LYS A 1 189 ? 5.398 5.082 23.875 1 95.94 189 LYS A C 1
ATOM 1494 O O . LYS A 1 189 ? 6.012 5.348 24.906 1 95.94 189 LYS A O 1
ATOM 1499 N N . THR A 1 190 ? 5.789 4.223 23 1 93.38 190 THR A N 1
ATOM 1500 C CA . THR A 1 190 ? 7.039 3.498 23.188 1 93.38 190 THR A CA 1
ATOM 1501 C C . THR A 1 190 ? 8.219 4.461 23.234 1 93.38 190 THR A C 1
ATOM 1503 O O . THR A 1 190 ? 9.117 4.305 24.062 1 93.38 190 THR A O 1
ATOM 1506 N N . MET A 1 191 ? 8.211 5.461 22.422 1 91.06 191 MET A N 1
ATOM 1507 C CA . MET A 1 191 ? 9.289 6.441 22.375 1 91.06 191 MET A CA 1
ATOM 1508 C C . MET A 1 191 ? 9.328 7.262 23.656 1 91.06 191 MET A C 1
ATOM 1510 O O . MET A 1 191 ? 10.406 7.539 24.188 1 91.06 191 MET A O 1
ATOM 1514 N N . VAL A 1 192 ? 8.234 7.625 24.125 1 92 192 VAL A N 1
ATOM 1515 C CA . VAL A 1 192 ? 8.125 8.406 25.344 1 92 192 VAL A CA 1
ATOM 1516 C C . VAL A 1 192 ? 8.656 7.598 26.531 1 92 192 VAL A C 1
ATOM 1518 O O . VAL A 1 192 ? 9.414 8.109 27.359 1 92 192 VAL A O 1
ATOM 1521 N N . GLU A 1 193 ? 8.273 6.352 26.562 1 92.12 193 GLU A N 1
ATOM 1522 C CA . GLU A 1 193 ? 8.719 5.48 27.641 1 92.12 193 GLU A CA 1
ATOM 1523 C C . GLU A 1 193 ? 10.227 5.266 27.594 1 92.12 193 GLU A C 1
ATOM 1525 O O . GLU A 1 193 ? 10.891 5.25 28.641 1 92.12 193 GLU A O 1
ATOM 1530 N N . THR A 1 194 ? 10.703 5.09 26.391 1 87.38 194 THR A N 1
ATOM 1531 C CA . THR A 1 194 ? 12.141 4.914 26.234 1 87.38 194 THR A CA 1
ATOM 1532 C C . THR A 1 194 ? 12.891 6.156 26.688 1 87.38 194 THR A C 1
ATOM 1534 O O . THR A 1 194 ? 13.938 6.051 27.344 1 87.38 194 THR A O 1
ATOM 1537 N N . LYS A 1 195 ? 12.43 7.305 26.391 1 85.81 195 LYS A N 1
ATOM 1538 C CA . LYS A 1 195 ? 13.008 8.578 26.812 1 85.81 195 LYS A CA 1
ATOM 1539 C C . LYS A 1 195 ? 13 8.703 28.328 1 85.81 195 LYS A C 1
ATOM 1541 O O . LYS A 1 195 ? 13.984 9.133 28.938 1 85.81 195 LYS A O 1
ATOM 1546 N N . LYS A 1 196 ? 11.93 8.32 28.938 1 85.75 196 LYS A N 1
ATOM 1547 C CA . LYS A 1 196 ? 11.781 8.406 30.391 1 85.75 196 LYS A CA 1
ATOM 1548 C C . LYS A 1 196 ? 12.773 7.496 31.109 1 85.75 196 LYS A C 1
ATOM 1550 O O . LYS A 1 196 ? 13.359 7.879 32.125 1 85.75 196 LYS A O 1
ATOM 1555 N N . VAL A 1 197 ? 12.945 6.398 30.531 1 82.88 197 VAL A N 1
ATOM 1556 C CA . VAL A 1 197 ? 13.828 5.41 31.141 1 82.88 197 VAL A CA 1
ATOM 1557 C C . VAL A 1 197 ? 15.281 5.844 30.969 1 82.88 197 VAL A C 1
ATOM 1559 O O . VAL A 1 197 ? 16.109 5.641 31.875 1 82.88 197 VAL A O 1
ATOM 1562 N N . ALA A 1 198 ? 15.578 6.383 29.797 1 78.5 198 ALA A N 1
ATOM 1563 C CA . ALA A 1 198 ? 16.938 6.836 29.547 1 78.5 198 ALA A CA 1
ATOM 1564 C C . ALA A 1 198 ? 17.328 7.961 30.5 1 78.5 198 ALA A C 1
ATOM 1566 O O . ALA A 1 198 ? 18.516 8.188 30.766 1 78.5 198 ALA A O 1
ATOM 1567 N N . GLY A 1 199 ? 16.422 8.625 31.156 1 72.81 199 GLY A N 1
ATOM 1568 C CA . GLY A 1 199 ? 16.625 9.617 32.188 1 72.81 199 GLY A CA 1
ATOM 1569 C C . GLY A 1 199 ? 17.234 10.906 31.688 1 72.81 199 GLY A C 1
ATOM 1570 O O . GLY A 1 199 ? 17.297 11.906 32.406 1 72.81 199 GLY A O 1
ATOM 1571 N N . SER A 1 200 ? 17.859 10.898 30.594 1 64.81 200 SER A N 1
ATOM 1572 C CA . SER A 1 200 ? 18.578 12.078 30.109 1 64.81 200 SER A CA 1
ATOM 1573 C C . SER A 1 200 ? 17.609 13.141 29.609 1 64.81 200 SER A C 1
ATOM 1575 O O . SER A 1 200 ? 17.984 14.312 29.469 1 64.81 200 SER A O 1
ATOM 1577 N N . GLY A 1 201 ? 16.344 12.742 29.438 1 66.88 201 GLY A N 1
ATOM 1578 C CA . GLY A 1 201 ? 15.391 13.68 28.859 1 66.88 201 GLY A CA 1
ATOM 1579 C C . GLY A 1 201 ? 15.68 14 27.406 1 66.88 201 GLY A C 1
ATOM 1580 O O . GLY A 1 201 ? 14.969 14.805 26.781 1 66.88 201 GLY A O 1
ATOM 1581 N N . ILE A 1 202 ? 16.766 13.414 26.953 1 69.25 202 ILE A N 1
ATOM 1582 C CA . ILE A 1 202 ? 17.188 13.711 25.594 1 69.25 202 ILE A CA 1
ATOM 1583 C C . ILE A 1 202 ? 16.656 12.633 24.641 1 69.25 202 ILE A C 1
ATOM 1585 O O . ILE A 1 202 ? 16.719 11.438 24.953 1 69.25 202 ILE A O 1
ATOM 1589 N N . LEU A 1 203 ? 16.016 13.094 23.578 1 77.31 203 LEU A N 1
ATOM 1590 C CA . LEU A 1 203 ? 15.547 12.195 22.531 1 77.31 203 LEU A CA 1
ATOM 1591 C C . LEU A 1 203 ? 16.719 11.656 21.703 1 77.31 203 LEU A C 1
ATOM 1593 O O . LEU A 1 203 ? 17.484 12.43 21.141 1 77.31 203 LEU A O 1
ATOM 1597 N N . ASN A 1 204 ? 17.109 10.398 21.922 1 75.75 204 ASN A N 1
ATOM 1598 C CA . ASN A 1 204 ? 18.109 9.758 21.094 1 75.75 204 ASN A CA 1
ATOM 1599 C C . ASN A 1 204 ? 17.516 9.234 19.797 1 75.75 204 ASN A C 1
ATOM 1601 O O . ASN A 1 204 ? 16.906 8.156 19.766 1 75.75 204 ASN A O 1
ATOM 1605 N N . LEU A 1 205 ? 17.594 10.023 18.766 1 81.25 205 LEU A N 1
ATOM 1606 C CA . LEU A 1 205 ? 17.016 9.688 17.469 1 81.25 205 LEU A CA 1
ATOM 1607 C C . LEU A 1 205 ? 18.125 9.516 16.422 1 81.25 205 LEU A C 1
ATOM 1609 O O . LEU A 1 205 ? 18.109 10.18 15.383 1 81.25 205 LEU A O 1
ATOM 1613 N N . ASP A 1 206 ? 18.938 8.523 16.656 1 79.62 206 ASP A N 1
ATOM 1614 C CA . ASP A 1 206 ? 20.141 8.375 15.828 1 79.62 206 ASP A CA 1
ATOM 1615 C C . ASP A 1 206 ? 19.828 7.621 14.539 1 79.62 206 ASP A C 1
ATOM 1617 O O . ASP A 1 206 ? 20.594 7.688 13.57 1 79.62 206 ASP A O 1
ATOM 1621 N N . ASN A 1 207 ? 18.719 7.043 14.625 1 87.81 207 ASN A N 1
ATOM 1622 C CA . ASN A 1 207 ? 18.484 6.293 13.391 1 87.81 207 ASN A CA 1
ATOM 1623 C C . ASN A 1 207 ? 17.266 6.828 12.633 1 87.81 207 ASN A C 1
ATOM 1625 O O . ASN A 1 207 ? 16.406 7.492 13.219 1 87.81 207 ASN A O 1
ATOM 1629 N N . TYR A 1 208 ? 17.25 6.625 11.297 1 88.75 208 TYR A N 1
ATOM 1630 C CA . TYR A 1 208 ? 16.25 7.082 10.344 1 88.75 208 TYR A CA 1
ATOM 1631 C C . TYR A 1 208 ? 14.852 6.66 10.789 1 88.75 208 TYR A C 1
ATOM 1633 O O . TYR A 1 208 ? 13.906 7.449 10.727 1 88.75 208 TYR A O 1
ATOM 1641 N N . THR A 1 209 ? 14.773 5.488 11.258 1 91.19 209 THR A N 1
ATOM 1642 C CA . THR A 1 209 ? 13.477 4.922 11.602 1 91.19 209 THR A CA 1
ATOM 1643 C C . THR A 1 209 ? 12.836 5.695 12.75 1 91.19 209 THR A C 1
ATOM 1645 O O . THR A 1 209 ? 11.641 5.988 12.727 1 91.19 209 THR A O 1
ATOM 1648 N N . ASP A 1 210 ? 13.641 6.031 13.75 1 91.5 210 ASP A N 1
ATOM 1649 C CA . ASP A 1 210 ? 13.133 6.777 14.898 1 91.5 210 ASP A CA 1
ATOM 1650 C C . ASP A 1 210 ? 12.711 8.188 14.492 1 91.5 210 ASP A C 1
ATOM 1652 O O . ASP A 1 210 ? 11.656 8.672 14.906 1 91.5 210 ASP A O 1
ATOM 1656 N N . ARG A 1 211 ? 13.531 8.812 13.719 1 94.81 211 ARG A N 1
ATOM 1657 C CA . ARG A 1 211 ? 13.203 10.164 13.273 1 94.81 211 ARG A CA 1
ATOM 1658 C C . ARG A 1 211 ? 11.938 10.172 12.422 1 94.81 211 ARG A C 1
ATOM 1660 O O . ARG A 1 211 ? 11.086 11.047 12.578 1 94.81 211 ARG A O 1
ATOM 1667 N N . MET A 1 212 ? 11.781 9.156 11.602 1 96.38 212 MET A N 1
ATOM 1668 C CA . MET A 1 212 ? 10.602 9.047 10.742 1 96.38 212 MET A CA 1
ATOM 1669 C C . MET A 1 212 ? 9.344 8.82 11.57 1 96.38 212 MET A C 1
ATOM 1671 O O . MET A 1 212 ? 8.281 9.359 11.25 1 96.38 212 MET A O 1
ATOM 1675 N N . GLN A 1 213 ? 9.508 8.078 12.633 1 95.69 213 GLN A N 1
ATOM 1676 C CA . GLN A 1 213 ? 8.367 7.84 13.508 1 95.69 213 GLN A CA 1
ATOM 1677 C C . GLN A 1 213 ? 7.879 9.141 14.148 1 95.69 213 GLN A C 1
ATOM 1679 O O . GLN A 1 213 ? 6.672 9.359 14.266 1 95.69 213 GLN A O 1
ATOM 1684 N N . ILE A 1 214 ? 8.781 9.93 14.5 1 96.19 214 ILE A N 1
ATOM 1685 C CA . ILE A 1 214 ? 8.43 11.203 15.102 1 96.19 214 ILE A CA 1
ATOM 1686 C C . ILE A 1 214 ? 7.773 12.109 14.062 1 96.19 214 ILE A C 1
ATOM 1688 O O . ILE A 1 214 ? 6.738 12.727 14.328 1 96.19 214 ILE A O 1
ATOM 1692 N N . LEU A 1 215 ? 8.367 12.156 12.906 1 98.19 215 LEU A N 1
ATOM 1693 C CA . LEU A 1 215 ? 7.84 13.008 11.844 1 98.19 215 LEU A CA 1
ATOM 1694 C C . LEU A 1 215 ? 6.445 12.547 11.43 1 98.19 215 LEU A C 1
ATOM 1696 O O . LEU A 1 215 ? 5.555 13.367 11.203 1 98.19 215 LEU A O 1
ATOM 1700 N N . GLN A 1 216 ? 6.242 11.242 11.32 1 98.56 216 GLN A N 1
ATOM 1701 C CA . GLN A 1 216 ? 4.93 10.695 10.992 1 98.56 216 GLN A CA 1
ATOM 1702 C C . GLN A 1 216 ? 3.895 11.086 12.047 1 98.56 216 GLN A C 1
ATOM 1704 O O . GLN A 1 216 ? 2.779 11.492 11.711 1 98.56 216 GLN A O 1
ATOM 1709 N N . ASN A 1 217 ? 4.277 10.984 13.281 1 98.06 217 ASN A N 1
ATOM 1710 C CA . ASN A 1 217 ? 3.367 11.352 14.359 1 98.06 217 ASN A CA 1
ATOM 1711 C C . ASN A 1 217 ? 3.1 12.859 14.375 1 98.06 217 ASN A C 1
ATOM 1713 O O . ASN A 1 217 ? 1.99 13.289 14.688 1 98.06 217 ASN A O 1
ATOM 1717 N N . MET A 1 218 ? 4.113 13.586 14.07 1 98.19 218 MET A N 1
ATOM 1718 C CA . MET A 1 218 ? 3.965 15.039 14.023 1 98.19 218 MET A CA 1
ATOM 1719 C C . MET A 1 218 ? 2.957 15.445 12.945 1 98.19 218 MET A C 1
ATOM 1721 O O . MET A 1 218 ? 2.08 16.266 13.195 1 98.19 218 MET A O 1
ATOM 1725 N N . VAL A 1 219 ? 3.094 14.836 11.789 1 98.75 219 VAL A N 1
ATOM 1726 C CA . VAL A 1 219 ? 2.17 15.117 10.688 1 98.75 219 VAL A CA 1
ATOM 1727 C C . VAL A 1 219 ? 0.757 14.695 11.086 1 98.75 219 VAL A C 1
ATOM 1729 O O . VAL A 1 219 ? -0.209 15.406 10.82 1 98.75 219 VAL A O 1
ATOM 1732 N N . HIS A 1 220 ? 0.664 13.539 11.703 1 98.62 220 HIS A N 1
ATOM 1733 C CA . HIS A 1 220 ? -0.624 13.031 12.164 1 98.62 220 HIS A CA 1
ATOM 1734 C C . HIS A 1 220 ? -1.252 13.969 13.188 1 98.62 220 HIS A C 1
ATOM 1736 O O . HIS A 1 220 ? -2.451 14.25 13.125 1 98.62 220 HIS A O 1
ATOM 1742 N N . CYS A 1 221 ? -0.459 14.516 14.117 1 98.19 221 CYS A N 1
ATOM 1743 C CA . CYS A 1 221 ? -0.907 15.508 15.086 1 98.19 221 CYS A CA 1
ATOM 1744 C C . CYS A 1 221 ? -1.382 16.781 14.383 1 98.19 221 CYS A C 1
ATOM 1746 O O . CYS A 1 221 ? -2.455 17.297 14.695 1 98.19 221 CYS A O 1
ATOM 1748 N N . ALA A 1 222 ? -0.565 17.203 13.492 1 98.69 222 ALA A N 1
ATOM 1749 C CA . ALA A 1 222 ? -0.882 18.453 12.789 1 98.69 222 ALA A CA 1
ATOM 1750 C C . ALA A 1 222 ? -2.18 18.312 12 1 98.69 222 ALA A C 1
ATOM 1752 O O . ALA A 1 222 ? -2.992 19.25 11.961 1 98.69 222 ALA A O 1
ATOM 1753 N N . ASP A 1 223 ? -2.35 17.172 11.367 1 98.62 223 ASP A N 1
ATOM 1754 C CA . ASP A 1 223 ? -3.535 16.906 10.562 1 98.62 223 ASP A CA 1
ATOM 1755 C C . ASP A 1 223 ? -4.789 16.844 11.43 1 98.62 223 ASP A C 1
ATOM 1757 O O . ASP A 1 223 ? -5.863 17.266 11 1 98.62 223 ASP A O 1
ATOM 1761 N N . LEU A 1 224 ? -4.672 16.391 12.672 1 97.69 224 LEU A N 1
ATOM 1762 C CA . LEU A 1 224 ? -5.793 16.25 13.594 1 97.69 224 LEU A CA 1
ATOM 1763 C C . LEU A 1 224 ? -5.805 17.391 14.609 1 97.69 224 LEU A C 1
ATOM 1765 O O . LEU A 1 224 ? -6.352 17.25 15.703 1 97.69 224 LEU A O 1
ATOM 1769 N N . SER A 1 225 ? -5.312 18.516 14.32 1 97.75 225 SER A N 1
ATOM 1770 C CA . SER A 1 225 ? -4.977 19.516 15.328 1 97.75 225 SER A CA 1
ATOM 1771 C C . SER A 1 225 ? -6.164 20.422 15.633 1 97.75 225 SER A C 1
ATOM 1773 O O . SER A 1 225 ? -6.109 21.234 16.562 1 97.75 225 SER A O 1
ATOM 1775 N N . ASN A 1 226 ? -7.234 20.297 14.906 1 97.12 226 ASN A N 1
ATOM 1776 C CA . ASN A 1 226 ? -8.336 21.234 15.047 1 97.12 226 ASN A CA 1
ATOM 1777 C C . ASN A 1 226 ? -8.883 21.266 16.469 1 97.12 226 ASN A C 1
ATOM 1779 O O . ASN A 1 226 ? -9.227 22.328 17 1 97.12 226 ASN A O 1
ATOM 1783 N N . THR A 1 227 ? -8.938 20.141 17.125 1 97.94 227 THR A N 1
ATOM 1784 C CA . THR A 1 227 ? -9.516 20.031 18.453 1 97.94 227 THR A CA 1
ATOM 1785 C C . THR A 1 227 ? -8.664 20.781 19.484 1 97.94 227 THR A C 1
ATOM 1787 O O . THR A 1 227 ? -9.125 21.062 20.594 1 97.94 227 THR A O 1
ATOM 1790 N N . ALA A 1 228 ? -7.441 21.047 19.062 1 98.31 228 ALA A N 1
ATOM 1791 C CA . ALA A 1 228 ? -6.516 21.703 19.984 1 98.31 228 ALA A CA 1
ATOM 1792 C C . ALA A 1 228 ? -6.207 23.125 19.547 1 98.31 228 ALA A C 1
ATOM 1794 O O . ALA A 1 228 ? -5.238 23.734 20.016 1 98.31 228 ALA A O 1
ATOM 1795 N N . LYS A 1 229 ? -6.977 23.656 18.656 1 98.44 229 LYS A N 1
ATOM 1796 C CA . LYS A 1 229 ? -6.879 25.047 18.234 1 98.44 229 LYS A CA 1
ATOM 1797 C C . LYS A 1 229 ? -7.785 25.953 19.078 1 98.44 229 LYS A C 1
ATOM 1799 O O . LYS A 1 229 ? -8.641 25.453 19.812 1 98.44 229 LYS A O 1
ATOM 1804 N N . PRO A 1 230 ? -7.512 27.312 19.016 1 97.94 230 PRO A N 1
ATOM 1805 C CA . PRO A 1 230 ? -8.461 28.203 19.688 1 97.94 230 PRO A CA 1
ATOM 1806 C C . PRO A 1 230 ? -9.914 27.891 19.328 1 97.94 230 PRO A C 1
ATOM 1808 O O . PRO A 1 230 ? -10.211 27.562 18.172 1 97.94 230 PRO A O 1
ATOM 1811 N N . LEU A 1 231 ? -10.773 28.047 20.266 1 98.12 231 LEU A N 1
ATOM 1812 C CA . LEU A 1 231 ? -12.148 27.562 20.203 1 98.12 231 LEU A CA 1
ATOM 1813 C C . LEU A 1 231 ? -12.867 28.094 18.969 1 98.12 231 LEU A C 1
ATOM 1815 O O . LEU A 1 231 ? -13.625 27.375 18.328 1 98.12 231 LEU A O 1
ATOM 1819 N N . ASP A 1 232 ? -12.648 29.359 18.641 1 97.75 232 ASP A N 1
ATOM 1820 C CA . ASP A 1 232 ? -13.312 29.953 17.5 1 97.75 232 ASP A CA 1
ATOM 1821 C C . ASP A 1 232 ? -12.883 29.266 16.203 1 97.75 232 ASP A C 1
ATOM 1823 O O . ASP A 1 232 ? -13.719 29.016 15.32 1 97.75 232 ASP A O 1
ATOM 1827 N N . LEU A 1 233 ? -11.602 28.969 16.047 1 98.19 233 LEU A N 1
ATOM 1828 C CA . LEU A 1 233 ? -11.102 28.266 14.883 1 98.19 233 LEU A CA 1
ATOM 1829 C C . LEU A 1 233 ? -11.594 26.812 14.875 1 98.19 233 LEU A C 1
ATOM 1831 O O . LEU A 1 233 ? -12.008 26.297 13.828 1 98.19 233 LEU A O 1
ATOM 1835 N N . TYR A 1 234 ? -11.57 26.172 16.094 1 98.44 234 TYR A N 1
ATOM 1836 C CA . TYR A 1 234 ? -12.031 24.797 16.234 1 98.44 234 TYR A CA 1
ATOM 1837 C C . TYR A 1 234 ? -13.477 24.641 15.797 1 98.44 234 TYR A C 1
ATOM 1839 O O . TYR A 1 234 ? -13.82 23.734 15.047 1 98.44 234 TYR A O 1
ATOM 1847 N N . THR A 1 235 ? -14.289 25.562 16.172 1 97.69 235 THR A N 1
ATOM 1848 C CA . THR A 1 235 ? -15.703 25.5 15.844 1 97.69 235 THR A CA 1
ATOM 1849 C C . THR A 1 235 ? -15.914 25.656 14.336 1 97.69 235 THR A C 1
ATOM 1851 O O . THR A 1 235 ? -16.766 24.969 13.758 1 97.69 235 THR A O 1
ATOM 1854 N N . LYS A 1 236 ? -15.148 26.5 13.719 1 98.19 236 LYS A N 1
ATOM 1855 C CA . LYS A 1 236 ? -15.227 26.672 12.266 1 98.19 236 LYS A CA 1
ATOM 1856 C C . LYS A 1 236 ? -14.836 25.391 11.547 1 98.19 236 LYS A C 1
ATOM 1858 O O . LYS A 1 236 ? -15.508 24.953 10.609 1 98.19 236 LYS A O 1
ATOM 1863 N N . TRP A 1 237 ? -13.734 24.766 11.977 1 98.31 237 TRP A N 1
ATOM 1864 C CA . TRP A 1 237 ? -13.258 23.531 11.367 1 98.31 237 TRP A CA 1
ATOM 1865 C C . TRP A 1 237 ? -14.258 22.406 11.594 1 98.31 237 TRP A C 1
ATOM 1867 O O . TRP A 1 237 ? -14.523 21.625 10.68 1 98.31 237 TRP A O 1
ATOM 1877 N N . MET A 1 238 ? -14.797 22.328 12.812 1 97.25 238 MET A N 1
ATOM 1878 C CA . MET A 1 238 ? -15.758 21.297 13.156 1 97.25 238 MET A CA 1
ATOM 1879 C C . MET A 1 238 ? -16.984 21.359 12.25 1 97.25 238 MET A C 1
ATOM 1881 O O . MET A 1 238 ? -17.422 20.344 11.719 1 97.25 238 MET A O 1
ATOM 1885 N N . HIS A 1 239 ? -17.5 22.547 12.039 1 97 239 HIS A N 1
ATOM 1886 C CA . HIS A 1 239 ? -18.672 22.688 11.188 1 97 239 HIS A CA 1
ATOM 1887 C C . HIS A 1 239 ? -18.375 22.25 9.758 1 97 239 HIS A C 1
ATOM 1889 O O . HIS A 1 239 ? -19.219 21.625 9.102 1 97 239 HIS A O 1
ATOM 1895 N N . ARG A 1 240 ? -17.219 22.594 9.273 1 97.81 240 ARG A N 1
ATOM 1896 C CA . ARG A 1 240 ? -16.828 22.219 7.918 1 97.81 240 ARG A CA 1
ATOM 1897 C C . ARG A 1 240 ? -16.656 20.703 7.793 1 97.81 240 ARG A C 1
ATOM 1899 O O . ARG A 1 240 ? -17.047 20.109 6.781 1 97.81 240 ARG A O 1
ATOM 1906 N N . LEU A 1 241 ? -16.078 20.094 8.812 1 97.5 241 LEU A N 1
ATOM 1907 C CA . LEU A 1 241 ? -15.93 18.641 8.828 1 97.5 241 LEU A CA 1
ATOM 1908 C C . LEU A 1 241 ? -17.297 17.953 8.836 1 97.5 241 LEU A C 1
ATOM 1910 O O . LEU A 1 241 ? -17.516 17.016 8.07 1 97.5 241 LEU A O 1
ATOM 1914 N N . MET A 1 242 ? -18.188 18.484 9.688 1 96.75 242 MET A N 1
ATOM 1915 C CA . MET A 1 242 ? -19.531 17.906 9.773 1 96.75 242 MET A CA 1
ATOM 1916 C C . MET A 1 242 ? -20.281 18.078 8.453 1 96.75 242 MET A C 1
ATOM 1918 O O . MET A 1 242 ? -21 17.172 8.023 1 96.75 242 MET A O 1
ATOM 1922 N N . ASP A 1 243 ? -20.078 19.203 7.828 1 97.44 243 ASP A N 1
ATOM 1923 C CA . ASP A 1 243 ? -20.688 19.406 6.523 1 97.44 243 ASP A CA 1
ATOM 1924 C C . ASP A 1 243 ? -20.25 18.328 5.531 1 97.44 243 ASP A C 1
ATOM 1926 O O . ASP A 1 243 ? -21.078 17.797 4.781 1 97.44 243 ASP A O 1
ATOM 1930 N N . GLU A 1 244 ? -18.984 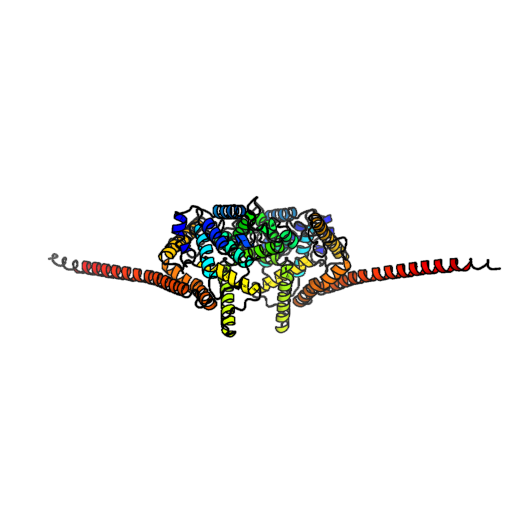18.062 5.539 1 97.44 244 GLU A N 1
ATOM 1931 C CA . GLU A 1 244 ? -18.438 17.031 4.645 1 97.44 244 GLU A CA 1
ATOM 1932 C C . GLU A 1 244 ? -19.016 15.664 4.965 1 97.44 244 GLU A C 1
ATOM 1934 O O . GLU A 1 244 ? -19.375 14.906 4.059 1 97.44 244 GLU A O 1
ATOM 1939 N N . PHE A 1 245 ? -19.141 15.328 6.223 1 97.62 245 PHE A N 1
ATOM 1940 C CA . PHE A 1 245 ? -19.719 14.055 6.652 1 97.62 245 PHE A CA 1
ATOM 1941 C C . PHE A 1 245 ? -21.172 13.938 6.23 1 97.62 245 PHE A C 1
ATOM 1943 O O . PHE A 1 245 ? -21.609 12.891 5.75 1 97.62 245 PHE A O 1
ATOM 1950 N N . PHE A 1 246 ? -21.844 15.047 6.406 1 97.94 246 PHE A N 1
ATOM 1951 C CA . PHE A 1 246 ? -23.266 15.039 6.082 1 97.94 246 PHE A CA 1
ATOM 1952 C C . PHE A 1 246 ? -23.484 14.898 4.578 1 97.94 246 PHE A C 1
ATOM 1954 O O . PHE A 1 246 ? -24.422 14.227 4.137 1 97.94 246 PHE A O 1
ATOM 1961 N N . LEU A 1 247 ? -22.672 15.547 3.814 1 98.12 247 LEU A N 1
ATOM 1962 C CA . LEU A 1 247 ? -22.734 15.391 2.365 1 98.12 247 LEU A CA 1
ATOM 1963 C C . LEU A 1 247 ? -22.5 13.945 1.96 1 98.12 247 LEU A C 1
ATOM 1965 O O . LEU A 1 247 ? -23.203 13.414 1.087 1 98.12 247 LEU A O 1
ATOM 1969 N N . GLN A 1 248 ? -21.547 13.273 2.582 1 98.12 248 GLN A N 1
ATOM 1970 C CA . GLN A 1 248 ? -21.328 11.852 2.326 1 98.12 248 GLN A CA 1
ATOM 1971 C C . GLN A 1 248 ? -22.547 11.023 2.723 1 98.12 248 GLN A C 1
ATOM 1973 O O . GLN A 1 248 ? -22.953 10.125 1.984 1 98.12 248 GLN A O 1
ATOM 1978 N N . GLY A 1 249 ? -23.078 11.359 3.939 1 98.25 249 GLY A N 1
ATOM 1979 C CA . GLY A 1 249 ? -24.25 10.656 4.395 1 98.25 249 GLY A CA 1
ATOM 1980 C C . GLY A 1 249 ? -25.422 10.766 3.436 1 98.25 249 GLY A C 1
ATOM 1981 O O . GLY A 1 249 ? -26.141 9.797 3.209 1 98.25 249 GLY A O 1
ATOM 1982 N N . ASP A 1 250 ? -25.609 11.922 2.848 1 98.19 250 ASP A N 1
ATOM 1983 C CA . ASP A 1 250 ? -26.656 12.141 1.859 1 98.19 250 ASP A CA 1
ATOM 1984 C C . ASP A 1 250 ? -26.453 11.25 0.633 1 98.19 250 ASP A C 1
ATOM 1986 O O . ASP A 1 250 ? -27.406 10.688 0.1 1 98.19 250 ASP A O 1
ATOM 1990 N N . ARG A 1 251 ? -25.203 11.18 0.182 1 97.44 251 ARG A N 1
ATOM 1991 C CA . ARG A 1 251 ? -24.891 10.328 -0.957 1 97.44 251 ARG A CA 1
ATOM 1992 C C . ARG A 1 251 ? -25.156 8.859 -0.632 1 97.44 251 ARG A C 1
ATOM 1994 O O . ARG A 1 251 ? -25.656 8.117 -1.471 1 97.44 251 ARG A O 1
ATOM 2001 N N . GLU A 1 252 ? -24.75 8.484 0.555 1 97.56 252 GLU A N 1
ATOM 2002 C CA . GLU A 1 252 ? -24.984 7.109 0.984 1 97.56 252 GLU A CA 1
ATOM 2003 C C . GLU A 1 252 ? -26.469 6.789 1.038 1 97.56 252 GLU A C 1
ATOM 2005 O O . GLU A 1 252 ? -26.891 5.734 0.56 1 97.56 252 GLU A O 1
ATOM 2010 N N . ARG A 1 253 ? -27.188 7.73 1.571 1 96.88 253 ARG A N 1
ATOM 2011 C CA . ARG A 1 253 ? -28.625 7.578 1.64 1 96.88 253 ARG A CA 1
ATOM 2012 C C . ARG A 1 253 ? -29.234 7.445 0.245 1 96.88 253 ARG A C 1
ATOM 2014 O O . ARG A 1 253 ? -30.047 6.551 -0.003 1 96.88 253 ARG A O 1
ATOM 2021 N N . ALA A 1 254 ? -28.844 8.203 -0.631 1 97.12 254 ALA A N 1
ATOM 2022 C CA . ALA A 1 254 ? -29.359 8.211 -1.999 1 97.12 254 ALA A CA 1
ATOM 2023 C C . ALA A 1 254 ? -29.016 6.91 -2.719 1 97.12 254 ALA A C 1
ATOM 2025 O O . ALA A 1 254 ? -29.797 6.434 -3.549 1 97.12 254 ALA A O 1
ATOM 2026 N N . ALA A 1 255 ? -27.906 6.34 -2.387 1 94.56 255 ALA A N 1
ATOM 2027 C CA . ALA A 1 255 ? -27.438 5.125 -3.045 1 94.56 255 ALA A CA 1
ATOM 2028 C C . ALA A 1 255 ? -27.984 3.881 -2.346 1 94.56 255 ALA A C 1
ATOM 2030 O O . ALA A 1 255 ? -27.688 2.754 -2.758 1 94.56 255 ALA A O 1
ATOM 2031 N N . GLY A 1 256 ? -28.688 4.047 -1.259 1 94.38 256 GLY A N 1
ATOM 2032 C CA . GLY A 1 256 ? -29.266 2.926 -0.529 1 94.38 256 GLY A CA 1
ATOM 2033 C C . GLY A 1 256 ? -28.234 2.176 0.304 1 94.38 256 GLY A C 1
ATOM 2034 O O . GLY A 1 256 ? -28.391 0.977 0.552 1 94.38 256 GLY A O 1
ATOM 2035 N N . LEU A 1 257 ? -27.203 2.852 0.703 1 93.75 257 LEU A N 1
ATOM 2036 C CA . LEU A 1 257 ? -26.156 2.256 1.524 1 93.75 257 LEU A CA 1
ATOM 2037 C C . LEU A 1 257 ? -26.391 2.553 3.002 1 93.75 257 LEU A C 1
ATOM 2039 O O . LEU A 1 257 ? -27.109 3.49 3.346 1 93.75 257 LEU A O 1
ATOM 2043 N N . ASP A 1 258 ? -25.75 1.636 3.805 1 94.25 258 ASP A N 1
ATOM 2044 C CA . ASP A 1 258 ? -25.688 2 5.219 1 94.25 258 ASP A CA 1
ATOM 2045 C C . ASP A 1 258 ? -24.922 3.303 5.414 1 94.25 258 ASP A C 1
ATOM 2047 O O . ASP A 1 258 ? -23.875 3.506 4.805 1 94.25 258 ASP A O 1
ATOM 2051 N N . ILE A 1 259 ? -25.547 4.148 6.211 1 96.31 259 ILE A N 1
ATOM 2052 C CA . ILE A 1 259 ? -24.906 5.445 6.43 1 96.31 259 ILE A CA 1
ATOM 2053 C C . ILE A 1 259 ? -23.766 5.297 7.426 1 96.31 259 ILE A C 1
ATOM 2055 O O . ILE A 1 259 ? -23.922 4.699 8.492 1 96.31 259 ILE A O 1
ATOM 2059 N N . SER A 1 260 ? -22.609 5.84 7.066 1 95.06 260 SER A N 1
ATOM 2060 C CA . SER A 1 260 ? -21.422 5.762 7.906 1 95.06 260 SER A CA 1
ATOM 2061 C C . SER A 1 260 ? -21.625 6.508 9.219 1 95.06 260 SER A C 1
ATOM 2063 O O . SER A 1 260 ? -22.375 7.484 9.281 1 95.06 260 SER A O 1
ATOM 2065 N N . PRO A 1 261 ? -20.891 6.004 10.18 1 90.12 261 PRO A N 1
ATOM 2066 C CA . PRO A 1 261 ? -21 6.711 11.461 1 90.12 261 PRO A CA 1
ATOM 2067 C C . PRO A 1 261 ? -20.688 8.203 11.344 1 90.12 261 PRO A C 1
ATOM 2069 O O . PRO A 1 261 ? -19.75 8.586 10.633 1 90.12 261 PRO A O 1
ATOM 2072 N N . MET A 1 262 ? -21.5 9.07 11.984 1 91.12 262 MET A N 1
ATOM 2073 C CA . MET A 1 262 ? -21.328 10.516 12.086 1 91.12 262 MET A CA 1
ATOM 2074 C C . MET A 1 262 ? -21.766 11.219 10.805 1 91.12 262 MET A C 1
ATOM 2076 O O . MET A 1 262 ? -21.781 12.445 10.734 1 91.12 262 MET A O 1
ATOM 2080 N N . CYS A 1 263 ? -22.188 10.414 9.805 1 96.25 263 CYS A N 1
ATOM 2081 C CA . CYS A 1 263 ? -22.5 11.016 8.508 1 96.25 263 CYS A CA 1
ATOM 2082 C C . CYS A 1 263 ? -24 11.234 8.344 1 96.25 263 CYS A C 1
ATOM 2084 O O . CYS A 1 263 ? -24.438 11.812 7.352 1 96.25 263 CYS A O 1
ATOM 2086 N N . ASP A 1 264 ? -24.781 10.789 9.336 1 95.94 264 ASP A N 1
ATOM 2087 C CA . ASP A 1 264 ? -26.234 10.969 9.266 1 95.94 264 ASP A CA 1
ATOM 2088 C C . ASP A 1 264 ? -26.656 12.281 9.914 1 95.94 264 ASP A C 1
ATOM 2090 O O . ASP A 1 264 ? -26.734 12.375 11.141 1 95.94 264 ASP A O 1
ATOM 2094 N N . ARG A 1 265 ? -26.984 13.258 9.156 1 93.56 265 ARG A N 1
ATOM 2095 C CA . ARG A 1 265 ? -27.312 14.586 9.664 1 93.56 265 ARG A CA 1
ATOM 2096 C C . ARG A 1 265 ? -28.578 14.547 10.5 1 93.56 265 ARG A C 1
ATOM 2098 O O . ARG A 1 265 ? -28.828 15.445 11.305 1 93.56 265 ARG A O 1
ATOM 2105 N N . GLU A 1 266 ? -29.391 13.508 10.352 1 92.94 266 GLU A N 1
ATOM 2106 C CA . GLU A 1 266 ? -30.656 13.406 11.062 1 92.94 266 GLU A CA 1
ATOM 2107 C C . GLU A 1 266 ? -30.453 12.891 12.484 1 92.94 266 GLU A C 1
ATOM 2109 O O . GLU A 1 266 ? -31.281 13.156 13.367 1 92.94 266 GLU A O 1
ATOM 2114 N N . THR A 1 267 ? -29.391 12.234 12.711 1 91 267 THR A N 1
ATOM 2115 C CA . THR A 1 267 ? -29.234 11.578 14 1 91 267 THR A CA 1
ATOM 2116 C C . THR A 1 267 ? -27.938 12.023 14.672 1 91 267 THR A C 1
ATOM 2118 O O . THR A 1 267 ? -27.719 11.758 15.859 1 91 267 THR A O 1
ATOM 2121 N N . ALA A 1 268 ? -27.141 12.781 13.992 1 87.38 268 ALA A N 1
ATOM 2122 C CA . ALA A 1 268 ? -25.828 13.117 14.508 1 87.38 268 ALA A CA 1
ATOM 2123 C C . ALA A 1 268 ? -25.922 14.047 15.711 1 87.38 268 ALA A C 1
ATOM 2125 O O . ALA A 1 268 ? -26.703 15 15.711 1 87.38 268 ALA A O 1
ATOM 2126 N N . THR A 1 269 ? -25.234 13.641 16.734 1 90.75 269 THR A N 1
ATOM 2127 C CA . THR A 1 269 ? -25.016 14.523 17.875 1 90.75 269 THR A CA 1
ATOM 2128 C C . THR A 1 269 ? -23.594 15.078 17.859 1 90.75 269 THR A C 1
ATOM 2130 O O . THR A 1 269 ? -22.672 14.469 18.422 1 90.75 269 THR A O 1
ATOM 2133 N N . ILE A 1 270 ? -23.469 16.25 17.391 1 92.94 270 ILE A N 1
ATOM 2134 C CA . ILE A 1 270 ? -22.172 16.844 17.094 1 92.94 270 ILE A CA 1
ATOM 2135 C C . ILE A 1 270 ? -21.359 16.984 18.375 1 92.94 270 ILE A C 1
ATOM 2137 O O . ILE A 1 270 ? -20.203 16.531 18.438 1 92.94 270 ILE A O 1
ATOM 2141 N N . GLU A 1 271 ? -21.922 17.531 19.422 1 94.94 271 GLU A N 1
ATOM 2142 C CA . GLU A 1 271 ? -21.219 17.797 20.656 1 94.94 271 GLU A CA 1
ATOM 2143 C C . GLU A 1 271 ? -20.703 16.516 21.297 1 94.94 271 GLU A C 1
ATOM 2145 O O . GLU A 1 271 ? -19.562 16.438 21.734 1 94.94 271 GLU A O 1
ATOM 2150 N N . LYS A 1 272 ? -21.562 15.516 21.328 1 94.19 272 LYS A N 1
ATOM 2151 C CA . LYS A 1 272 ? -21.172 14.227 21.906 1 94.19 272 LYS A CA 1
ATOM 2152 C C . LYS A 1 272 ? -20.047 13.578 21.078 1 94.19 272 LYS A C 1
ATOM 2154 O O . LYS A 1 272 ? -19.125 12.977 21.641 1 94.19 272 LYS A O 1
ATOM 2159 N N . SER A 1 273 ? -20.188 13.695 19.781 1 93.81 273 SER A N 1
ATOM 2160 C CA . SER A 1 273 ? -19.188 13.125 18.891 1 93.81 273 SER A CA 1
ATOM 2161 C C . SER A 1 273 ? -17.828 13.805 19.094 1 93.81 273 SER A C 1
ATOM 2163 O O . SER A 1 273 ? -16.781 13.156 19.016 1 93.81 273 SER A O 1
ATOM 2165 N N . GLN A 1 274 ? -17.812 15.133 19.297 1 95.94 274 GLN A N 1
ATOM 2166 C CA . GLN A 1 274 ? -16.562 15.859 19.5 1 95.94 274 GLN A CA 1
ATOM 2167 C C . GLN A 1 274 ? -15.898 15.43 20.812 1 95.94 274 GLN A C 1
ATOM 2169 O O . GLN A 1 274 ? -14.68 15.227 20.844 1 95.94 274 GLN A O 1
ATOM 2174 N N . VAL A 1 275 ? -16.719 15.297 21.875 1 97.19 275 VAL A N 1
ATOM 2175 C CA . VAL A 1 275 ? -16.172 14.867 23.156 1 97.19 275 VAL A CA 1
ATOM 2176 C C . VAL A 1 275 ? -15.57 13.469 23.031 1 97.19 275 VAL A C 1
ATOM 2178 O O . VAL A 1 275 ? -14.469 13.219 23.5 1 97.19 275 VAL A O 1
ATOM 2181 N N . SER A 1 276 ? -16.344 12.609 22.375 1 96.19 276 SER A N 1
ATOM 2182 C CA . SER A 1 276 ? -15.859 11.25 22.172 1 96.19 276 SER A CA 1
ATOM 2183 C C . SER A 1 276 ? -14.586 11.227 21.344 1 96.19 276 SER A C 1
ATOM 2185 O O . SER A 1 276 ? -13.641 10.492 21.656 1 96.19 276 SER A O 1
ATOM 2187 N N . PHE A 1 277 ? -14.547 11.992 20.266 1 96.69 277 PHE A N 1
ATOM 2188 C CA . PHE A 1 277 ? -13.367 12.07 19.406 1 96.69 277 PHE A CA 1
ATOM 2189 C C . PHE A 1 277 ? -12.156 12.57 20.188 1 96.69 277 PHE A C 1
ATOM 2191 O O . PHE A 1 277 ? -11.062 12.023 20.062 1 96.69 277 PHE A O 1
ATOM 2198 N N . ILE A 1 278 ? -12.328 13.562 20.938 1 98.25 278 ILE A N 1
ATOM 2199 C CA . ILE A 1 278 ? -11.234 14.117 21.734 1 98.25 278 ILE A CA 1
ATOM 2200 C C . ILE A 1 278 ? -10.758 13.094 22.75 1 98.25 278 ILE A C 1
ATOM 2202 O O . ILE A 1 278 ? -9.562 12.828 22.875 1 98.25 278 ILE A O 1
ATOM 2206 N N . ASP A 1 279 ? -11.672 12.43 23.438 1 98.12 279 ASP A N 1
ATOM 2207 C CA . ASP A 1 279 ? -11.336 11.516 24.531 1 98.12 279 ASP A CA 1
ATOM 2208 C C . ASP A 1 279 ? -10.562 10.305 24.016 1 98.12 279 ASP A C 1
ATOM 2210 O O . ASP A 1 279 ? -9.617 9.852 24.656 1 98.12 279 ASP A O 1
ATOM 2214 N N . PHE A 1 280 ? -10.953 9.883 22.812 1 96.94 280 PHE A N 1
ATOM 2215 C CA . PHE A 1 280 ? -10.453 8.57 22.438 1 96.94 280 PHE A CA 1
ATOM 2216 C C . PHE A 1 280 ? -9.398 8.695 21.328 1 96.94 280 PHE A C 1
ATOM 2218 O O . PHE A 1 280 ? -8.625 7.766 21.094 1 96.94 280 PHE A O 1
ATOM 2225 N N . ILE A 1 281 ? -9.352 9.805 20.656 1 97.44 281 ILE A N 1
ATOM 2226 C CA . ILE A 1 281 ? -8.438 9.93 19.531 1 97.44 281 ILE A CA 1
ATOM 2227 C C . ILE A 1 281 ? -7.445 11.062 19.797 1 97.44 281 ILE A C 1
ATOM 2229 O O . ILE A 1 281 ? -6.242 10.828 19.922 1 97.44 281 ILE A O 1
ATOM 2233 N N . SER A 1 282 ? -7.934 12.234 20.016 1 98 282 SER A N 1
ATOM 2234 C CA . SER A 1 282 ? -7.082 13.422 20.047 1 98 282 SER A CA 1
ATOM 2235 C C . SER A 1 282 ? -6.281 13.492 21.344 1 98 282 SER A C 1
ATOM 2237 O O . SER A 1 282 ? -5.07 13.734 21.312 1 98 282 SER A O 1
ATOM 2239 N N . HIS A 1 283 ? -6.93 13.297 22.484 1 98.25 283 HIS A N 1
ATOM 2240 C CA . HIS A 1 283 ? -6.293 13.516 23.766 1 98.25 283 HIS A CA 1
ATOM 2241 C C . HIS A 1 283 ? -5.129 12.555 23.984 1 98.25 283 HIS A C 1
ATOM 2243 O O . HIS A 1 283 ? -4.027 12.969 24.344 1 98.25 283 HIS A O 1
ATOM 2249 N N . PRO A 1 284 ? -5.316 11.242 23.734 1 98.12 284 PRO A N 1
ATOM 2250 C CA . PRO A 1 284 ? -4.172 10.344 23.906 1 98.12 284 PRO A CA 1
ATOM 2251 C C . PRO A 1 284 ? -2.988 10.734 23.016 1 98.12 284 PRO A C 1
ATOM 2253 O O . PRO A 1 284 ? -1.836 10.648 23.453 1 98.12 284 PRO A O 1
ATOM 2256 N N . LEU A 1 285 ? -3.256 11.18 21.828 1 97.81 285 LEU A N 1
ATOM 2257 C CA . LEU A 1 285 ? -2.215 11.562 20.875 1 97.81 285 LEU A CA 1
ATOM 2258 C C . LEU A 1 285 ? -1.447 12.781 21.375 1 97.81 285 LEU A C 1
ATOM 2260 O O . LEU A 1 285 ? -0.215 12.766 21.438 1 97.81 285 LEU A O 1
ATOM 2264 N N . TRP A 1 286 ? -2.141 13.805 21.781 1 97.88 286 TRP A N 1
ATOM 2265 C CA . TRP A 1 286 ? -1.514 15.055 22.203 1 97.88 286 TRP A CA 1
ATOM 2266 C C . TRP A 1 286 ? -0.832 14.891 23.547 1 97.88 286 TRP A C 1
ATOM 2268 O O . TRP A 1 286 ? 0.175 15.547 23.828 1 97.88 286 TRP A O 1
ATOM 2278 N N . GLU A 1 287 ? -1.409 14.008 24.391 1 97.5 287 GLU A N 1
ATOM 2279 C CA . GLU A 1 287 ? -0.754 13.711 25.656 1 97.5 287 GLU A CA 1
ATOM 2280 C C . GLU A 1 287 ? 0.63 13.109 25.438 1 97.5 287 GLU A C 1
ATOM 2282 O O . GLU A 1 287 ? 1.604 13.531 26.062 1 97.5 287 GLU A O 1
ATOM 2287 N N . MET A 1 288 ? 0.693 12.102 24.562 1 96.81 288 MET A N 1
ATOM 2288 C CA . MET A 1 288 ? 1.976 11.469 24.266 1 96.81 288 MET A CA 1
ATOM 2289 C C . MET A 1 288 ? 2.93 12.461 23.609 1 96.81 288 MET A C 1
ATOM 2291 O O . MET A 1 288 ? 4.117 12.492 23.922 1 96.81 288 MET A O 1
ATOM 2295 N N . TRP A 1 289 ? 2.422 13.32 22.703 1 97 289 TRP A N 1
ATOM 2296 C CA . TRP A 1 289 ? 3.268 14.305 22.047 1 97 289 TRP A CA 1
ATOM 2297 C C . TRP A 1 289 ? 3.822 15.305 23.047 1 97 289 TRP A C 1
ATOM 2299 O O . TRP A 1 289 ? 5.012 15.641 23.016 1 97 289 TRP A O 1
ATOM 2309 N N . SER A 1 290 ? 2.941 15.797 23.922 1 96.25 290 SER A N 1
ATOM 2310 C CA . SER A 1 290 ? 3.344 16.75 24.938 1 96.25 290 SER A CA 1
ATOM 2311 C C . SER A 1 290 ? 4.422 16.172 25.844 1 96.25 290 SER A C 1
ATOM 2313 O O . SER A 1 290 ? 5.371 16.859 26.219 1 96.25 290 SER A O 1
ATOM 2315 N N . ASP A 1 291 ? 4.27 14.891 26.188 1 94.62 291 ASP A N 1
ATOM 2316 C CA . ASP A 1 291 ? 5.273 14.211 27 1 94.62 291 ASP A CA 1
ATOM 2317 C C . ASP A 1 291 ? 6.605 14.109 26.266 1 94.62 291 ASP A C 1
ATOM 2319 O O . ASP A 1 291 ? 7.668 14.281 26.859 1 94.62 291 ASP A O 1
ATOM 2323 N N . LEU A 1 292 ? 6.5 13.828 25 1 94.06 292 LEU A N 1
ATOM 2324 C CA . LEU A 1 292 ? 7.695 13.641 24.188 1 94.06 292 LEU A CA 1
ATOM 2325 C C . LEU A 1 292 ? 8.508 14.93 24.109 1 94.06 292 LEU A C 1
ATOM 2327 O O . LEU A 1 292 ? 9.734 14.898 24.219 1 94.06 292 LEU A O 1
ATOM 2331 N N . VAL A 1 293 ? 7.801 16.047 23.969 1 93.88 293 VAL A N 1
ATOM 2332 C CA . VAL A 1 293 ? 8.508 17.297 23.719 1 93.88 293 VAL A CA 1
ATOM 2333 C C . VAL A 1 293 ? 8.43 18.188 24.953 1 93.88 293 VAL A C 1
ATOM 2335 O O . VAL A 1 293 ? 8.625 19.406 24.859 1 93.88 293 VAL A O 1
ATOM 2338 N N . HIS A 1 294 ? 8.172 17.625 26.062 1 90.94 294 HIS A N 1
ATOM 2339 C CA . HIS A 1 294 ? 8.008 18.391 27.281 1 90.94 294 HIS A CA 1
ATOM 2340 C C . HIS A 1 294 ? 9.156 19.375 27.484 1 90.94 294 HIS A C 1
ATOM 2342 O O . HIS A 1 294 ? 10.328 19 27.344 1 90.94 294 HIS A O 1
ATOM 2348 N N . PRO A 1 295 ? 8.742 20.672 27.844 1 90.75 295 PRO A N 1
ATOM 2349 C CA . PRO A 1 295 ? 7.434 21.219 28.203 1 90.75 295 PRO A CA 1
ATOM 2350 C C . PRO A 1 295 ? 6.73 21.875 27.016 1 90.75 295 PRO A C 1
ATOM 2352 O O . PRO A 1 295 ? 5.672 22.484 27.188 1 90.75 295 PRO A O 1
ATOM 2355 N N . ALA A 1 296 ? 7.43 21.594 25.938 1 88.81 296 ALA A N 1
ATOM 2356 C CA . ALA A 1 296 ? 6.809 22.188 24.766 1 88.81 296 ALA A CA 1
ATOM 2357 C C . ALA A 1 296 ? 5.434 21.578 24.5 1 88.81 296 ALA A C 1
ATOM 2359 O O . ALA A 1 296 ? 5.152 20.453 24.938 1 88.81 296 ALA A O 1
ATOM 2360 N N . ALA A 1 297 ? 4.352 22.156 24.094 1 93.38 297 ALA A N 1
ATOM 2361 C CA . ALA A 1 297 ? 3.033 21.75 23.625 1 93.38 297 ALA A CA 1
ATOM 2362 C C . ALA A 1 297 ? 2.053 21.625 24.781 1 93.38 297 ALA A C 1
ATOM 2364 O O . ALA A 1 297 ? 0.928 21.141 24.609 1 93.38 297 ALA A O 1
ATOM 2365 N N . GLN A 1 298 ? 2.545 21.844 26.047 1 95.19 298 GLN A N 1
ATOM 2366 C CA . GLN A 1 298 ? 1.633 21.812 27.188 1 95.19 298 GLN A CA 1
ATOM 2367 C C . GLN A 1 298 ? 0.424 22.703 26.953 1 95.19 298 GLN A C 1
ATOM 2369 O O . GLN A 1 298 ? -0.7 22.359 27.312 1 95.19 298 GLN A O 1
ATOM 2374 N N . ASP A 1 299 ? 0.67 23.797 26.391 1 95.94 299 ASP A N 1
ATOM 2375 C CA . ASP A 1 299 ? -0.413 24.734 26.109 1 95.94 299 ASP A CA 1
ATOM 2376 C C . ASP A 1 299 ? -1.409 24.141 25.109 1 95.94 299 ASP A C 1
ATOM 2378 O O . ASP A 1 299 ? -2.609 24.422 25.188 1 95.94 299 ASP A O 1
ATOM 2382 N N . ILE A 1 300 ? -0.902 23.391 24.188 1 97.62 300 ILE A N 1
ATOM 2383 C CA . ILE A 1 300 ? -1.75 22.719 23.188 1 97.62 300 ILE A CA 1
ATOM 2384 C C . ILE A 1 300 ? -2.68 21.734 23.891 1 97.62 300 ILE A C 1
ATOM 2386 O O . ILE A 1 300 ? -3.881 21.703 23.609 1 97.62 300 ILE A O 1
ATOM 2390 N N . LEU A 1 301 ? -2.113 20.984 24.781 1 97 301 LEU A N 1
ATOM 2391 C CA . LEU A 1 301 ? -2.881 20 25.531 1 97 301 LEU A CA 1
ATOM 2392 C C . LEU A 1 301 ? -3.926 20.688 26.406 1 97 301 LEU A C 1
ATOM 2394 O O . LEU A 1 301 ? -5.059 20.203 26.516 1 97 301 LEU A O 1
ATOM 2398 N N . GLU A 1 302 ? -3.6 21.766 27 1 97.12 302 GLU A N 1
ATOM 2399 C CA . GLU A 1 302 ? -4.527 22.516 27.844 1 97.12 302 GLU A CA 1
ATOM 2400 C C . GLU A 1 302 ? -5.684 23.078 27.016 1 97.12 302 GLU A C 1
ATOM 2402 O O . GLU A 1 302 ? -6.836 23.062 27.453 1 97.12 302 GLU A O 1
ATOM 2407 N N . LEU A 1 303 ? -5.324 23.594 25.906 1 97.75 303 LEU A N 1
ATOM 2408 C CA . LEU A 1 303 ? -6.359 24.109 25.016 1 97.75 303 LEU A CA 1
ATOM 2409 C C . LEU A 1 303 ? -7.305 23 24.578 1 97.75 303 LEU A C 1
ATOM 2411 O O . LEU A 1 303 ? -8.516 23.219 24.484 1 97.75 303 LEU A O 1
ATOM 2415 N N . LEU A 1 304 ? -6.766 21.828 24.281 1 98.44 304 LEU A N 1
ATOM 2416 C CA . LEU A 1 304 ? -7.559 20.656 23.922 1 98.44 304 LEU A CA 1
ATOM 2417 C C . LEU A 1 304 ? -8.547 20.312 25.031 1 98.44 304 LEU A C 1
ATOM 2419 O O . LEU A 1 304 ? -9.719 20.047 24.766 1 98.44 304 LEU A O 1
ATOM 2423 N N . GLU A 1 305 ? -8.07 20.344 26.25 1 97.88 305 GLU A N 1
ATOM 2424 C CA . GLU A 1 305 ? -8.914 20.047 27.406 1 97.88 305 GLU A CA 1
ATOM 2425 C C . GLU A 1 305 ? -9.992 21.094 27.578 1 97.88 305 GLU A C 1
ATOM 2427 O O . GLU A 1 305 ? -11.133 20.781 27.922 1 97.88 305 GLU A O 1
ATOM 2432 N N . TYR A 1 306 ? -9.586 22.297 27.406 1 98.31 306 TYR A N 1
ATOM 2433 C CA . TYR A 1 306 ? -10.562 23.375 27.453 1 98.31 306 TYR A CA 1
ATOM 2434 C C . TYR A 1 306 ? -11.664 23.172 26.422 1 98.31 306 TYR A C 1
ATOM 2436 O O . TYR A 1 306 ? -12.852 23.281 26.75 1 98.31 306 TYR A O 1
ATOM 2444 N N . ASN A 1 307 ? -11.266 22.906 25.188 1 98.44 307 ASN A N 1
ATOM 2445 C CA . ASN A 1 307 ? -12.211 22.688 24.094 1 98.44 307 ASN A CA 1
ATOM 2446 C C . ASN A 1 307 ? -13.125 21.5 24.391 1 98.44 307 ASN A C 1
ATOM 2448 O O . ASN A 1 307 ? -14.328 21.547 24.109 1 98.44 307 ASN A O 1
ATOM 2452 N N . ARG A 1 308 ? -12.508 20.422 24.875 1 98 308 ARG A N 1
ATOM 2453 C CA . ARG A 1 308 ? -13.297 19.25 25.25 1 98 308 ARG A CA 1
ATOM 2454 C C . ARG A 1 308 ? -14.383 19.625 26.266 1 98 308 ARG A C 1
ATOM 2456 O O . ARG A 1 308 ? -15.531 19.203 26.125 1 98 308 ARG A O 1
ATOM 2463 N N . ASN A 1 309 ? -14.023 20.312 27.266 1 97.81 309 ASN A N 1
ATOM 2464 C CA . ASN A 1 309 ? -14.953 20.703 28.328 1 97.81 309 ASN A CA 1
ATOM 2465 C C . ASN A 1 309 ? -16.031 21.641 27.797 1 97.81 309 ASN A C 1
ATOM 2467 O O . ASN A 1 309 ? -17.172 21.609 28.25 1 97.81 309 ASN A O 1
ATOM 2471 N N . TRP A 1 310 ? -15.648 22.484 26.891 1 97.62 310 TRP A N 1
ATOM 2472 C CA . TRP A 1 310 ? -16.625 23.375 26.281 1 97.62 310 TRP A CA 1
ATOM 2473 C C . TRP A 1 310 ? -17.734 22.578 25.594 1 97.62 310 TRP A C 1
ATOM 2475 O O . TRP A 1 310 ? -18.922 22.844 25.828 1 97.62 310 TRP A O 1
ATOM 2485 N N . TYR A 1 311 ? -17.359 21.625 24.828 1 96.5 311 TYR A N 1
ATOM 2486 C CA . TYR A 1 311 ? -18.344 20.812 24.141 1 96.5 311 TYR A CA 1
ATOM 2487 C C . TYR A 1 311 ? -19.125 19.938 25.109 1 96.5 311 TYR A C 1
ATOM 2489 O O . TYR A 1 311 ? -20.328 19.719 24.938 1 96.5 311 TYR A O 1
ATOM 2497 N N . PHE A 1 312 ? -18.391 19.422 26.109 1 96.5 312 PHE A N 1
ATOM 2498 C CA . PHE A 1 312 ? -19.047 18.625 27.141 1 96.5 312 PHE A CA 1
ATOM 2499 C C . PHE A 1 312 ? -20.156 19.422 27.828 1 96.5 312 PHE A C 1
ATOM 2501 O O . PHE A 1 312 ? -21.234 18.891 28.078 1 96.5 312 PHE A O 1
ATOM 2508 N N . ASN A 1 313 ? -19.969 20.656 28.094 1 96.06 313 ASN A N 1
ATOM 2509 C CA . ASN A 1 313 ? -20.922 21.531 28.766 1 96.06 313 ASN A CA 1
ATOM 2510 C C . ASN A 1 313 ? -22.109 21.875 27.844 1 96.06 313 ASN A C 1
ATOM 2512 O O . ASN A 1 313 ? -23.219 22.109 28.328 1 96.06 313 ASN A O 1
ATOM 2516 N N . LEU A 1 314 ? -21.875 21.906 26.578 1 93.31 314 LEU A N 1
ATOM 2517 C CA . LEU A 1 314 ? -22.938 22.172 25.609 1 93.31 314 LEU A CA 1
ATOM 2518 C C . LEU A 1 314 ? -23.953 21.031 25.594 1 93.31 314 LEU A C 1
ATOM 2520 O O . LEU A 1 314 ? -25.141 21.234 25.328 1 93.31 314 LEU A O 1
ATOM 2524 N N . ILE A 1 315 ? -23.453 19.812 25.781 1 90 315 ILE A N 1
ATOM 2525 C CA . ILE A 1 315 ? -24.328 18.641 25.828 1 90 315 ILE A CA 1
ATOM 2526 C C . ILE A 1 315 ? -25.297 18.766 27 1 90 315 ILE A C 1
ATOM 2528 O O . ILE A 1 315 ? -26.484 18.453 26.875 1 90 315 ILE A O 1
ATOM 2532 N N . HIS A 1 316 ? -24.875 19.219 28.188 1 86.56 316 HIS A N 1
ATOM 2533 C CA . HIS A 1 316 ? -25.641 19.234 29.438 1 86.56 316 HIS A CA 1
ATOM 2534 C C . HIS A 1 316 ? -26.359 20.562 29.625 1 86.56 316 HIS A C 1
ATOM 2536 O O . HIS A 1 316 ? -27.188 20.703 30.531 1 86.56 316 HIS A O 1
ATOM 2542 N N . ALA A 1 317 ? -25.953 21.609 28.984 1 74.44 317 ALA A N 1
ATOM 2543 C CA . ALA A 1 317 ? -26.719 22.844 29.047 1 74.44 317 ALA A CA 1
ATOM 2544 C C . ALA A 1 317 ? -28.062 22.703 28.328 1 74.44 317 ALA A C 1
ATOM 2546 O O . ALA A 1 317 ? -29.062 23.266 28.766 1 74.44 317 ALA A O 1
ATOM 2547 N N . ASP A 1 318 ? -28.047 22.016 27.281 1 58.56 318 ASP A N 1
ATOM 2548 C CA . ASP A 1 318 ? -29.312 21.797 26.594 1 58.56 318 ASP A CA 1
ATOM 2549 C C . ASP A 1 318 ? -30.219 20.859 27.391 1 58.56 318 ASP A C 1
ATOM 2551 O O . ASP A 1 318 ? -31.453 20.984 27.328 1 58.56 318 ASP A O 1
ATOM 2555 N N . ASP A 1 319 ? -29.625 19.984 28.156 1 54.22 319 ASP A N 1
ATOM 2556 C CA . ASP A 1 319 ? -30.453 19.156 29.031 1 54.22 319 ASP A CA 1
ATOM 2557 C C . ASP A 1 319 ? -31.094 20 30.141 1 54.22 319 ASP A C 1
ATOM 2559 O O . ASP A 1 319 ? -32.219 19.734 30.547 1 54.22 319 ASP A O 1
ATOM 2563 N N . HIS A 1 320 ? -30.391 21.047 30.578 1 50.66 320 HIS A N 1
ATOM 2564 C CA . HIS A 1 320 ? -30.984 21.906 31.594 1 50.66 320 HIS A CA 1
ATOM 2565 C C . HIS A 1 320 ? -32.062 22.797 30.984 1 50.66 320 HIS A C 1
ATOM 2567 O O . HIS A 1 320 ? -33.094 23.078 31.641 1 50.66 320 HIS A O 1
ATOM 2573 N N . HIS A 1 321 ? -31.859 23.234 29.781 1 47.97 321 HIS A N 1
ATOM 2574 C CA . HIS A 1 321 ? -32.906 24.031 29.172 1 47.97 321 HIS A CA 1
ATOM 2575 C C . HIS A 1 321 ? -34.125 23.172 28.781 1 47.97 321 HIS A C 1
ATOM 2577 O O . HIS A 1 321 ? -35.25 23.641 28.828 1 47.97 321 HIS A O 1
ATOM 2583 N N . GLN A 1 322 ? -33.844 21.922 28.453 1 47.53 322 GLN A N 1
ATOM 2584 C CA . GLN A 1 322 ? -34.969 21.062 28.156 1 47.53 322 GLN A CA 1
ATOM 2585 C C . GLN A 1 322 ? -35.688 20.609 29.438 1 47.53 322 GLN A C 1
ATOM 2587 O O . GLN A 1 322 ? -36.906 20.469 29.469 1 47.53 322 GLN A O 1
ATOM 2592 N N . GLN A 1 323 ? -34.969 20.453 30.5 1 48.19 323 GLN A N 1
ATOM 2593 C CA . GLN A 1 323 ? -35.594 20.109 31.766 1 48.19 323 GLN A CA 1
ATOM 2594 C C . GLN A 1 323 ? -36.344 21.312 32.344 1 48.19 323 GLN A C 1
ATOM 2596 O O . GLN A 1 323 ? -37.375 21.141 32.969 1 48.19 323 GLN A O 1
ATOM 2601 N N . GLN A 1 324 ? -35.844 22.516 32.125 1 47.06 324 GLN A N 1
ATOM 2602 C CA . GLN A 1 324 ? -36.562 23.688 32.625 1 47.06 324 GLN A CA 1
ATOM 2603 C C . GLN A 1 324 ? -37.812 23.953 31.812 1 47.06 324 GLN A C 1
ATOM 2605 O O . GLN A 1 324 ? -38.844 24.344 32.344 1 47.06 324 GLN A O 1
ATOM 2610 N N . THR A 1 325 ? -37.781 23.625 30.531 1 49.19 325 THR A N 1
ATOM 2611 C CA . THR A 1 325 ? -38.969 23.844 29.688 1 49.19 325 THR A CA 1
ATOM 2612 C C . THR A 1 325 ? -40 22.734 29.906 1 49.19 325 THR A C 1
ATOM 2614 O O . THR A 1 325 ? -41.188 22.984 29.875 1 49.19 325 THR A O 1
ATOM 2617 N N . SER A 1 326 ? -39.469 21.516 30.219 1 50.09 326 SER A N 1
ATOM 2618 C CA . SER A 1 326 ? -40.406 20.438 30.516 1 50.09 326 SER A CA 1
ATOM 2619 C C . SER A 1 326 ? -41.031 20.609 31.891 1 50.09 326 SER A C 1
ATOM 2621 O O . SER A 1 326 ? -42.188 20.297 32.094 1 50.09 326 SER A O 1
ATOM 2623 N N . GLN A 1 327 ? -40.281 21.234 32.812 1 46.66 327 GLN A N 1
ATOM 2624 C CA . GLN A 1 327 ? -40.844 21.531 34.125 1 46.66 327 GLN A CA 1
ATOM 2625 C C . GLN A 1 327 ? -41.844 22.688 34.062 1 46.66 327 GLN A C 1
ATOM 2627 O O . GLN A 1 327 ? -42.875 22.688 34.75 1 46.66 327 GLN A O 1
ATOM 2632 N N . GLN A 1 328 ? -41.594 23.703 33.156 1 45.56 328 GLN A N 1
ATOM 2633 C CA . GLN A 1 328 ? -42.531 24.812 33 1 45.56 328 GLN A CA 1
ATOM 2634 C C . GLN A 1 328 ? -43.781 24.375 32.25 1 45.56 328 GLN A C 1
ATOM 2636 O O . GLN A 1 328 ? -44.875 24.844 32.594 1 45.56 328 GLN A O 1
ATOM 2641 N N . SER A 1 329 ? -43.625 23.406 31.328 1 44.66 329 SER A N 1
ATOM 2642 C CA . SER A 1 329 ? -44.781 22.922 30.609 1 44.66 329 SER A CA 1
ATOM 2643 C C . SER A 1 329 ? -45.625 21.984 31.484 1 44.66 329 SER A C 1
ATOM 2645 O O . SER A 1 329 ? -46.844 21.953 31.359 1 44.66 329 SER A O 1
ATOM 2647 N N . LYS A 1 330 ? -44.812 21.344 32.25 1 50.56 330 LYS A N 1
ATOM 2648 C CA . LYS A 1 330 ? -45.562 20.469 33.188 1 50.56 330 LYS A CA 1
ATOM 2649 C C . LYS A 1 330 ? -46.281 21.281 34.25 1 50.56 330 LYS A C 1
ATOM 2651 O O . LYS A 1 330 ? -47.344 20.875 34.719 1 50.56 330 LYS A O 1
ATOM 2656 N N . GLU A 1 331 ? -45.812 22.344 34.594 1 45.25 331 GLU A N 1
ATOM 2657 C CA . GLU A 1 331 ? -46.406 23.25 35.562 1 45.25 331 GLU A CA 1
ATOM 2658 C C . GLU A 1 331 ? -47.594 24 34.938 1 45.25 331 GLU A C 1
ATOM 2660 O O . GLU A 1 331 ? -48.594 24.281 35.625 1 45.25 331 GLU A O 1
ATOM 2665 N N . THR A 1 332 ? -47.531 24.219 33.625 1 45.16 332 THR A N 1
ATOM 2666 C CA . THR A 1 332 ? -48.625 24.875 32.938 1 45.16 332 THR A CA 1
ATOM 2667 C C . THR A 1 332 ? -49.781 23.891 32.719 1 45.16 332 THR A C 1
ATOM 2669 O O . THR A 1 332 ? -50.969 24.281 32.781 1 45.16 332 THR A O 1
ATOM 2672 N N . GLU A 1 333 ? -49.438 22.625 32.438 1 44.56 333 GLU A N 1
ATOM 2673 C CA . GLU A 1 333 ? -50.5 21.625 32.281 1 44.56 333 GLU A CA 1
ATOM 2674 C C . GLU A 1 333 ? -51.156 21.297 33.594 1 44.56 333 GLU A C 1
ATOM 2676 O O . GLU A 1 333 ? -52.375 21.094 33.656 1 44.56 333 GLU A O 1
ATOM 2681 N N . ASP A 1 334 ? -50.375 21.281 34.656 1 44.03 334 ASP A N 1
ATOM 2682 C CA . ASP A 1 334 ? -50.969 21.016 35.969 1 44.03 334 ASP A CA 1
ATOM 2683 C C . ASP A 1 334 ? -51.875 22.172 36.406 1 44.03 334 ASP A C 1
ATOM 2685 O O . ASP A 1 334 ? -52.781 21.984 37.219 1 44.03 334 ASP A O 1
ATOM 2689 N N . PHE A 1 335 ? -51.625 23.422 35.938 1 39.44 335 PHE A N 1
ATOM 2690 C CA . PHE A 1 335 ? -52.469 24.562 36.25 1 39.44 335 PHE A CA 1
ATOM 2691 C C . PHE A 1 335 ? -53.812 24.469 35.531 1 39.44 335 PHE A C 1
ATOM 2693 O O . PHE A 1 335 ? -54.844 24.828 36.094 1 39.44 335 PHE A O 1
ATOM 2700 N N . ASN A 1 336 ? -53.812 23.953 34.281 1 39.03 336 ASN A N 1
ATOM 2701 C CA . ASN A 1 336 ? -55.031 23.969 33.5 1 39.03 336 ASN A CA 1
ATOM 2702 C C . ASN A 1 336 ? -55.969 22.859 33.938 1 39.03 336 ASN A C 1
ATOM 2704 O O . ASN A 1 336 ? -57.188 22.938 33.688 1 39.03 336 ASN A O 1
ATOM 2708 N N . THR A 1 337 ? -55.531 21.797 34.5 1 38.06 337 THR A N 1
ATOM 2709 C CA . THR A 1 337 ? -56.406 20.688 34.812 1 38.06 337 THR A CA 1
ATOM 2710 C C . THR A 1 337 ? -57.188 20.984 36.125 1 38.06 337 THR A C 1
ATOM 2712 O O . THR A 1 337 ? -58.188 20.344 36.406 1 38.06 337 THR A O 1
ATOM 2715 N N . THR A 1 338 ? -56.719 21.875 36.969 1 35.25 338 THR A N 1
ATOM 2716 C CA . THR A 1 338 ? -57.406 22.078 38.219 1 35.25 338 THR A CA 1
ATOM 2717 C C . THR A 1 338 ? -58.688 22.875 38.031 1 35.25 338 THR A C 1
ATOM 2719 O O . THR A 1 338 ? -59.625 22.781 38.844 1 35.25 338 THR A O 1
ATOM 2722 N N . THR A 1 339 ? -58.781 23.812 37.062 1 32.78 339 THR A N 1
ATOM 2723 C CA . THR A 1 339 ? -59.906 24.75 37.062 1 32.78 339 THR A CA 1
ATOM 2724 C C . THR A 1 339 ? -61.156 24.062 36.562 1 32.78 339 THR A C 1
ATOM 2726 O O . THR A 1 339 ? -62.281 24.516 36.844 1 32.78 339 THR A O 1
ATOM 2729 N N . ILE A 1 340 ? -61.094 23.125 35.625 1 26.84 340 ILE A N 1
ATOM 2730 C CA . ILE A 1 340 ? -62.281 22.797 34.875 1 26.84 340 ILE A CA 1
ATOM 2731 C C . ILE A 1 340 ? -63.188 21.875 35.719 1 26.84 340 ILE A C 1
ATOM 2733 O O . ILE A 1 340 ? -64.25 21.484 35.281 1 26.84 340 ILE A O 1
ATOM 2737 N N . ALA A 1 341 ? -62.594 21.25 36.719 1 32.12 341 ALA A N 1
ATOM 2738 C CA . ALA A 1 341 ? -63.406 20.172 37.281 1 32.12 341 ALA A CA 1
ATOM 2739 C C . ALA A 1 341 ? -64.625 20.734 38.031 1 32.12 341 ALA A C 1
ATOM 2741 O O . ALA A 1 341 ? -65.5 19.984 38.469 1 32.12 341 ALA A O 1
ATOM 2742 N N . SER A 1 342 ? -64.688 21.953 38.531 1 28.41 342 SER A N 1
ATOM 2743 C CA . SER A 1 342 ? -65.625 22.312 39.531 1 28.41 342 SER A CA 1
ATOM 2744 C C . SER A 1 342 ? -67 22.5 38.938 1 28.41 342 SER A C 1
ATOM 2746 O O . SER A 1 342 ? -68 22.734 39.688 1 28.41 342 SER A O 1
ATOM 2748 N N . THR A 1 343 ? -67.25 22.875 37.656 1 28.69 343 THR A N 1
ATOM 2749 C CA . THR A 1 343 ? -68.5 23.594 37.375 1 28.69 343 THR A CA 1
ATOM 2750 C C . THR A 1 343 ? -69.688 22.625 37.312 1 28.69 343 THR A C 1
ATOM 2752 O O . THR A 1 343 ? -70.812 23.047 37.406 1 28.69 343 THR A O 1
ATOM 2755 N N . THR A 1 344 ? -69.562 21.406 36.719 1 28.45 344 THR A N 1
ATOM 2756 C CA . THR A 1 344 ? -70.75 20.922 36.062 1 28.45 344 THR A CA 1
ATOM 2757 C C . THR A 1 344 ? -71.688 20.234 37.031 1 28.45 344 THR A C 1
ATOM 2759 O O . THR A 1 344 ? -72.5 19.375 36.656 1 28.45 344 THR A O 1
ATOM 2762 N N . THR A 1 345 ? -71.562 20.297 38.406 1 26.75 345 THR A N 1
ATOM 2763 C CA . THR A 1 345 ? -72.375 19.438 39.25 1 26.75 345 THR A CA 1
ATOM 2764 C C . THR A 1 345 ? -73.812 19.875 39.219 1 26.75 345 THR A C 1
ATOM 2766 O O . THR A 1 345 ? -74.688 19.203 39.781 1 26.75 345 THR A O 1
ATOM 2769 N N . THR A 1 346 ? -74.312 21.141 38.969 1 26.03 346 THR A N 1
ATOM 2770 C CA . THR A 1 346 ? -75.5 21.594 39.656 1 26.03 346 THR A CA 1
ATOM 2771 C C . THR A 1 346 ? -76.75 20.969 39 1 26.03 346 THR A C 1
ATOM 2773 O O . THR A 1 346 ? -77.75 20.781 39.688 1 26.03 346 THR A O 1
ATOM 2776 N N . THR A 1 347 ? -77 20.906 37.625 1 24.64 347 THR A N 1
ATOM 2777 C CA . THR A 1 347 ? -78.375 21.297 37.219 1 24.64 347 THR A CA 1
ATOM 2778 C C . THR A 1 347 ? -79.312 20.125 37.375 1 24.64 347 THR A C 1
ATOM 2780 O O . THR A 1 347 ? -80.5 20.266 37.125 1 24.64 347 THR A O 1
ATOM 2783 N N . THR A 1 348 ? -78.938 18.797 37.531 1 22.89 348 THR A N 1
ATOM 2784 C CA . THR A 1 348 ? -79.938 17.844 37.188 1 22.89 348 THR A CA 1
ATOM 2785 C C . THR A 1 348 ? -80.938 17.719 38.312 1 22.89 348 THR A C 1
ATOM 2787 O O . THR A 1 348 ? -81.688 16.734 38.406 1 22.89 348 THR A O 1
ATOM 2790 N N . THR A 1 349 ? -81.312 18.828 39 1 21.41 349 THR A N 1
ATOM 2791 C CA . THR A 1 349 ? -82.625 18.797 39.562 1 21.41 349 THR A CA 1
ATOM 2792 C C . THR A 1 349 ? -83.688 18.844 38.469 1 21.41 349 THR A C 1
ATOM 2794 O O . THR A 1 349 ? -83.562 19.625 37.531 1 21.41 349 THR A O 1
ATOM 2797 N N . MET B 1 1 ? -4.801 -32.594 -20.859 1 64.06 1 MET B N 1
ATOM 2798 C CA . MET B 1 1 ? -4.875 -31.609 -19.797 1 64.06 1 MET B CA 1
ATOM 2799 C C . MET B 1 1 ? -5.492 -32.219 -18.531 1 64.06 1 MET B C 1
ATOM 2801 O O . MET B 1 1 ? -4.93 -32.094 -17.453 1 64.06 1 MET B O 1
ATOM 2805 N N . GLU B 1 2 ? -6.461 -33.031 -18.688 1 69.38 2 GLU B N 1
ATOM 2806 C CA . GLU B 1 2 ? -7.215 -33.5 -17.531 1 69.38 2 GLU B CA 1
ATOM 2807 C C . GLU B 1 2 ? -6.379 -34.438 -16.672 1 69.38 2 GLU B C 1
ATOM 2809 O O . GLU B 1 2 ? -6.414 -34.375 -15.445 1 69.38 2 GLU B O 1
ATOM 2814 N N . GLY B 1 3 ? -5.59 -35.219 -17.359 1 73.19 3 GLY B N 1
ATOM 2815 C CA . GLY B 1 3 ? -4.797 -36.156 -16.578 1 73.19 3 GLY B CA 1
ATOM 2816 C C . GLY B 1 3 ? -3.596 -35.5 -15.914 1 73.19 3 GLY B C 1
ATOM 2817 O O . GLY B 1 3 ? -3.156 -35.938 -14.844 1 73.19 3 GLY B O 1
ATOM 2818 N N . GLY B 1 4 ? -3.16 -34.375 -16.375 1 87.94 4 GLY B N 1
ATOM 2819 C CA . GLY B 1 4 ? -1.921 -33.781 -15.914 1 87.94 4 GLY B CA 1
ATOM 2820 C C . GLY B 1 4 ? -2.143 -32.688 -14.891 1 87.94 4 GLY B C 1
ATOM 2821 O O . GLY B 1 4 ? -1.208 -32.281 -14.195 1 87.94 4 GLY B O 1
ATOM 2822 N N . LEU B 1 5 ? -3.389 -32.312 -14.711 1 93.62 5 LEU B N 1
ATOM 2823 C CA . LEU B 1 5 ? -3.705 -31.156 -13.883 1 93.62 5 LEU B CA 1
ATOM 2824 C C . LEU B 1 5 ? -3.383 -31.422 -12.422 1 93.62 5 LEU B C 1
ATOM 2826 O O . LEU B 1 5 ? -3.049 -30.5 -11.672 1 93.62 5 LEU B O 1
ATOM 2830 N N . ASP B 1 6 ? -3.395 -32.656 -12.016 1 94.88 6 ASP B N 1
ATOM 2831 C CA . ASP B 1 6 ? -3.186 -33.031 -10.617 1 94.88 6 ASP B CA 1
ATOM 2832 C C . ASP B 1 6 ? -1.723 -33.375 -10.352 1 94.88 6 ASP B C 1
ATOM 2834 O O . ASP B 1 6 ? -1.345 -33.688 -9.219 1 94.88 6 ASP B O 1
ATOM 2838 N N . GLN B 1 7 ? -0.961 -33.312 -11.375 1 94.88 7 GLN B N 1
ATOM 2839 C CA . GLN B 1 7 ? 0.436 -33.719 -11.258 1 94.88 7 GLN B CA 1
ATOM 2840 C C . GLN B 1 7 ? 1.348 -32.5 -11.109 1 94.88 7 GLN B C 1
ATOM 2842 O O . GLN B 1 7 ? 1.222 -31.547 -11.859 1 94.88 7 GLN B O 1
ATOM 2847 N N . TRP B 1 8 ? 2.225 -32.594 -10.078 1 96.94 8 TRP B N 1
ATOM 2848 C CA . TRP B 1 8 ? 3.242 -31.562 -9.961 1 96.94 8 TRP B CA 1
ATOM 2849 C C . TRP B 1 8 ? 4.176 -31.562 -11.164 1 96.94 8 TRP B C 1
ATOM 2851 O O . TRP B 1 8 ? 4.688 -32.625 -11.555 1 96.94 8 TRP B O 1
ATOM 2861 N N . GLY B 1 9 ? 4.293 -30.516 -11.797 1 94.62 9 GLY B N 1
ATOM 2862 C CA . GLY B 1 9 ? 5.191 -30.422 -12.938 1 94.62 9 GLY B CA 1
ATOM 2863 C C . GLY B 1 9 ? 4.523 -30.766 -14.25 1 94.62 9 GLY B C 1
ATOM 2864 O O . GLY B 1 9 ? 5.137 -31.391 -15.117 1 94.62 9 GLY B O 1
ATOM 2865 N N . MET B 1 10 ? 3.316 -30.438 -14.344 1 96 10 MET B N 1
ATOM 2866 C CA . MET B 1 10 ? 2.643 -30.562 -15.633 1 96 10 MET B CA 1
ATOM 2867 C C . MET B 1 10 ? 3.338 -29.734 -16.703 1 96 10 MET B C 1
ATOM 2869 O O . MET B 1 10 ? 3.75 -28.594 -16.438 1 96 10 MET B O 1
ATOM 2873 N N . ASP B 1 11 ? 3.482 -30.328 -17.875 1 97 11 ASP B N 1
ATOM 2874 C CA . ASP B 1 11 ? 4.121 -29.594 -18.969 1 97 11 ASP B CA 1
ATOM 2875 C C . ASP B 1 11 ? 3.191 -28.516 -19.5 1 97 11 ASP B C 1
ATOM 2877 O O . ASP B 1 11 ? 2.494 -28.734 -20.5 1 97 11 ASP B O 1
ATOM 2881 N N . ILE B 1 12 ? 3.277 -27.375 -18.969 1 97.5 12 ILE B N 1
ATOM 2882 C CA . ILE B 1 12 ? 2.393 -26.25 -19.297 1 97.5 12 ILE B CA 1
ATOM 2883 C C . ILE B 1 12 ? 2.73 -25.703 -20.672 1 97.5 12 ILE B C 1
ATOM 2885 O O . ILE B 1 12 ? 1.886 -25.094 -21.328 1 97.5 12 ILE B O 1
ATOM 2889 N N . PHE B 1 13 ? 3.98 -25.891 -21.094 1 97.31 13 PHE B N 1
ATOM 2890 C CA . PHE B 1 13 ? 4.383 -25.438 -22.422 1 97.31 13 PHE B CA 1
ATOM 2891 C C . PHE B 1 13 ? 3.689 -26.266 -23.5 1 97.31 13 PHE B C 1
ATOM 2893 O O . PHE B 1 13 ? 3.287 -25.734 -24.531 1 97.31 13 PHE B O 1
ATOM 2900 N N . LYS B 1 14 ? 3.639 -27.516 -23.234 1 96.5 14 LYS B N 1
ATOM 2901 C CA . LYS B 1 14 ? 2.92 -28.375 -24.172 1 96.5 14 LYS B CA 1
ATOM 2902 C C . LYS B 1 14 ? 1.452 -27.969 -24.266 1 96.5 14 LYS B C 1
ATOM 2904 O O . LYS B 1 14 ? 0.879 -27.953 -25.359 1 96.5 14 LYS B O 1
ATOM 2909 N N . LEU B 1 15 ? 0.864 -27.672 -23.141 1 96.56 15 LEU B N 1
ATOM 2910 C CA . LEU B 1 15 ? -0.51 -27.188 -23.156 1 96.56 15 LEU B CA 1
ATOM 2911 C C . LEU B 1 15 ? -0.623 -25.906 -23.984 1 96.56 15 LEU B C 1
ATOM 2913 O O . LEU B 1 15 ? -1.571 -25.75 -24.75 1 96.56 15 LEU B O 1
ATOM 2917 N N . ALA B 1 16 ? 0.285 -25.031 -23.828 1 96.69 16 ALA B N 1
ATOM 2918 C CA . ALA B 1 16 ? 0.272 -23.75 -24.531 1 96.69 16 ALA B CA 1
ATOM 2919 C C . ALA B 1 16 ? 0.4 -23.953 -26.047 1 96.69 16 ALA B C 1
ATOM 2921 O O . ALA B 1 16 ? -0.048 -23.125 -26.828 1 96.69 16 ALA B O 1
ATOM 2922 N N . GLU B 1 17 ? 1.01 -25.078 -26.422 1 96.69 17 GLU B N 1
ATOM 2923 C CA . GLU B 1 17 ? 1.097 -25.406 -27.844 1 96.69 17 GLU B CA 1
ATOM 2924 C C . GLU B 1 17 ? -0.245 -25.906 -28.375 1 96.69 17 GLU B C 1
ATOM 2926 O O . GLU B 1 17 ? -0.542 -25.75 -29.562 1 96.69 17 GLU B O 1
ATOM 2931 N N . CYS B 1 18 ? -1.011 -26.453 -27.484 1 95.75 18 CYS B N 1
ATOM 2932 C CA . CYS B 1 18 ? -2.252 -27.109 -27.875 1 95.75 18 CYS B CA 1
ATOM 2933 C C . CYS B 1 18 ? -3.414 -26.125 -27.875 1 95.75 18 CYS B C 1
ATOM 2935 O O . CYS B 1 18 ? -4.449 -26.375 -28.5 1 95.75 18 CYS B O 1
ATOM 2937 N N . THR B 1 19 ? -3.27 -25 -27.188 1 96.25 19 THR B N 1
ATOM 2938 C CA . THR B 1 19 ? -4.332 -24 -27.109 1 96.25 19 THR B CA 1
ATOM 2939 C C . THR B 1 19 ? -3.752 -22.594 -27.016 1 96.25 19 THR B C 1
ATOM 2941 O O . THR B 1 19 ? -2.721 -22.391 -26.375 1 96.25 19 THR B O 1
ATOM 2944 N N . PRO B 1 20 ? -4.473 -21.625 -27.656 1 96.06 20 PRO B N 1
ATOM 2945 C CA . PRO B 1 20 ? -4.023 -20.234 -27.516 1 96.06 20 PRO B CA 1
ATOM 2946 C C . PRO B 1 20 ? -4.406 -19.625 -26.172 1 96.06 20 PRO B C 1
ATOM 2948 O O . PRO B 1 20 ? -3.994 -18.5 -25.859 1 96.06 20 PRO B O 1
ATOM 2951 N N . ASN B 1 21 ? -5.16 -20.359 -25.375 1 97.94 21 ASN B N 1
ATOM 2952 C CA . ASN B 1 21 ? -5.652 -19.828 -24.109 1 97.94 21 ASN B CA 1
ATOM 2953 C C . ASN B 1 21 ? -5.371 -20.781 -22.938 1 97.94 21 ASN B C 1
ATOM 2955 O O . ASN B 1 21 ? -6.289 -21.188 -22.234 1 97.94 21 ASN B O 1
ATOM 2959 N N . PRO B 1 22 ? -4.141 -21.078 -22.688 1 98.19 22 PRO B N 1
ATOM 2960 C CA . PRO B 1 22 ? -3.82 -22.047 -21.625 1 98.19 22 PRO B CA 1
ATOM 2961 C C . PRO B 1 22 ? -4.289 -21.594 -20.25 1 98.19 22 PRO B C 1
ATOM 2963 O O . PRO B 1 22 ? -4.746 -22.422 -19.453 1 98.19 22 PRO B O 1
ATOM 2966 N N . LEU B 1 23 ? -4.191 -20.297 -19.938 1 98.75 23 LEU B N 1
ATOM 2967 C CA . LEU B 1 23 ? -4.598 -19.797 -18.641 1 98.75 23 LEU B CA 1
ATOM 2968 C C . LEU B 1 23 ? -6.094 -19.984 -18.422 1 98.75 23 LEU B C 1
ATOM 2970 O O . LEU B 1 23 ? -6.512 -20.484 -17.375 1 98.75 23 LEU B O 1
ATOM 2974 N N . THR B 1 24 ? -6.871 -19.641 -19.453 1 98.75 24 THR B N 1
ATOM 2975 C CA . THR B 1 24 ? -8.32 -19.797 -19.375 1 98.75 24 THR B CA 1
ATOM 2976 C C . THR B 1 24 ? -8.695 -21.266 -19.203 1 98.75 24 THR B C 1
ATOM 2978 O O . THR B 1 24 ? -9.531 -21.609 -18.359 1 98.75 24 THR B O 1
ATOM 2981 N N . CYS B 1 25 ? -8.047 -22.125 -19.938 1 98.19 25 CYS B N 1
ATOM 2982 C CA . CYS B 1 25 ? -8.336 -23.547 -19.906 1 98.19 25 CYS B CA 1
ATOM 2983 C C . CYS B 1 25 ? -8.047 -24.141 -18.531 1 98.19 25 CYS B C 1
ATOM 2985 O O . CYS B 1 25 ? -8.898 -24.812 -17.953 1 98.19 25 CYS B O 1
ATOM 2987 N N . VAL B 1 26 ? -6.891 -23.844 -18.016 1 98.5 26 VAL B N 1
ATOM 2988 C CA . VAL B 1 26 ? -6.469 -24.406 -16.734 1 98.5 26 VAL B CA 1
ATOM 2989 C C . VAL B 1 26 ? -7.359 -23.875 -15.617 1 98.5 26 VAL B C 1
ATOM 2991 O O . VAL B 1 26 ? -7.871 -24.656 -14.797 1 98.5 26 VAL B O 1
ATOM 2994 N N . THR B 1 27 ? -7.605 -22.578 -15.578 1 98.81 27 THR B N 1
ATOM 2995 C CA . THR B 1 27 ? -8.359 -21.938 -14.5 1 98.81 27 THR B CA 1
ATOM 2996 C C . THR B 1 27 ? -9.812 -22.406 -14.508 1 98.81 27 THR B C 1
ATOM 2998 O O . THR B 1 27 ? -10.344 -22.797 -13.461 1 98.81 27 THR B O 1
ATOM 3001 N N . TYR B 1 28 ? -10.391 -22.406 -15.695 1 98.5 28 TYR B N 1
ATOM 3002 C CA . TYR B 1 28 ? -11.781 -22.828 -15.82 1 98.5 28 TYR B CA 1
ATOM 3003 C C . TYR B 1 28 ? -11.945 -24.281 -15.375 1 98.5 28 TYR B C 1
ATOM 3005 O O . TYR B 1 28 ? -12.867 -24.609 -14.617 1 98.5 28 TYR B O 1
ATOM 3013 N N . THR B 1 29 ? -11.102 -25.141 -15.812 1 98.06 29 THR B N 1
ATOM 3014 C CA . THR B 1 29 ? -11.195 -26.562 -15.523 1 98.06 29 THR B CA 1
ATOM 3015 C C . THR B 1 29 ? -11.031 -26.828 -14.023 1 98.06 29 THR B C 1
ATOM 3017 O O . THR B 1 29 ? -11.758 -27.641 -13.445 1 98.06 29 THR B O 1
ATOM 3020 N N . ILE B 1 30 ? -10.102 -26.125 -13.398 1 98.25 30 ILE B N 1
ATOM 3021 C CA . ILE B 1 30 ? -9.852 -26.312 -11.969 1 98.25 30 ILE B CA 1
ATOM 3022 C C . ILE B 1 30 ? -11.055 -25.812 -11.172 1 98.25 30 ILE B C 1
ATOM 3024 O O . ILE B 1 30 ? -11.516 -26.5 -10.25 1 98.25 30 ILE B O 1
ATOM 3028 N N . LEU B 1 31 ? -11.594 -24.656 -11.531 1 98.62 31 LEU B N 1
ATOM 3029 C CA . LEU B 1 31 ? -12.781 -24.156 -10.844 1 98.62 31 LEU B CA 1
ATOM 3030 C C . LEU B 1 31 ? -13.953 -25.109 -10.992 1 98.62 31 LEU B C 1
ATOM 3032 O O . LEU B 1 31 ? -14.695 -25.344 -10.039 1 98.62 31 LEU B O 1
ATOM 3036 N N . LYS B 1 32 ? -14.07 -25.656 -12.148 1 97.75 32 LYS B N 1
ATOM 3037 C CA . LYS B 1 32 ? -15.148 -26.609 -12.422 1 97.75 32 LYS B CA 1
ATOM 3038 C C . LYS B 1 32 ? -14.961 -27.891 -11.625 1 97.75 32 LYS B C 1
ATOM 3040 O O . LYS B 1 32 ? -15.898 -28.375 -10.977 1 97.75 32 LYS B O 1
ATOM 3045 N N . ARG B 1 33 ? -13.82 -28.422 -11.656 1 96.44 33 ARG B N 1
ATOM 3046 C CA . ARG B 1 33 ? -13.523 -29.672 -10.984 1 96.44 33 ARG B CA 1
ATOM 3047 C C . ARG B 1 33 ? -13.727 -29.547 -9.477 1 96.44 33 ARG B C 1
ATOM 3049 O O . ARG B 1 33 ? -14.141 -30.516 -8.82 1 96.44 33 ARG B O 1
ATOM 3056 N N . ARG B 1 34 ? -13.469 -28.406 -8.953 1 96.56 34 ARG B N 1
ATOM 3057 C CA . ARG B 1 34 ? -13.586 -28.203 -7.516 1 96.56 34 ARG B CA 1
ATOM 3058 C C . ARG B 1 34 ? -15.008 -27.797 -7.137 1 96.56 34 ARG B C 1
ATOM 3060 O O . ARG B 1 34 ? -15.297 -27.531 -5.965 1 96.56 34 ARG B O 1
ATOM 3067 N N . GLY B 1 35 ? -15.859 -27.672 -8.133 1 98.06 35 GLY B N 1
ATOM 3068 C CA . GLY B 1 35 ? -17.266 -27.391 -7.902 1 98.06 35 GLY B CA 1
ATOM 3069 C C . GLY B 1 35 ? -17.531 -25.953 -7.52 1 98.06 35 GLY B C 1
ATOM 3070 O O . GLY B 1 35 ? -18.625 -25.625 -7.031 1 98.06 35 GLY B O 1
ATOM 3071 N N . LEU B 1 36 ? -16.594 -25.094 -7.793 1 98.56 36 LEU B N 1
ATOM 3072 C CA . LEU B 1 36 ? -16.703 -23.719 -7.316 1 98.56 36 LEU B CA 1
ATOM 3073 C C . LEU B 1 36 ? -17.625 -22.906 -8.227 1 98.56 36 LEU B C 1
ATOM 3075 O O . LEU B 1 36 ? -18.281 -21.969 -7.762 1 98.56 36 LEU B O 1
ATOM 3079 N N . ILE B 1 37 ? -17.688 -23.281 -9.516 1 98.69 37 ILE B N 1
ATOM 3080 C CA . ILE B 1 37 ? -18.578 -22.594 -10.453 1 98.69 37 ILE B CA 1
ATOM 3081 C C . ILE B 1 37 ? -20.031 -22.812 -10.031 1 98.69 37 ILE B C 1
ATOM 3083 O O . ILE B 1 37 ? -20.812 -21.859 -9.984 1 98.69 37 ILE B O 1
ATOM 3087 N N . ASN B 1 38 ? -20.328 -24.016 -9.609 1 98.38 38 ASN B N 1
ATOM 3088 C CA . ASN B 1 38 ? -21.688 -24.328 -9.164 1 98.38 38 ASN B CA 1
ATOM 3089 C C . ASN B 1 38 ? -21.969 -23.734 -7.781 1 98.38 38 ASN B C 1
ATOM 3091 O O . ASN B 1 38 ? -23.031 -23.188 -7.547 1 98.38 38 ASN B O 1
ATOM 3095 N N . LYS B 1 39 ? -21 -23.859 -6.922 1 98.25 39 LYS B N 1
ATOM 3096 C CA . LYS B 1 39 ? -21.172 -23.391 -5.543 1 98.25 39 LYS B CA 1
ATOM 3097 C C . LYS B 1 39 ? -21.547 -21.922 -5.496 1 98.25 39 LYS B C 1
ATOM 3099 O O . LYS B 1 39 ? -22.406 -21.516 -4.715 1 98.25 39 LYS B O 1
ATOM 3104 N N . PHE B 1 40 ? -20.969 -21.141 -6.348 1 98.44 40 PHE B N 1
ATOM 3105 C CA . PHE B 1 40 ? -21.156 -19.688 -6.289 1 98.44 40 PHE B CA 1
ATOM 3106 C C . PHE B 1 40 ? -22.031 -19.219 -7.453 1 98.44 40 PHE B C 1
ATOM 3108 O O . PHE B 1 40 ? -22.125 -18.016 -7.711 1 98.44 40 PHE B O 1
ATOM 3115 N N . LYS B 1 41 ? -22.562 -20.219 -8.203 1 98.44 41 LYS B N 1
ATOM 3116 C CA . LYS B 1 41 ? -23.438 -19.938 -9.344 1 98.44 41 LYS B CA 1
ATOM 3117 C C . LYS B 1 41 ? -22.781 -18.922 -10.281 1 98.44 41 LYS B C 1
ATOM 3119 O O . LYS B 1 41 ? -23.406 -17.938 -10.664 1 98.44 41 LYS B O 1
ATOM 3124 N N . ILE B 1 42 ? -21.531 -19.172 -10.586 1 98.62 42 ILE B N 1
ATOM 3125 C CA . ILE B 1 42 ? -20.812 -18.312 -11.523 1 98.62 42 ILE B CA 1
ATOM 3126 C C . ILE B 1 42 ? -21.328 -18.531 -12.938 1 98.62 42 ILE B C 1
ATOM 3128 O O . ILE B 1 42 ? -21.281 -19.656 -13.453 1 98.62 42 ILE B O 1
ATOM 3132 N N . PRO B 1 43 ? -21.859 -17.453 -13.539 1 98.12 43 PRO B N 1
ATOM 3133 C CA . PRO B 1 43 ? -22.25 -17.656 -14.93 1 98.12 43 PRO B CA 1
ATOM 3134 C C . PRO B 1 43 ? -21.078 -18.062 -15.82 1 98.12 43 PRO B C 1
ATOM 3136 O O . PRO B 1 43 ? -20.047 -17.375 -15.852 1 98.12 43 PRO B O 1
ATOM 3139 N N . HIS B 1 44 ? -21.234 -19.109 -16.562 1 97.62 44 HIS B N 1
ATOM 3140 C CA . HIS B 1 44 ? -20.156 -19.656 -17.375 1 97.62 44 HIS B CA 1
ATOM 3141 C C . HIS B 1 44 ? -19.625 -18.609 -18.359 1 97.62 44 HIS B C 1
ATOM 3143 O O . HIS B 1 44 ? -18.406 -18.484 -18.531 1 97.62 44 HIS B O 1
ATOM 3149 N N . TRP B 1 45 ? -20.469 -17.906 -18.891 1 97.44 45 TRP B N 1
ATOM 3150 C CA . TRP B 1 45 ? -20.062 -16.922 -19.891 1 97.44 45 TRP B CA 1
ATOM 3151 C C . TRP B 1 45 ? -19.281 -15.773 -19.25 1 97.44 45 TRP B C 1
ATOM 3153 O O . TRP B 1 45 ? -18.328 -15.258 -19.844 1 97.44 45 TRP B O 1
ATOM 3163 N N . ASN B 1 46 ? -19.719 -15.344 -18.047 1 98.31 46 ASN B N 1
ATOM 3164 C CA . ASN B 1 46 ? -18.953 -14.32 -17.328 1 98.31 46 ASN B CA 1
ATOM 3165 C C . ASN B 1 46 ? -17.547 -14.789 -17.016 1 98.31 46 ASN B C 1
ATOM 3167 O O . ASN B 1 46 ? -16.578 -14.023 -17.156 1 98.31 46 ASN B O 1
ATOM 3171 N N . LEU B 1 47 ? -17.5 -16.031 -16.609 1 98.75 47 LEU B N 1
ATOM 3172 C CA . LEU B 1 47 ? -16.203 -16.578 -16.234 1 98.75 47 LEU B CA 1
ATOM 3173 C C . LEU B 1 47 ? -15.281 -16.672 -17.453 1 98.75 47 LEU B C 1
ATOM 3175 O O . LEU B 1 47 ? -14.117 -16.266 -17.375 1 98.75 47 LEU B O 1
ATOM 3179 N N . LEU B 1 48 ? -15.805 -17.125 -18.531 1 98.56 48 LEU B N 1
ATOM 3180 C CA . LEU B 1 48 ? -15.008 -17.25 -19.75 1 98.56 48 LEU B CA 1
ATOM 3181 C C . LEU B 1 48 ? -14.578 -15.891 -20.266 1 98.56 48 LEU B C 1
ATOM 3183 O O . LEU B 1 48 ? -13.43 -15.711 -20.672 1 98.56 48 LEU B O 1
ATOM 3187 N N . ARG B 1 49 ? -15.461 -14.945 -20.281 1 98.62 49 ARG B N 1
ATOM 3188 C CA . ARG B 1 49 ? -15.148 -13.602 -20.75 1 98.62 49 ARG B CA 1
ATOM 3189 C C . ARG B 1 49 ? -14.094 -12.945 -19.875 1 98.62 49 ARG B C 1
ATOM 3191 O O . ARG B 1 49 ? -13.156 -12.312 -20.375 1 98.62 49 ARG B O 1
ATOM 3198 N N . TYR B 1 50 ? -14.297 -13.117 -18.594 1 98.81 50 TYR B N 1
ATOM 3199 C CA . TYR B 1 50 ? -13.336 -12.531 -17.672 1 98.81 50 TYR B CA 1
ATOM 3200 C C . TYR B 1 50 ? -11.961 -13.156 -17.844 1 98.81 50 TYR B C 1
ATOM 3202 O O . TYR B 1 50 ? -10.961 -12.445 -17.984 1 98.81 50 TYR B O 1
ATOM 3210 N N . LEU B 1 51 ? -11.883 -14.461 -17.844 1 98.88 51 LEU B N 1
ATOM 3211 C CA . LEU B 1 51 ? -10.602 -15.156 -17.953 1 98.88 51 LEU B CA 1
ATOM 3212 C C . LEU B 1 51 ? -9.93 -14.852 -19.281 1 98.88 51 LEU B C 1
ATOM 3214 O O . LEU B 1 51 ? -8.711 -14.664 -19.328 1 98.88 51 LEU B O 1
ATOM 3218 N N . ARG B 1 52 ? -10.664 -14.781 -20.312 1 98.62 52 ARG B N 1
ATOM 3219 C CA . ARG B 1 52 ? -10.102 -14.438 -21.609 1 98.62 52 ARG B CA 1
ATOM 3220 C C . ARG B 1 52 ? -9.578 -13.008 -21.625 1 98.62 52 ARG B C 1
ATOM 3222 O O . ARG B 1 52 ? -8.539 -12.727 -22.234 1 98.62 52 ARG B O 1
ATOM 3229 N N . SER B 1 53 ? -10.344 -12.148 -21 1 98.69 53 SER B N 1
ATOM 3230 C CA . SER B 1 53 ? -9.898 -10.758 -20.906 1 98.69 53 SER B CA 1
ATOM 3231 C C . SER B 1 53 ? -8.602 -10.648 -20.109 1 98.69 53 SER B C 1
ATOM 3233 O O . SER B 1 53 ? -7.676 -9.938 -20.516 1 98.69 53 SER B O 1
ATOM 3235 N N . VAL B 1 54 ? -8.555 -11.359 -18.984 1 98.81 54 VAL B N 1
ATOM 3236 C CA . VAL B 1 54 ? -7.34 -11.398 -18.188 1 98.81 54 VAL B CA 1
ATOM 3237 C C . VAL B 1 54 ? -6.184 -11.938 -19.016 1 98.81 54 VAL B C 1
ATOM 3239 O O . VAL B 1 54 ? -5.109 -11.336 -19.078 1 98.81 54 VAL B O 1
ATOM 3242 N N . GLU B 1 55 ? -6.418 -13.023 -19.656 1 98.75 55 GLU B N 1
ATOM 3243 C CA . GLU B 1 55 ? -5.379 -13.688 -20.438 1 98.75 55 GLU B CA 1
ATOM 3244 C C . GLU B 1 55 ? -4.891 -12.797 -21.578 1 98.75 55 GLU B C 1
ATOM 3246 O O . GLU B 1 55 ? -3.695 -12.758 -21.875 1 98.75 55 GLU B O 1
ATOM 3251 N N . SER B 1 56 ? -5.773 -12.078 -22.203 1 98.31 56 SER B N 1
ATOM 3252 C CA . SER B 1 56 ? -5.414 -11.195 -23.312 1 98.31 56 SER B CA 1
ATOM 3253 C C . SER B 1 56 ? -4.598 -10 -22.828 1 98.31 56 SER B C 1
ATOM 3255 O O . SER B 1 56 ? -3.893 -9.359 -23.609 1 98.31 56 SER B O 1
ATOM 3257 N N . HIS B 1 57 ? -4.703 -9.688 -21.547 1 98.5 57 HIS B N 1
ATOM 3258 C CA . HIS B 1 57 ? -3.973 -8.555 -21 1 98.5 57 HIS B CA 1
ATOM 3259 C C . HIS B 1 57 ? -2.564 -8.953 -20.578 1 98.5 57 HIS B C 1
ATOM 3261 O O . HIS B 1 57 ? -1.727 -8.094 -20.297 1 98.5 57 HIS B O 1
ATOM 3267 N N . TYR B 1 58 ? -2.316 -10.25 -20.5 1 98.62 58 TYR B N 1
ATOM 3268 C CA . TYR B 1 58 ? -0.928 -10.656 -20.328 1 98.62 58 TYR B CA 1
ATOM 3269 C C . TYR B 1 58 ? -0.087 -10.273 -21.531 1 98.62 58 TYR B C 1
ATOM 3271 O O . TYR B 1 58 ? -0.478 -10.531 -22.672 1 98.62 58 TYR B O 1
ATOM 3279 N N . ASN B 1 59 ? 0.994 -9.617 -21.266 1 95.62 59 ASN B N 1
ATOM 3280 C CA . ASN B 1 59 ? 1.86 -9.133 -22.344 1 95.62 59 ASN B CA 1
ATOM 3281 C C . ASN B 1 59 ? 2.496 -10.289 -23.109 1 95.62 59 ASN B C 1
ATOM 3283 O O . ASN B 1 59 ? 3.225 -11.102 -22.531 1 95.62 59 ASN B O 1
ATOM 3287 N N . ALA B 1 60 ? 2.326 -10.273 -24.375 1 91.62 60 ALA B N 1
ATOM 3288 C CA . ALA B 1 60 ? 2.805 -11.359 -25.219 1 91.62 60 ALA B CA 1
ATOM 3289 C C . ALA B 1 60 ? 4.316 -11.281 -25.422 1 91.62 60 ALA B C 1
ATOM 3291 O O . ALA B 1 60 ? 4.961 -12.273 -25.75 1 91.62 60 ALA B O 1
ATOM 3292 N N . CYS B 1 61 ? 4.852 -10.133 -25.141 1 92.88 61 CYS B N 1
ATOM 3293 C CA . CYS B 1 61 ? 6.266 -9.93 -25.438 1 92.88 61 CYS B CA 1
ATOM 3294 C C . CYS B 1 61 ? 7.121 -10.195 -24.203 1 92.88 61 CYS B C 1
ATOM 3296 O O . CYS B 1 61 ? 8.352 -10.25 -24.297 1 92.88 61 CYS B O 1
ATOM 3298 N N . THR B 1 62 ? 6.488 -10.375 -23.109 1 96.94 62 THR B N 1
ATOM 3299 C CA . THR B 1 62 ? 7.234 -10.672 -21.891 1 96.94 62 THR B CA 1
ATOM 3300 C C . THR B 1 62 ? 7.613 -12.148 -21.828 1 96.94 62 THR B C 1
ATOM 3302 O O . THR B 1 62 ? 6.742 -13.016 -21.828 1 96.94 62 THR B O 1
ATOM 3305 N N . PRO B 1 63 ? 8.836 -12.414 -21.75 1 97.44 63 PRO B N 1
ATOM 3306 C CA . PRO B 1 63 ? 9.273 -13.805 -21.875 1 97.44 63 PRO B CA 1
ATOM 3307 C C . PRO B 1 63 ? 8.797 -14.68 -20.719 1 97.44 63 PRO B C 1
ATOM 3309 O O . PRO B 1 63 ? 8.258 -15.766 -20.938 1 97.44 63 PRO B O 1
ATOM 3312 N N . TYR B 1 64 ? 8.914 -14.242 -19.5 1 98.31 64 TYR B N 1
ATOM 3313 C CA . TYR B 1 64 ? 8.656 -15.062 -18.328 1 98.31 64 TYR B CA 1
ATOM 3314 C C . TYR B 1 64 ? 7.277 -14.781 -17.75 1 98.31 64 TYR B C 1
ATOM 3316 O O . TYR B 1 64 ? 6.445 -15.688 -17.656 1 98.31 64 TYR B O 1
ATOM 3324 N N . HIS B 1 65 ? 7.02 -13.492 -17.391 1 98.69 65 HIS B N 1
ATOM 3325 C CA . HIS B 1 65 ? 5.762 -13.109 -16.766 1 98.69 65 HIS B CA 1
ATOM 3326 C C . HIS B 1 65 ? 4.645 -12.977 -17.781 1 98.69 65 HIS B C 1
ATOM 3328 O O . HIS B 1 65 ? 4.16 -11.867 -18.047 1 98.69 65 HIS B O 1
ATOM 3334 N N . ASN B 1 66 ? 4.176 -14.086 -18.312 1 98.44 66 ASN B N 1
ATOM 3335 C CA . ASN B 1 66 ? 3.156 -14.141 -19.344 1 98.44 66 ASN B CA 1
ATOM 3336 C C . ASN B 1 66 ? 2.033 -15.102 -18.984 1 98.44 66 ASN B C 1
ATOM 3338 O O . ASN B 1 66 ? 1.981 -15.609 -17.859 1 98.44 66 ASN B O 1
ATOM 3342 N N . LYS B 1 67 ? 1.159 -15.344 -19.938 1 98.62 67 LYS B N 1
ATOM 3343 C CA . LYS B 1 67 ? -0.037 -16.156 -19.688 1 98.62 67 LYS B CA 1
ATOM 3344 C C . LYS B 1 67 ? 0.324 -17.594 -19.391 1 98.62 67 LYS B C 1
ATOM 3346 O O . LYS B 1 67 ? -0.376 -18.281 -18.641 1 98.62 67 LYS B O 1
ATOM 3351 N N . ILE B 1 68 ? 1.413 -18.094 -19.938 1 98.56 68 ILE B N 1
ATOM 3352 C CA . ILE B 1 68 ? 1.837 -19.469 -19.688 1 98.56 68 ILE B CA 1
ATOM 3353 C C . ILE B 1 68 ? 2.299 -19.625 -18.25 1 98.56 68 ILE B C 1
ATOM 3355 O O . ILE B 1 68 ? 1.938 -20.594 -17.578 1 98.56 68 ILE B O 1
ATOM 3359 N N . HIS B 1 69 ? 3.094 -18.609 -17.797 1 98.75 69 HIS B N 1
ATOM 3360 C CA . HIS B 1 69 ? 3.518 -18.594 -16.391 1 98.75 69 HIS B CA 1
ATOM 3361 C C . HIS B 1 69 ? 2.316 -18.562 -15.453 1 98.75 69 HIS B C 1
ATOM 3363 O O . HIS B 1 69 ? 2.279 -19.312 -14.469 1 98.75 69 HIS B O 1
ATOM 3369 N N . ALA B 1 70 ? 1.351 -17.766 -15.758 1 98.88 70 ALA B N 1
ATOM 3370 C CA . ALA B 1 70 ? 0.152 -17.672 -14.93 1 98.88 70 ALA B CA 1
ATOM 3371 C C . ALA B 1 70 ? -0.579 -19.016 -14.867 1 98.88 70 ALA B C 1
ATOM 3373 O O . ALA B 1 70 ? -1.024 -19.438 -13.797 1 98.88 70 ALA B O 1
ATOM 3374 N N . ALA B 1 71 ? -0.675 -19.656 -16.016 1 98.69 71 ALA B N 1
ATOM 3375 C CA . ALA B 1 71 ? -1.314 -20.969 -16.062 1 98.69 71 ALA B CA 1
ATOM 3376 C C . ALA B 1 71 ? -0.571 -21.969 -15.18 1 98.69 71 ALA B C 1
ATOM 3378 O O . ALA B 1 71 ? -1.192 -22.766 -14.469 1 98.69 71 ALA B O 1
ATOM 3379 N N . ASP B 1 72 ? 0.708 -21.938 -15.266 1 98.69 72 ASP B N 1
ATOM 3380 C CA . ASP B 1 72 ? 1.54 -22.828 -14.469 1 98.69 72 ASP B CA 1
ATOM 3381 C C . ASP B 1 72 ? 1.322 -22.594 -12.977 1 98.69 72 ASP B C 1
ATOM 3383 O O . ASP B 1 72 ? 1.267 -23.547 -12.188 1 98.69 72 ASP B O 1
ATOM 3387 N N . VAL B 1 73 ? 1.222 -21.328 -12.586 1 98.88 73 VAL B N 1
ATOM 3388 C CA . VAL B 1 73 ? 1.031 -20.969 -11.188 1 98.88 73 VAL B CA 1
ATOM 3389 C C . VAL B 1 73 ? -0.338 -21.453 -10.711 1 98.88 73 VAL B C 1
ATOM 3391 O O . VAL B 1 73 ? -0.463 -22 -9.617 1 98.88 73 VAL B O 1
ATOM 3394 N N . VAL B 1 74 ? -1.372 -21.281 -11.547 1 98.88 74 VAL B N 1
ATOM 3395 C CA . VAL B 1 74 ? -2.709 -21.75 -11.195 1 98.88 74 VAL B CA 1
ATOM 3396 C C . VAL B 1 74 ? -2.691 -23.266 -11.023 1 98.88 74 VAL B C 1
ATOM 3398 O O . VAL B 1 74 ? -3.23 -23.797 -10.047 1 98.88 74 VAL B O 1
ATOM 3401 N N . GLN B 1 75 ? -2.078 -23.938 -11.945 1 98.69 75 GLN B N 1
ATOM 3402 C CA . GLN B 1 75 ? -1.982 -25.406 -11.875 1 98.69 75 GLN B CA 1
ATOM 3403 C C . GLN B 1 75 ? -1.206 -25.844 -10.633 1 98.69 75 GLN B C 1
ATOM 3405 O O . GLN B 1 75 ? -1.585 -26.812 -9.969 1 98.69 75 GLN B O 1
ATOM 3410 N N . SER B 1 76 ? -0.15 -25.156 -10.312 1 98.44 76 SER B N 1
ATOM 3411 C CA . SER B 1 76 ? 0.683 -25.484 -9.164 1 98.44 76 SER B CA 1
ATOM 3412 C C . SER B 1 76 ? -0.091 -25.344 -7.855 1 98.44 76 SER B C 1
ATOM 3414 O O . SER B 1 76 ? -0.004 -26.203 -6.977 1 98.44 76 SER B O 1
ATOM 3416 N N . VAL B 1 77 ? -0.832 -24.25 -7.719 1 98.5 77 VAL B N 1
ATOM 3417 C CA . VAL B 1 77 ? -1.581 -24.047 -6.48 1 98.5 77 VAL B CA 1
ATOM 3418 C C . VAL B 1 77 ? -2.656 -25.125 -6.348 1 98.5 77 VAL B C 1
ATOM 3420 O O . VAL B 1 77 ? -2.949 -25.594 -5.242 1 98.5 77 VAL B O 1
ATOM 3423 N N . HIS B 1 78 ? -3.229 -25.531 -7.461 1 98 78 HIS B N 1
ATOM 3424 C CA . HIS B 1 78 ? -4.199 -26.625 -7.457 1 98 78 HIS B CA 1
ATOM 3425 C C . HIS B 1 78 ? -3.594 -27.906 -6.879 1 98 78 HIS B C 1
ATOM 3427 O O . HIS B 1 78 ? -4.227 -28.578 -6.066 1 98 78 HIS B O 1
ATOM 3433 N N . VAL B 1 79 ? -2.406 -28.219 -7.254 1 97.44 79 VAL B N 1
ATOM 3434 C CA . VAL B 1 79 ? -1.724 -29.406 -6.762 1 97.44 79 VAL B CA 1
ATOM 3435 C C . VAL B 1 79 ? -1.399 -29.234 -5.277 1 97.44 79 VAL B C 1
ATOM 3437 O O . VAL B 1 79 ? -1.606 -30.156 -4.484 1 97.44 79 VAL B O 1
ATOM 3440 N N . LEU B 1 80 ? -0.932 -28.062 -4.887 1 97.75 80 LEU B N 1
ATOM 3441 C CA . LEU B 1 80 ? -0.546 -27.812 -3.5 1 97.75 80 LEU B CA 1
ATOM 3442 C C . LEU B 1 80 ? -1.754 -27.906 -2.574 1 97.75 80 LEU B C 1
ATOM 3444 O O . LEU B 1 80 ? -1.629 -28.344 -1.428 1 97.75 80 LEU B O 1
ATOM 3448 N N . LEU B 1 81 ? -2.898 -27.547 -3.1 1 97.06 81 LEU B N 1
ATOM 3449 C CA . LEU B 1 81 ? -4.137 -27.562 -2.326 1 97.06 81 LEU B CA 1
ATOM 3450 C C . LEU B 1 81 ? -4.566 -29 -2.031 1 97.06 81 LEU B C 1
ATOM 3452 O O . LEU B 1 81 ? -5.406 -29.234 -1.16 1 97.06 81 LEU B O 1
ATOM 3456 N N . GLN B 1 82 ? -3.984 -29.969 -2.701 1 94.69 82 GLN B N 1
ATOM 3457 C CA . GLN B 1 82 ? -4.41 -31.359 -2.572 1 94.69 82 GLN B CA 1
ATOM 3458 C C . GLN B 1 82 ? -3.711 -32.031 -1.399 1 94.69 82 GLN B C 1
ATOM 3460 O O . GLN B 1 82 ? -4.016 -33.188 -1.069 1 94.69 82 GLN B O 1
ATOM 3465 N N . ALA B 1 83 ? -2.811 -31.344 -0.733 1 94.44 83 ALA B N 1
ATOM 3466 C CA . ALA B 1 83 ? -2.154 -31.922 0.434 1 94.44 83 ALA B CA 1
ATOM 3467 C C . ALA B 1 83 ? -3.176 -32.344 1.491 1 94.44 83 ALA B C 1
ATOM 3469 O O . ALA B 1 83 ? -4.027 -31.531 1.883 1 94.44 83 ALA B O 1
ATOM 3470 N N . PRO B 1 84 ? -3.059 -33.5 1.976 1 93.06 84 PRO B N 1
ATOM 3471 C CA . PRO B 1 84 ? -4.023 -34 2.971 1 93.06 84 PRO B CA 1
ATOM 3472 C C . PRO B 1 84 ? -4.098 -33.094 4.199 1 93.06 84 PRO B C 1
ATOM 3474 O O . PRO B 1 84 ? -5.176 -32.906 4.77 1 93.06 84 PRO B O 1
ATOM 3477 N N . ALA B 1 85 ? -2.998 -32.531 4.562 1 90.44 85 ALA B N 1
ATOM 3478 C CA . ALA B 1 85 ? -2.947 -31.672 5.734 1 90.44 85 ALA B CA 1
ATOM 3479 C C . ALA B 1 85 ? -3.852 -30.453 5.559 1 90.44 85 ALA B C 1
ATOM 3481 O O . ALA B 1 85 ? -4.211 -29.797 6.535 1 90.44 85 ALA B O 1
ATOM 3482 N N . LEU B 1 86 ? -4.262 -30.141 4.328 1 92.88 86 LEU B N 1
ATOM 3483 C CA . LEU B 1 86 ? -5.047 -28.938 4.047 1 92.88 86 LEU B CA 1
ATOM 3484 C C . LEU B 1 86 ? -6.5 -29.297 3.75 1 92.88 86 LEU B C 1
ATOM 3486 O O . LEU B 1 86 ? -7.289 -28.438 3.365 1 92.88 86 LEU B O 1
ATOM 3490 N N . ASP B 1 87 ? -6.816 -30.5 3.984 1 89.12 87 ASP B N 1
ATOM 3491 C CA . ASP B 1 87 ? -8.18 -30.938 3.721 1 89.12 87 ASP B CA 1
ATOM 3492 C C . ASP B 1 87 ? -9.18 -30.219 4.633 1 89.12 87 ASP B C 1
ATOM 3494 O O . ASP B 1 87 ? -9.008 -30.203 5.855 1 89.12 87 ASP B O 1
ATOM 3498 N N . SER B 1 88 ? -10.141 -29.594 4.051 1 87.38 88 SER B N 1
ATOM 3499 C CA . SER B 1 88 ? -11.266 -28.953 4.723 1 87.38 88 SER B CA 1
ATOM 3500 C C . SER B 1 88 ? -10.797 -27.781 5.59 1 87.38 88 SER B C 1
ATOM 3502 O O . SER B 1 88 ? -11.43 -27.469 6.602 1 87.38 88 SER B O 1
ATOM 3504 N N . VAL B 1 89 ? -9.68 -27.297 5.223 1 90.44 89 VAL B N 1
ATOM 3505 C CA . VAL B 1 89 ? -9.133 -26.172 5.977 1 90.44 89 VAL B CA 1
ATOM 3506 C C . VAL B 1 89 ? -9.688 -24.859 5.422 1 90.44 89 VAL B C 1
ATOM 3508 O O . VAL B 1 89 ? -10.031 -23.953 6.184 1 90.44 89 VAL B O 1
ATOM 3511 N N . PHE B 1 90 ? -9.836 -24.828 4.148 1 95.81 90 PHE B N 1
ATOM 3512 C CA . PHE B 1 90 ? -10.211 -23.578 3.508 1 95.81 90 PHE B CA 1
ATOM 3513 C C . PHE B 1 90 ? -11.68 -23.594 3.1 1 95.81 90 PHE B C 1
ATOM 3515 O O . PHE B 1 90 ? -12.211 -24.641 2.723 1 95.81 90 PHE B O 1
ATOM 3522 N N . THR B 1 91 ? -12.297 -22.469 3.201 1 96.25 91 THR B N 1
ATOM 3523 C CA . THR B 1 91 ? -13.664 -22.312 2.709 1 96.25 91 THR B CA 1
ATOM 3524 C C . THR B 1 91 ? -13.688 -22.312 1.183 1 96.25 91 THR B C 1
ATOM 3526 O O . THR B 1 91 ? -12.656 -22.109 0.539 1 96.25 91 THR B O 1
ATOM 3529 N N . ASP B 1 92 ? -14.859 -22.547 0.632 1 97.81 92 ASP B N 1
ATOM 3530 C CA . ASP B 1 92 ? -15.016 -22.516 -0.819 1 97.81 92 ASP B CA 1
ATOM 3531 C C . ASP B 1 92 ? -14.633 -21.141 -1.378 1 97.81 92 ASP B C 1
ATOM 3533 O O . ASP B 1 92 ? -14.047 -21.047 -2.459 1 97.81 92 ASP B O 1
ATOM 3537 N N . LEU B 1 93 ? -14.953 -20.094 -0.661 1 98.31 93 LEU B N 1
ATOM 3538 C CA . LEU B 1 93 ? -14.633 -18.75 -1.12 1 98.31 93 LEU B CA 1
ATOM 3539 C C . LEU B 1 93 ? -13.125 -18.516 -1.132 1 98.31 93 LEU B C 1
ATOM 3541 O O . LEU B 1 93 ? -12.594 -17.891 -2.045 1 98.31 93 LEU B O 1
ATOM 3545 N N . GLU B 1 94 ? -12.477 -19.047 -0.116 1 98.38 94 GLU B N 1
ATOM 3546 C CA . GLU B 1 94 ? -11.023 -18.969 -0.055 1 98.38 94 GLU B CA 1
ATOM 3547 C C . GLU B 1 94 ? -10.375 -19.734 -1.203 1 98.38 94 GLU B C 1
ATOM 3549 O O . GLU B 1 94 ? -9.398 -19.281 -1.794 1 98.38 94 GLU B O 1
ATOM 3554 N N . LEU B 1 95 ? -10.945 -20.844 -1.532 1 98.56 95 LEU B N 1
ATOM 3555 C CA . LEU B 1 95 ? -10.445 -21.656 -2.639 1 98.56 95 LEU B CA 1
ATOM 3556 C C . LEU B 1 95 ? -10.617 -20.922 -3.967 1 98.56 95 LEU B C 1
ATOM 3558 O O . LEU B 1 95 ? -9.703 -20.891 -4.789 1 98.56 95 LEU B O 1
ATOM 3562 N N . ALA B 1 96 ? -11.766 -20.344 -4.141 1 98.81 96 ALA B N 1
ATOM 3563 C CA . ALA B 1 96 ? -12 -19.562 -5.355 1 98.81 96 ALA B CA 1
ATOM 3564 C C . ALA B 1 96 ? -11.047 -18.391 -5.441 1 98.81 96 ALA B C 1
ATOM 3566 O O . ALA B 1 96 ? -10.492 -18.094 -6.504 1 98.81 96 ALA B O 1
ATOM 3567 N N . ALA B 1 97 ? -10.805 -17.734 -4.32 1 98.88 97 ALA B N 1
ATOM 3568 C CA . ALA B 1 97 ? -9.961 -16.547 -4.27 1 98.88 97 ALA B CA 1
ATOM 3569 C C . ALA B 1 97 ? -8.516 -16.875 -4.625 1 98.88 97 ALA B C 1
ATOM 3571 O O . ALA B 1 97 ? -7.863 -16.141 -5.371 1 98.88 97 ALA B O 1
ATOM 3572 N N . VAL B 1 98 ? -8.016 -17.969 -4.121 1 98.88 98 VAL B N 1
ATOM 3573 C CA . VAL B 1 98 ? -6.609 -18.297 -4.34 1 98.88 98 VAL B CA 1
ATOM 3574 C C . VAL B 1 98 ? -6.379 -18.656 -5.801 1 98.88 98 VAL B C 1
ATOM 3576 O O . VAL B 1 98 ? -5.344 -18.328 -6.379 1 98.88 98 VAL B O 1
ATOM 3579 N N . ILE B 1 99 ? -7.34 -19.312 -6.395 1 98.94 99 ILE B N 1
ATOM 3580 C CA . ILE B 1 99 ? -7.227 -19.703 -7.797 1 98.94 99 ILE B CA 1
ATOM 3581 C C . ILE B 1 99 ? -7.234 -18.453 -8.68 1 98.94 99 ILE B C 1
ATOM 3583 O O . ILE B 1 99 ? -6.391 -18.312 -9.57 1 98.94 99 ILE B O 1
ATOM 3587 N N . ILE B 1 100 ? -8.125 -17.531 -8.383 1 98.94 100 ILE B N 1
ATOM 3588 C CA . ILE B 1 100 ? -8.219 -16.297 -9.164 1 98.94 100 ILE B CA 1
ATOM 3589 C C . ILE B 1 100 ? -6.984 -15.438 -8.914 1 98.94 100 ILE B C 1
ATOM 3591 O O . ILE B 1 100 ? -6.441 -14.836 -9.844 1 98.94 100 ILE B O 1
ATOM 3595 N N . ALA B 1 101 ? -6.535 -15.359 -7.672 1 98.94 101 ALA B N 1
ATOM 3596 C CA . ALA B 1 101 ? -5.328 -14.609 -7.348 1 98.94 101 ALA B CA 1
ATOM 3597 C C . ALA B 1 101 ? -4.145 -15.086 -8.188 1 98.94 101 ALA B C 1
ATOM 3599 O O . ALA B 1 101 ? -3.391 -14.266 -8.727 1 98.94 101 ALA B O 1
ATOM 3600 N N . CYS B 1 102 ? -4.004 -16.359 -8.32 1 98.94 102 CYS B N 1
ATOM 3601 C CA . CYS B 1 102 ? -2.91 -16.922 -9.102 1 98.94 102 CYS B CA 1
ATOM 3602 C C . CYS B 1 102 ? -3.07 -16.609 -10.578 1 98.94 102 CYS B C 1
ATOM 3604 O O . CYS B 1 102 ? -2.084 -16.359 -11.281 1 98.94 102 CYS B O 1
ATOM 3606 N N . ALA B 1 103 ? -4.27 -16.562 -11.008 1 98.94 103 ALA B N 1
ATOM 3607 C CA . ALA B 1 103 ? -4.531 -16.297 -12.422 1 98.94 103 ALA B CA 1
ATOM 3608 C C . ALA B 1 103 ? -4.176 -14.859 -12.781 1 98.94 103 ALA B C 1
ATOM 3610 O O . ALA B 1 103 ? -3.76 -14.578 -13.906 1 98.94 103 ALA B O 1
ATOM 3611 N N . VAL B 1 104 ? -4.289 -13.961 -11.828 1 98.94 104 VAL B N 1
ATOM 3612 C CA . VAL B 1 104 ? -4.203 -12.547 -12.188 1 98.94 104 VAL B CA 1
ATOM 3613 C C . VAL B 1 104 ? -2.916 -11.945 -11.625 1 98.94 104 VAL B C 1
ATOM 3615 O O . VAL B 1 104 ? -2.633 -10.766 -11.828 1 98.94 104 VAL B O 1
ATOM 3618 N N . HIS B 1 105 ? -2.035 -12.68 -10.938 1 98.94 105 HIS B N 1
ATOM 3619 C CA . HIS B 1 105 ? -0.98 -12.141 -10.086 1 98.94 105 HIS B CA 1
ATOM 3620 C C . HIS B 1 105 ? 0.054 -11.375 -10.906 1 98.94 105 HIS B C 1
ATOM 3622 O O . HIS B 1 105 ? 0.724 -10.477 -10.383 1 98.94 105 HIS B O 1
ATOM 3628 N N . ASP B 1 106 ? 0.149 -11.625 -12.227 1 98.75 106 ASP B N 1
ATOM 3629 C CA . ASP B 1 106 ? 1.157 -11.008 -13.078 1 98.75 106 ASP B CA 1
ATOM 3630 C C . ASP B 1 106 ? 0.517 -10.375 -14.32 1 98.75 106 ASP B C 1
ATOM 3632 O O . ASP B 1 106 ? 1.194 -10.133 -15.32 1 98.75 106 ASP B O 1
ATOM 3636 N N . VAL B 1 107 ? -0.82 -10.195 -14.273 1 98.81 107 VAL B N 1
ATOM 3637 C CA . VAL B 1 107 ? -1.505 -9.688 -15.461 1 98.81 107 VAL B CA 1
ATOM 3638 C C . VAL B 1 107 ? -0.919 -8.336 -15.859 1 98.81 107 VAL B C 1
ATOM 3640 O O . VAL B 1 107 ? -0.678 -7.48 -15.008 1 98.81 107 VAL B O 1
ATOM 3643 N N . ASN B 1 108 ? -0.536 -8.172 -17.156 1 98.19 108 ASN B N 1
ATOM 3644 C CA . ASN B 1 108 ? -0.009 -6.965 -17.766 1 98.19 108 ASN B CA 1
ATOM 3645 C C . ASN B 1 108 ? 1.38 -6.621 -17.234 1 98.19 108 ASN B C 1
ATOM 3647 O O . ASN B 1 108 ? 1.761 -5.449 -17.188 1 98.19 108 ASN B O 1
ATOM 3651 N N . HIS B 1 109 ? 2.117 -7.59 -16.812 1 98.62 109 HIS B N 1
ATOM 3652 C CA . HIS B 1 109 ? 3.484 -7.398 -16.344 1 98.62 109 HIS B CA 1
ATOM 3653 C C . HIS B 1 109 ? 4.375 -6.855 -17.453 1 98.62 109 HIS B C 1
ATOM 3655 O O . HIS B 1 109 ? 4.438 -7.43 -18.547 1 98.62 109 HIS B O 1
ATOM 3661 N N . PRO B 1 110 ? 5.129 -5.809 -17.234 1 97.88 110 PRO B N 1
ATOM 3662 C CA . PRO B 1 110 ? 5.879 -5.148 -18.312 1 97.88 110 PRO B CA 1
ATOM 3663 C C . PRO B 1 110 ? 7.25 -5.781 -18.547 1 97.88 110 PRO B C 1
ATOM 3665 O O . PRO B 1 110 ? 7.996 -5.344 -19.422 1 97.88 110 PRO B O 1
ATOM 3668 N N . GLY B 1 111 ? 7.609 -6.762 -17.734 1 98 111 GLY B N 1
ATOM 3669 C CA . GLY B 1 111 ? 8.859 -7.465 -17.953 1 98 111 GLY B CA 1
ATOM 3670 C C . GLY B 1 111 ? 10.047 -6.789 -17.281 1 98 111 GLY B C 1
ATOM 3671 O O . GLY B 1 111 ? 11.188 -6.957 -17.734 1 98 111 GLY B O 1
ATOM 3672 N N . VAL B 1 112 ? 9.781 -5.898 -16.344 1 97.88 112 VAL B N 1
ATOM 3673 C CA . VAL B 1 112 ? 10.812 -5.242 -15.547 1 97.88 112 VAL B CA 1
ATOM 3674 C C . VAL B 1 112 ? 10.484 -5.375 -14.062 1 97.88 112 VAL B C 1
ATOM 3676 O O . VAL B 1 112 ? 9.375 -5.785 -13.703 1 97.88 112 VAL B O 1
ATOM 3679 N N . THR B 1 113 ? 11.461 -5.129 -13.227 1 97.81 113 THR B N 1
ATOM 3680 C CA . THR B 1 113 ? 11.289 -5.285 -11.789 1 97.81 113 THR B CA 1
ATOM 3681 C C . THR B 1 113 ? 10.68 -4.027 -11.18 1 97.81 113 THR B C 1
ATOM 3683 O O . THR B 1 113 ? 10.711 -2.957 -11.789 1 97.81 113 THR B O 1
ATOM 3686 N N . ASN B 1 114 ? 10.133 -4.156 -9.992 1 98.12 114 ASN B N 1
ATOM 3687 C CA . ASN B 1 114 ? 9.68 -3 -9.227 1 98.12 114 ASN B CA 1
ATOM 3688 C C . ASN B 1 114 ? 10.773 -1.945 -9.109 1 98.12 114 ASN B C 1
ATOM 3690 O O . ASN B 1 114 ? 10.523 -0.754 -9.297 1 98.12 114 ASN B O 1
ATOM 3694 N N . GLN B 1 115 ? 12 -2.393 -8.844 1 96.5 115 GLN B N 1
ATOM 3695 C CA . GLN B 1 115 ? 13.117 -1.48 -8.617 1 96.5 115 GLN B CA 1
ATOM 3696 C C . GLN B 1 115 ? 13.461 -0.708 -9.891 1 96.5 115 GLN B C 1
ATOM 3698 O O . GLN B 1 115 ? 13.812 0.472 -9.836 1 96.5 115 GLN B O 1
ATOM 3703 N N . TYR B 1 116 ? 13.367 -1.331 -11.055 1 97.44 116 TYR B N 1
ATOM 3704 C CA . TYR B 1 116 ? 13.594 -0.644 -12.32 1 97.44 116 TYR B CA 1
ATOM 3705 C C . TYR B 1 116 ? 12.602 0.503 -12.5 1 97.44 116 TYR B C 1
ATOM 3707 O O . TYR B 1 116 ? 12.992 1.612 -12.867 1 97.44 116 TYR B O 1
ATOM 3715 N N . LEU B 1 117 ? 11.32 0.213 -12.18 1 97.75 117 LEU B N 1
ATOM 3716 C CA . LEU B 1 117 ? 10.281 1.226 -12.328 1 97.75 117 LEU B CA 1
ATOM 3717 C C . LEU B 1 117 ? 10.523 2.4 -11.391 1 97.75 117 LEU B C 1
ATOM 3719 O O . LEU B 1 117 ? 10.391 3.559 -11.789 1 97.75 117 LEU B O 1
ATOM 3723 N N . ILE B 1 118 ? 10.883 2.111 -10.188 1 96.69 118 ILE B N 1
ATOM 3724 C CA . ILE B 1 118 ? 11.148 3.141 -9.188 1 96.69 118 ILE B CA 1
ATOM 3725 C C . ILE B 1 118 ? 12.359 3.969 -9.602 1 96.69 118 ILE B C 1
ATOM 3727 O O . ILE B 1 118 ? 12.305 5.199 -9.617 1 96.69 118 ILE B O 1
ATOM 3731 N N . ASN B 1 119 ? 13.453 3.279 -10.055 1 93.88 119 ASN B N 1
ATOM 3732 C CA . ASN B 1 119 ? 14.711 3.938 -10.414 1 93.88 119 ASN B CA 1
ATOM 3733 C C . ASN B 1 119 ? 14.547 4.828 -11.641 1 93.88 119 ASN B C 1
ATOM 3735 O O . ASN B 1 119 ? 15.273 5.809 -11.797 1 93.88 119 ASN B O 1
ATOM 3739 N N . THR B 1 120 ? 13.578 4.527 -12.414 1 94.44 120 THR B N 1
ATOM 3740 C CA . THR B 1 120 ? 13.398 5.285 -13.648 1 94.44 120 THR B CA 1
ATOM 3741 C C . THR B 1 120 ? 12.25 6.277 -13.516 1 94.44 120 THR B C 1
ATOM 3743 O O . THR B 1 120 ? 11.852 6.914 -14.492 1 94.44 120 THR B O 1
ATOM 3746 N N . ASN B 1 121 ? 11.68 6.406 -12.281 1 93.44 121 ASN B N 1
ATOM 3747 C CA . ASN B 1 121 ? 10.555 7.305 -12.031 1 93.44 121 ASN B CA 1
ATOM 3748 C C . ASN B 1 121 ? 9.406 7.055 -13 1 93.44 121 ASN B C 1
ATOM 3750 O O . ASN B 1 121 ? 8.844 7.996 -13.562 1 93.44 121 ASN B O 1
ATOM 3754 N N . ASP B 1 122 ? 9.188 5.707 -13.227 1 96.5 122 ASP B N 1
ATOM 3755 C CA . ASP B 1 122 ? 8.109 5.301 -14.125 1 96.5 122 ASP B CA 1
ATOM 3756 C C . ASP B 1 122 ? 6.754 5.797 -13.625 1 96.5 122 ASP B C 1
ATOM 3758 O O . ASP B 1 122 ? 6.547 5.941 -12.422 1 96.5 122 ASP B O 1
ATOM 3762 N N . ALA B 1 123 ? 5.828 6.039 -14.531 1 97.56 123 ALA B N 1
ATOM 3763 C CA . ALA B 1 123 ? 4.484 6.496 -14.188 1 97.56 123 ALA B CA 1
ATOM 3764 C C . ALA B 1 123 ? 3.814 5.543 -13.203 1 97.56 123 ALA B C 1
ATOM 3766 O O . ALA B 1 123 ? 3.082 5.977 -12.312 1 97.56 123 ALA B O 1
ATOM 3767 N N . LEU B 1 124 ? 4.047 4.25 -13.336 1 98.12 124 LEU B N 1
ATOM 3768 C CA . LEU B 1 124 ? 3.471 3.27 -12.422 1 98.12 124 LEU B CA 1
ATOM 3769 C C . LEU B 1 124 ? 4.051 3.424 -11.016 1 98.12 124 LEU B C 1
ATOM 3771 O O . LEU B 1 124 ? 3.34 3.246 -10.023 1 98.12 124 LEU B O 1
ATOM 3775 N N . ALA B 1 125 ? 5.379 3.684 -10.961 1 98.19 125 ALA B N 1
ATOM 3776 C CA . ALA B 1 125 ? 6.004 3.9 -9.656 1 98.19 125 ALA B CA 1
ATOM 3777 C C . ALA B 1 125 ? 5.418 5.129 -8.969 1 98.19 125 ALA B C 1
ATOM 3779 O O . ALA B 1 125 ? 5.18 5.109 -7.758 1 98.19 125 ALA B O 1
ATOM 3780 N N . ILE B 1 126 ? 5.145 6.168 -9.719 1 97.88 126 ILE B N 1
ATOM 3781 C CA . ILE B 1 126 ? 4.523 7.375 -9.188 1 97.88 126 ILE B CA 1
ATOM 3782 C C . ILE B 1 126 ? 3.1 7.062 -8.727 1 97.88 126 ILE B C 1
ATOM 3784 O O . ILE B 1 126 ? 2.703 7.438 -7.617 1 97.88 126 ILE B O 1
ATOM 3788 N N . LEU B 1 127 ? 2.41 6.309 -9.523 1 98.31 127 LEU B N 1
ATOM 3789 C CA . LEU B 1 127 ? 1.002 6.008 -9.289 1 98.31 127 LEU B CA 1
ATOM 3790 C C . LEU B 1 127 ? 0.83 5.195 -8.008 1 98.31 127 LEU B C 1
ATOM 3792 O O . LEU B 1 127 ? -0.102 5.438 -7.234 1 98.31 127 LEU B O 1
ATOM 3796 N N . TYR B 1 128 ? 1.727 4.25 -7.77 1 98.5 128 TYR B N 1
ATOM 3797 C CA . TYR B 1 128 ? 1.538 3.33 -6.652 1 98.5 128 TYR B CA 1
ATOM 3798 C C . TYR B 1 128 ? 2.533 3.619 -5.535 1 98.5 128 TYR B C 1
ATOM 3800 O O . TYR B 1 128 ? 2.729 2.793 -4.641 1 98.5 128 TYR B O 1
ATOM 3808 N N . ASN B 1 129 ? 3.168 4.738 -5.688 1 98.25 129 ASN B N 1
ATOM 3809 C CA . ASN B 1 129 ? 3.988 5.309 -4.625 1 98.25 129 ASN B CA 1
ATOM 3810 C C . ASN B 1 129 ? 5.09 4.348 -4.191 1 98.25 129 ASN B C 1
ATOM 3812 O O . ASN B 1 129 ? 5.285 4.121 -2.996 1 98.25 129 ASN B O 1
ATOM 3816 N N . ASP B 1 130 ? 5.691 3.662 -5.133 1 97.62 130 ASP B N 1
ATOM 3817 C CA . ASP B 1 130 ? 6.93 2.902 -5.012 1 97.62 130 ASP B CA 1
ATOM 3818 C C . ASP B 1 130 ? 6.73 1.662 -4.145 1 97.62 130 ASP B C 1
ATOM 3820 O O . ASP B 1 130 ? 7.703 1.045 -3.701 1 97.62 130 ASP B O 1
ATOM 3824 N N . SER B 1 131 ? 5.453 1.281 -3.857 1 97.44 131 SER B N 1
ATOM 3825 C CA . SER B 1 131 ? 5.184 0.112 -3.025 1 97.44 131 SER B CA 1
ATOM 3826 C C . SER B 1 131 ? 4.5 -0.992 -3.826 1 97.44 131 SER B C 1
ATOM 3828 O O . SER B 1 131 ? 3.385 -0.812 -4.316 1 97.44 131 SER B O 1
ATOM 3830 N N . SER B 1 132 ? 5.211 -2.135 -3.861 1 98.56 132 SER B N 1
ATOM 3831 C CA . SER B 1 132 ? 4.633 -3.242 -4.613 1 98.56 132 SER B CA 1
ATOM 3832 C C . SER B 1 132 ? 3.973 -2.752 -5.898 1 98.56 132 SER B C 1
ATOM 3834 O O . SER B 1 132 ? 2.805 -3.055 -6.156 1 98.56 132 SER B O 1
ATOM 3836 N N . VAL B 1 133 ? 4.762 -2.006 -6.672 1 98.75 133 VAL B N 1
ATOM 3837 C CA . VAL B 1 133 ? 4.258 -1.271 -7.828 1 98.75 133 VAL B CA 1
ATOM 3838 C C . VAL B 1 133 ? 3.545 -2.229 -8.781 1 98.75 133 VAL B C 1
ATOM 3840 O O . VAL B 1 133 ? 2.377 -2.023 -9.117 1 98.75 133 VAL B O 1
ATOM 3843 N N . LEU B 1 134 ? 4.152 -3.309 -9.102 1 98.81 134 LEU B N 1
ATOM 3844 C CA . LEU B 1 134 ? 3.627 -4.25 -10.086 1 98.81 134 LEU B CA 1
ATOM 3845 C C . LEU B 1 134 ? 2.434 -5.012 -9.523 1 98.81 134 LEU B C 1
ATOM 3847 O O . LEU B 1 134 ? 1.392 -5.113 -10.18 1 98.81 134 LEU B O 1
ATOM 3851 N N . GLU B 1 135 ? 2.514 -5.488 -8.281 1 98.88 135 GLU B N 1
ATOM 3852 C CA . GLU B 1 135 ? 1.425 -6.25 -7.676 1 98.88 135 GLU B CA 1
ATOM 3853 C C . GLU B 1 135 ? 0.16 -5.402 -7.559 1 98.88 135 GLU B C 1
ATOM 3855 O O . GLU B 1 135 ? -0.944 -5.891 -7.816 1 98.88 135 GLU B O 1
ATOM 3860 N N . ASN B 1 136 ? 0.381 -4.125 -7.238 1 98.81 136 ASN B N 1
ATOM 3861 C CA . ASN B 1 136 ? -0.768 -3.229 -7.184 1 98.81 136 ASN B CA 1
ATOM 3862 C C . ASN B 1 136 ? -1.349 -2.979 -8.57 1 98.81 136 ASN B C 1
ATOM 3864 O O . ASN B 1 136 ? -2.566 -2.891 -8.734 1 98.81 136 ASN B O 1
ATOM 3868 N N . TYR B 1 137 ? -0.486 -2.879 -9.508 1 98.88 137 TYR B N 1
ATOM 3869 C CA . TYR B 1 137 ? -0.911 -2.676 -10.883 1 98.88 137 TYR B CA 1
ATOM 3870 C C . TYR B 1 137 ? -1.7 -3.875 -11.398 1 98.88 137 TYR B C 1
ATOM 3872 O O . TYR B 1 137 ? -2.766 -3.715 -11.992 1 98.88 137 TYR B O 1
ATOM 3880 N N . HIS B 1 138 ? -1.202 -5.074 -11.125 1 98.94 138 HIS B N 1
ATOM 3881 C CA . HIS B 1 138 ? -1.887 -6.297 -11.531 1 98.94 138 HIS B CA 1
ATOM 3882 C C . HIS B 1 138 ? -3.285 -6.371 -10.93 1 98.94 138 HIS B C 1
ATOM 3884 O O . HIS B 1 138 ? -4.25 -6.691 -11.633 1 98.94 138 HIS B O 1
ATOM 3890 N N . LEU B 1 139 ? -3.369 -6.062 -9.703 1 98.88 139 LEU B N 1
ATOM 3891 C CA . LEU B 1 139 ? -4.641 -6.102 -8.992 1 98.88 139 LEU B CA 1
ATOM 3892 C C . LEU B 1 139 ? -5.629 -5.105 -9.586 1 98.88 139 LEU B C 1
ATOM 3894 O O . LEU B 1 139 ? -6.793 -5.438 -9.82 1 98.88 139 LEU B O 1
ATOM 3898 N N . ALA B 1 140 ? -5.133 -3.906 -9.836 1 98.75 140 ALA B N 1
ATOM 3899 C CA . ALA B 1 140 ? -6.004 -2.875 -10.398 1 98.75 140 ALA B CA 1
ATOM 3900 C C . ALA B 1 140 ? -6.539 -3.291 -11.758 1 98.75 140 ALA B C 1
ATOM 3902 O O . ALA B 1 140 ? -7.723 -3.1 -12.055 1 98.75 140 ALA B O 1
ATOM 3903 N N . VAL B 1 141 ? -5.676 -3.867 -12.555 1 98.69 141 VAL B N 1
ATOM 3904 C CA . VAL B 1 141 ? -6.086 -4.34 -13.875 1 98.69 141 VAL B CA 1
ATOM 3905 C C . VAL B 1 141 ? -7.137 -5.438 -13.727 1 98.69 141 VAL B C 1
ATOM 3907 O O . VAL B 1 141 ? -8.195 -5.379 -14.352 1 98.69 141 VAL B O 1
ATOM 3910 N N . ALA B 1 142 ? -6.871 -6.383 -12.891 1 98.81 142 ALA B N 1
ATOM 3911 C CA . ALA B 1 142 ? -7.738 -7.543 -12.727 1 98.81 142 ALA B CA 1
ATOM 3912 C C . ALA B 1 142 ? -9.125 -7.129 -12.25 1 98.81 142 ALA B C 1
ATOM 3914 O O . ALA B 1 142 ? -10.141 -7.578 -12.789 1 98.81 142 ALA B O 1
ATOM 3915 N N . PHE B 1 143 ? -9.188 -6.293 -11.281 1 98.69 143 PHE B N 1
ATOM 3916 C CA . PHE B 1 143 ? -10.477 -5.926 -10.703 1 98.69 143 PHE B CA 1
ATOM 3917 C C . PHE B 1 143 ? -11.203 -4.93 -11.602 1 98.69 143 PHE B C 1
ATOM 3919 O O . PHE B 1 143 ? -12.438 -4.895 -11.617 1 98.69 143 PHE B O 1
ATOM 3926 N N . ASN B 1 144 ? -10.438 -4.141 -12.336 1 98.31 144 ASN B N 1
ATOM 3927 C CA . ASN B 1 144 ? -11.086 -3.295 -13.328 1 98.31 144 ASN B CA 1
ATOM 3928 C C . ASN B 1 144 ? -11.789 -4.129 -14.398 1 98.31 144 ASN B C 1
ATOM 3930 O O . ASN B 1 144 ? -12.898 -3.793 -14.82 1 98.31 144 ASN B O 1
ATOM 3934 N N . LEU B 1 145 ? -11.18 -5.164 -14.828 1 98.38 145 LEU B N 1
ATOM 3935 C CA . LEU B 1 145 ? -11.75 -6.031 -15.852 1 98.38 145 LEU B CA 1
ATOM 3936 C C . LEU B 1 145 ? -13.062 -6.641 -15.375 1 98.38 145 LEU B C 1
ATOM 3938 O O . LEU B 1 145 ? -13.977 -6.859 -16.172 1 98.38 145 LEU B O 1
ATOM 3942 N N . LEU B 1 146 ? -13.203 -6.859 -14.055 1 97.81 146 LEU B N 1
ATOM 3943 C CA . LEU B 1 146 ? -14.43 -7.418 -13.492 1 97.81 146 LEU B CA 1
ATOM 3944 C C . LEU B 1 146 ? -15.594 -6.457 -13.672 1 97.81 146 LEU B C 1
ATOM 3946 O O . LEU B 1 146 ? -16.766 -6.871 -13.625 1 97.81 146 LEU B O 1
ATOM 3950 N N . THR B 1 147 ? -15.289 -5.188 -13.852 1 95.56 147 THR B N 1
ATOM 3951 C CA . THR B 1 147 ? -16.344 -4.18 -13.938 1 95.56 147 THR B CA 1
ATOM 3952 C C . THR B 1 147 ? -16.891 -4.094 -15.352 1 95.56 147 THR B C 1
ATOM 3954 O O . THR B 1 147 ? -17.938 -3.49 -15.578 1 95.56 147 THR B O 1
ATOM 3957 N N . PHE B 1 148 ? -16.219 -4.703 -16.312 1 96 148 PHE B N 1
ATOM 3958 C CA . PHE B 1 148 ? -16.688 -4.66 -17.688 1 96 148 PHE B CA 1
ATOM 3959 C C . PHE B 1 148 ? -17.984 -5.461 -17.844 1 96 148 PHE B C 1
ATOM 3961 O O . PHE B 1 148 ? -18.188 -6.461 -17.141 1 96 148 PHE B O 1
ATOM 3968 N N . PRO B 1 149 ? -18.812 -5.07 -18.797 1 95.75 149 PRO B N 1
ATOM 3969 C CA . PRO B 1 149 ? -20.062 -5.797 -19 1 95.75 149 PRO B CA 1
ATOM 3970 C C . PRO B 1 149 ? -19.844 -7.273 -19.312 1 95.75 149 PRO B C 1
ATOM 3972 O O . PRO B 1 149 ? -19.078 -7.609 -20.219 1 95.75 149 PRO B O 1
ATOM 3975 N N . GLY B 1 150 ? -20.453 -8.086 -18.531 1 96.75 150 GLY B N 1
ATOM 3976 C CA . GLY B 1 150 ? -20.422 -9.516 -18.781 1 96.75 150 GLY B CA 1
ATOM 3977 C C . GLY B 1 150 ? -19.203 -10.203 -18.172 1 96.75 150 GLY B C 1
ATOM 3978 O O . GLY B 1 150 ? -19 -11.398 -18.391 1 96.75 150 GLY B O 1
ATOM 3979 N N . CYS B 1 151 ? -18.422 -9.484 -17.375 1 98 151 CYS B N 1
ATOM 3980 C CA . CYS B 1 151 ? -17.188 -10.07 -16.859 1 98 151 CYS B CA 1
ATOM 3981 C C . CYS B 1 151 ? -17.297 -10.336 -15.367 1 98 151 CYS B C 1
ATOM 3983 O O . CYS B 1 151 ? -16.391 -10.93 -14.773 1 98 151 CYS B O 1
ATOM 3985 N N . ASP B 1 152 ? -18.375 -9.914 -14.797 1 98.19 152 ASP B N 1
ATOM 3986 C CA . ASP B 1 152 ? -18.484 -10.008 -13.344 1 98.19 152 ASP B CA 1
ATOM 3987 C C . ASP B 1 152 ? -18.703 -11.453 -12.898 1 98.19 152 ASP B C 1
ATOM 3989 O O . ASP B 1 152 ? -19.844 -11.93 -12.852 1 98.19 152 ASP B O 1
ATOM 3993 N N . ILE B 1 153 ? -17.672 -12.062 -12.383 1 98.69 153 ILE B N 1
ATOM 3994 C CA . ILE B 1 153 ? -17.75 -13.461 -11.984 1 98.69 153 ILE B CA 1
ATOM 3995 C C . ILE B 1 153 ? -18.297 -13.562 -10.562 1 98.69 153 ILE B C 1
ATOM 3997 O O . ILE B 1 153 ? -18.531 -14.664 -10.055 1 98.69 153 ILE B O 1
ATOM 4001 N N . LEU B 1 154 ? -18.484 -12.422 -9.891 1 98.31 154 LEU B N 1
ATOM 4002 C CA . LEU B 1 154 ? -18.938 -12.383 -8.5 1 98.31 154 LEU B CA 1
ATOM 4003 C C . LEU B 1 154 ? -20.391 -11.93 -8.406 1 98.31 154 LEU B C 1
ATOM 4005 O O . LEU B 1 154 ? -20.875 -11.602 -7.32 1 98.31 154 LEU B O 1
ATOM 4009 N N . VAL B 1 155 ? -21.094 -11.977 -9.484 1 97.69 155 VAL B N 1
ATOM 4010 C CA . VAL B 1 155 ? -22.406 -11.344 -9.633 1 97.69 155 VAL B CA 1
ATOM 4011 C C . VAL B 1 155 ? -23.391 -11.945 -8.633 1 97.69 155 VAL B C 1
ATOM 4013 O O . VAL B 1 155 ? -24.281 -11.25 -8.141 1 97.69 155 VAL B O 1
ATOM 4016 N N . ASN B 1 156 ? -23.203 -13.172 -8.266 1 98.12 156 ASN B N 1
ATOM 4017 C CA . ASN B 1 156 ? -24.188 -13.852 -7.426 1 98.12 156 ASN B CA 1
ATOM 4018 C C . ASN B 1 156 ? -23.719 -13.938 -5.973 1 98.12 156 ASN B C 1
ATOM 4020 O O . ASN B 1 156 ? -24.375 -14.57 -5.145 1 98.12 156 ASN B O 1
ATOM 4024 N N . LEU B 1 157 ? -22.625 -13.336 -5.613 1 97.88 157 LEU B N 1
ATOM 4025 C CA . LEU B 1 157 ? -22.156 -13.258 -4.234 1 97.88 157 LEU B CA 1
ATOM 4026 C C . LEU B 1 157 ? -22.828 -12.117 -3.49 1 97.88 157 LEU B C 1
ATOM 4028 O O . LEU B 1 157 ? -23.203 -11.109 -4.094 1 97.88 157 LEU B O 1
ATOM 4032 N N . THR B 1 158 ? -22.984 -12.336 -2.213 1 96.38 158 THR B N 1
ATOM 4033 C CA . THR B 1 158 ? -23.453 -11.234 -1.373 1 96.38 158 THR B CA 1
ATOM 4034 C C . THR B 1 158 ? -22.406 -10.133 -1.311 1 96.38 158 THR B C 1
ATOM 4036 O O . THR B 1 158 ? -21.25 -10.344 -1.674 1 96.38 158 THR B O 1
ATOM 4039 N N . ARG B 1 159 ? -22.844 -8.969 -0.886 1 92.69 159 ARG B N 1
ATOM 4040 C CA . ARG B 1 159 ? -21.922 -7.844 -0.746 1 92.69 159 ARG B CA 1
ATOM 4041 C C . ARG B 1 159 ? -20.75 -8.203 0.167 1 92.69 159 ARG B C 1
ATOM 4043 O O . ARG B 1 159 ? -19.594 -7.898 -0.143 1 92.69 159 ARG B O 1
ATOM 4050 N N . LYS B 1 160 ? -21.047 -8.836 1.219 1 94.25 160 LYS B N 1
ATOM 4051 C CA . LYS B 1 160 ? -20.016 -9.242 2.18 1 94.25 160 LYS B CA 1
ATOM 4052 C C . LYS B 1 160 ? -19.047 -10.234 1.557 1 94.25 160 LYS B C 1
ATOM 4054 O O . LYS B 1 160 ? -17.828 -10.109 1.739 1 94.25 160 LYS B O 1
ATOM 4059 N N . GLN B 1 161 ? -19.562 -11.148 0.826 1 97.12 161 GLN B N 1
ATOM 4060 C CA . GLN B 1 161 ? -18.719 -12.141 0.158 1 97.12 161 GLN B CA 1
ATOM 4061 C C . GLN B 1 161 ? -17.812 -11.484 -0.884 1 97.12 161 GLN B C 1
ATOM 4063 O O . GLN B 1 161 ? -16.641 -11.844 -1.019 1 97.12 161 GLN B O 1
ATOM 4068 N N . ARG B 1 162 ? -18.359 -10.562 -1.6 1 97 162 ARG B N 1
ATOM 4069 C CA . ARG B 1 162 ? -17.594 -9.852 -2.621 1 97 162 ARG B CA 1
ATOM 4070 C C . ARG B 1 162 ? -16.422 -9.102 -2.004 1 97 162 ARG B C 1
ATOM 4072 O O . ARG B 1 162 ? -15.305 -9.172 -2.506 1 97 162 ARG B O 1
ATOM 4079 N N . LEU B 1 163 ? -16.734 -8.43 -0.928 1 95.31 163 LEU B N 1
ATOM 4080 C CA . LEU B 1 163 ? -15.695 -7.664 -0.246 1 95.31 163 LEU B CA 1
ATOM 4081 C C . LEU B 1 163 ? -14.617 -8.594 0.312 1 95.31 163 LEU B C 1
ATOM 4083 O O . LEU B 1 163 ? -13.43 -8.289 0.222 1 95.31 163 LEU B O 1
ATOM 4087 N N . THR B 1 164 ? -15.062 -9.688 0.859 1 96.94 164 THR B N 1
ATOM 4088 C CA . THR B 1 164 ? -14.133 -10.648 1.429 1 96.94 164 THR B CA 1
ATOM 4089 C C . THR B 1 164 ? -13.273 -11.281 0.337 1 96.94 164 THR B C 1
ATOM 4091 O O . THR B 1 164 ? -12.055 -11.422 0.498 1 96.94 164 THR B O 1
ATOM 4094 N N . PHE B 1 165 ? -13.906 -11.664 -0.758 1 98.38 165 PHE B N 1
ATOM 4095 C CA . PHE B 1 165 ? -13.203 -12.227 -1.905 1 98.38 165 PHE B CA 1
ATOM 4096 C C . PHE B 1 165 ? -12.125 -11.273 -2.398 1 98.38 165 PHE B C 1
ATOM 4098 O O . PHE B 1 165 ? -10.977 -11.672 -2.598 1 98.38 165 PHE B O 1
ATOM 4105 N N . ARG B 1 166 ? -12.492 -10.031 -2.561 1 98.38 166 ARG B N 1
ATOM 4106 C CA . ARG B 1 166 ? -11.57 -9.016 -3.053 1 98.38 166 ARG B CA 1
ATOM 4107 C C . ARG B 1 166 ? -10.391 -8.844 -2.1 1 98.38 166 ARG B C 1
ATOM 4109 O O . ARG B 1 166 ? -9.234 -8.812 -2.529 1 98.38 166 ARG B O 1
ATOM 4116 N N . ARG B 1 167 ? -10.664 -8.781 -0.854 1 97.69 167 ARG B N 1
ATOM 4117 C CA . ARG B 1 167 ? -9.617 -8.625 0.145 1 97.69 167 ARG B CA 1
ATOM 4118 C C . ARG B 1 167 ? -8.633 -9.797 0.095 1 97.69 167 ARG B C 1
ATOM 4120 O O . ARG B 1 167 ? -7.422 -9.602 0.159 1 97.69 167 ARG B O 1
ATOM 4127 N N . MET B 1 168 ? -9.148 -10.961 -0.044 1 98.62 168 MET B N 1
ATOM 4128 C CA . MET B 1 168 ? -8.305 -12.156 -0.081 1 98.62 168 MET B CA 1
ATOM 4129 C C . MET B 1 168 ? -7.395 -12.141 -1.304 1 98.62 168 MET B C 1
ATOM 4131 O O . MET B 1 168 ? -6.199 -12.414 -1.195 1 98.62 168 MET B O 1
ATOM 4135 N N . VAL B 1 169 ? -7.988 -11.781 -2.41 1 98.88 169 VAL B N 1
ATOM 4136 C CA . VAL B 1 169 ? -7.215 -11.758 -3.648 1 98.88 169 VAL B CA 1
ATOM 4137 C C . VAL B 1 169 ? -6.125 -10.695 -3.557 1 98.88 169 VAL B C 1
ATOM 4139 O O . VAL B 1 169 ? -4.98 -10.938 -3.953 1 98.88 169 VAL B O 1
ATOM 4142 N N . ILE B 1 170 ? -6.469 -9.578 -3.012 1 98.75 170 ILE B N 1
ATOM 4143 C CA . ILE B 1 170 ? -5.5 -8.492 -2.846 1 98.75 170 ILE B CA 1
ATOM 4144 C C . ILE B 1 170 ? -4.344 -8.969 -1.969 1 98.75 170 ILE B C 1
ATOM 4146 O O . ILE B 1 170 ? -3.178 -8.852 -2.35 1 98.75 170 ILE B O 1
ATOM 4150 N N . ASP B 1 171 ? -4.664 -9.57 -0.872 1 98.25 171 ASP B N 1
ATOM 4151 C CA . ASP B 1 171 ? -3.645 -10.016 0.072 1 98.25 171 ASP B CA 1
ATOM 4152 C C . ASP B 1 171 ? -2.725 -11.055 -0.568 1 98.25 171 ASP B C 1
ATOM 4154 O O . ASP B 1 171 ? -1.507 -11.008 -0.384 1 98.25 171 ASP B O 1
ATOM 4158 N N . MET B 1 172 ? -3.266 -11.883 -1.303 1 98.81 172 MET B N 1
ATOM 4159 C CA . MET B 1 172 ? -2.49 -12.984 -1.872 1 98.81 172 MET B CA 1
ATOM 4160 C C . MET B 1 172 ? -1.61 -12.492 -3.016 1 98.81 172 MET B C 1
ATOM 4162 O O . MET B 1 172 ? -0.444 -12.883 -3.117 1 98.81 172 MET B O 1
ATOM 4166 N N . VAL B 1 173 ? -2.143 -11.648 -3.854 1 98.94 173 VAL B N 1
ATOM 4167 C CA . VAL B 1 173 ? -1.339 -11.133 -4.957 1 98.94 173 VAL B CA 1
ATOM 4168 C C . VAL B 1 173 ? -0.207 -10.266 -4.41 1 98.94 173 VAL B C 1
ATOM 4170 O O . VAL B 1 173 ? 0.923 -10.328 -4.898 1 98.94 173 VAL B O 1
ATOM 4173 N N . LEU B 1 174 ? -0.478 -9.492 -3.402 1 98.75 174 LEU B N 1
ATOM 4174 C CA . LEU B 1 174 ? 0.562 -8.664 -2.799 1 98.75 174 LEU B CA 1
ATOM 4175 C C . LEU B 1 174 ? 1.673 -9.531 -2.215 1 98.75 174 LEU B C 1
ATOM 4177 O O . LEU B 1 174 ? 2.83 -9.109 -2.156 1 98.75 174 LEU B O 1
ATOM 4181 N N . SER B 1 175 ? 1.396 -10.734 -1.859 1 98.38 175 SER B N 1
ATOM 4182 C CA . SER B 1 175 ? 2.381 -11.633 -1.266 1 98.38 175 SER B CA 1
ATOM 4183 C C . SER B 1 175 ? 3.355 -12.156 -2.316 1 98.38 175 SER B C 1
ATOM 4185 O O . SER B 1 175 ? 4.387 -12.742 -1.977 1 98.38 175 SER B O 1
ATOM 4187 N N . THR B 1 176 ? 3.088 -11.914 -3.555 1 98.62 176 THR B N 1
ATOM 4188 C CA . THR B 1 176 ? 3.982 -12.383 -4.605 1 98.62 176 THR B CA 1
ATOM 4189 C C . THR B 1 176 ? 5.125 -11.398 -4.82 1 98.62 176 THR B C 1
ATOM 4191 O O . THR B 1 176 ? 6.078 -11.695 -5.547 1 98.62 176 THR B O 1
ATOM 4194 N N . ASP B 1 177 ? 5.004 -10.227 -4.211 1 98.44 177 ASP B N 1
ATOM 4195 C CA . ASP B 1 177 ? 6.129 -9.297 -4.172 1 98.44 177 ASP B CA 1
ATOM 4196 C C . ASP B 1 177 ? 7.297 -9.883 -3.387 1 98.44 177 ASP B C 1
ATOM 4198 O O . ASP B 1 177 ? 7.152 -10.227 -2.211 1 98.44 177 ASP B O 1
ATOM 4202 N N . MET B 1 178 ? 8.453 -9.93 -4.004 1 96.94 178 MET B N 1
ATOM 4203 C CA . MET B 1 178 ? 9.625 -10.547 -3.398 1 96.94 178 MET B CA 1
ATOM 4204 C C . MET B 1 178 ? 10.039 -9.812 -2.133 1 96.94 178 MET B C 1
ATOM 4206 O O . MET B 1 178 ? 10.75 -10.367 -1.289 1 96.94 178 MET B O 1
ATOM 4210 N N . SER B 1 179 ? 9.602 -8.586 -2.031 1 97.06 179 SER B N 1
ATOM 4211 C CA . SER B 1 179 ? 9.922 -7.844 -0.816 1 97.06 179 SER B CA 1
ATOM 4212 C C . SER B 1 179 ? 9.234 -8.453 0.403 1 97.06 179 SER B C 1
ATOM 4214 O O . SER B 1 179 ? 9.625 -8.18 1.541 1 97.06 179 SER B O 1
ATOM 4216 N N . LYS B 1 180 ? 8.266 -9.297 0.177 1 97.69 180 LYS B N 1
ATOM 4217 C CA . LYS B 1 180 ? 7.527 -9.922 1.267 1 97.69 180 LYS B CA 1
ATOM 4218 C C . LYS B 1 180 ? 8.094 -11.297 1.601 1 97.69 180 LYS B C 1
ATOM 4220 O O . LYS B 1 180 ? 7.691 -11.922 2.584 1 97.69 180 LYS B O 1
ATOM 4225 N N . HIS B 1 181 ? 9.062 -11.75 0.911 1 97.81 181 HIS B N 1
ATOM 4226 C CA . HIS B 1 181 ? 9.555 -13.125 1.013 1 97.81 181 HIS B CA 1
ATOM 4227 C C . HIS B 1 181 ? 10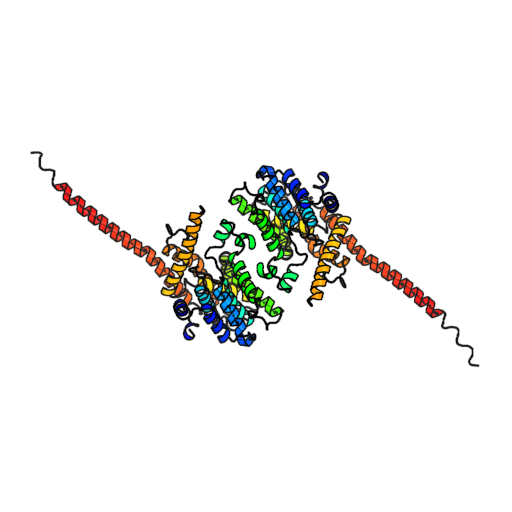 -13.445 2.436 1 97.81 181 HIS B C 1
ATOM 4229 O O . HIS B 1 181 ? 9.562 -14.438 3.018 1 97.81 181 HIS B O 1
ATOM 4235 N N . MET B 1 182 ? 10.781 -12.555 3.031 1 97.12 182 MET B N 1
ATOM 4236 C CA . MET B 1 182 ? 11.359 -12.859 4.34 1 97.12 182 MET B CA 1
ATOM 4237 C C . MET B 1 182 ? 10.273 -12.906 5.41 1 97.12 182 MET B C 1
ATOM 4239 O O . MET B 1 182 ? 10.312 -13.758 6.301 1 97.12 182 MET B O 1
ATOM 4243 N N . SER B 1 183 ? 9.383 -12 5.242 1 97.25 183 SER B N 1
ATOM 4244 C CA . SER B 1 183 ? 8.281 -11.992 6.207 1 97.25 183 SER B CA 1
ATOM 4245 C C . SER B 1 183 ? 7.402 -13.227 6.051 1 97.25 183 SER B C 1
ATOM 4247 O O . SER B 1 183 ? 6.965 -13.82 7.043 1 97.25 183 SER B O 1
ATOM 4249 N N . LEU B 1 184 ? 7.133 -13.609 4.875 1 97 184 LEU B N 1
ATOM 4250 C CA . LEU B 1 184 ? 6.34 -14.805 4.605 1 97 184 LEU B CA 1
ATOM 4251 C C . LEU B 1 184 ? 7.031 -16.047 5.141 1 97 184 LEU B C 1
ATOM 4253 O O . LEU B 1 184 ? 6.398 -16.875 5.805 1 97 184 LEU B O 1
ATOM 4257 N N . LEU B 1 185 ? 8.289 -16.141 4.879 1 97.62 185 LEU B N 1
ATOM 4258 C CA . LEU B 1 185 ? 9.07 -17.281 5.34 1 97.62 185 LEU B CA 1
ATOM 4259 C C . LEU B 1 185 ? 9.07 -17.359 6.863 1 97.62 185 LEU B C 1
ATOM 4261 O O . LEU B 1 185 ? 8.938 -18.438 7.438 1 97.62 185 LEU B O 1
ATOM 4265 N N . ALA B 1 186 ? 9.219 -16.234 7.508 1 97.12 186 ALA B N 1
ATOM 4266 C CA . ALA B 1 186 ? 9.203 -16.188 8.969 1 97.12 186 ALA B CA 1
ATOM 4267 C C . ALA B 1 186 ? 7.859 -16.656 9.523 1 97.12 186 ALA B C 1
ATOM 4269 O O . ALA B 1 186 ? 7.809 -17.406 10.5 1 97.12 186 ALA B O 1
ATOM 4270 N N . ASP B 1 187 ? 6.836 -16.203 8.859 1 94.69 187 ASP B N 1
ATOM 4271 C CA . ASP B 1 187 ? 5.492 -16.609 9.266 1 94.69 187 ASP B CA 1
ATOM 4272 C C . ASP B 1 187 ? 5.305 -18.125 9.117 1 94.69 187 ASP B C 1
ATOM 4274 O O . ASP B 1 187 ? 4.742 -18.781 9.992 1 94.69 187 ASP B O 1
ATOM 4278 N N . LEU B 1 188 ? 5.738 -18.594 8.039 1 94.5 188 LEU B N 1
ATOM 4279 C CA . LEU B 1 188 ? 5.621 -20.016 7.773 1 94.5 188 LEU B CA 1
ATOM 4280 C C . LEU B 1 188 ? 6.41 -20.828 8.789 1 94.5 188 LEU B C 1
ATOM 4282 O O . LEU B 1 188 ? 5.938 -21.859 9.273 1 94.5 188 LEU B O 1
ATOM 4286 N N . LYS B 1 189 ? 7.598 -20.359 9.109 1 95.94 189 LYS B N 1
ATOM 4287 C CA . LYS B 1 189 ? 8.43 -21.016 10.125 1 95.94 189 LYS B CA 1
ATOM 4288 C C . LYS B 1 189 ? 7.715 -21.062 11.477 1 95.94 189 LYS B C 1
ATOM 4290 O O . LYS B 1 189 ? 7.719 -22.078 12.156 1 95.94 189 LYS B O 1
ATOM 4295 N N . THR B 1 190 ? 7.129 -19.969 11.812 1 93.31 190 THR B N 1
ATOM 4296 C CA . THR B 1 190 ? 6.395 -19.875 13.07 1 93.31 190 THR B CA 1
ATOM 4297 C C . THR B 1 190 ? 5.242 -20.875 13.094 1 93.31 190 THR B C 1
ATOM 4299 O O . THR B 1 190 ? 5.004 -21.531 14.102 1 93.31 190 THR B O 1
ATOM 4302 N N . MET B 1 191 ? 4.559 -21.031 12 1 91.12 191 MET B N 1
ATOM 4303 C CA . MET B 1 191 ? 3.428 -21.953 11.906 1 91.12 191 MET B CA 1
ATOM 4304 C C . MET B 1 191 ? 3.895 -23.391 12.039 1 91.12 191 MET B C 1
ATOM 4306 O O . MET B 1 191 ? 3.25 -24.203 12.703 1 91.12 191 MET B O 1
ATOM 4310 N N . VAL B 1 192 ? 4.945 -23.703 11.43 1 92.06 192 VAL B N 1
ATOM 4311 C CA . VAL B 1 192 ? 5.504 -25.047 11.469 1 92.06 192 VAL B CA 1
ATOM 4312 C C . VAL B 1 192 ? 5.914 -25.391 12.898 1 92.06 192 VAL B C 1
ATOM 4314 O O . VAL B 1 192 ? 5.621 -26.484 13.391 1 92.06 192 VAL B O 1
ATOM 4317 N N . GLU B 1 193 ? 6.535 -24.438 13.547 1 92.25 193 GLU B N 1
ATOM 4318 C CA . GLU B 1 193 ? 6.973 -24.656 14.922 1 92.25 193 GLU B CA 1
ATOM 4319 C C . GLU B 1 193 ? 5.785 -24.844 15.859 1 92.25 193 GLU B C 1
ATOM 4321 O O . GLU B 1 193 ? 5.816 -25.688 16.766 1 92.25 193 GLU B O 1
ATOM 4326 N N . THR B 1 194 ? 4.801 -24.031 15.625 1 87.44 194 THR B N 1
ATOM 4327 C CA . THR B 1 194 ? 3.594 -24.141 16.438 1 87.44 194 THR B CA 1
ATOM 4328 C C . THR B 1 194 ? 2.941 -25.5 16.25 1 87.44 194 THR B C 1
ATOM 4330 O O . THR B 1 194 ? 2.473 -26.109 17.219 1 87.44 194 THR B O 1
ATOM 4333 N N . LYS B 1 195 ? 2.871 -26 15.07 1 86 195 LYS B N 1
ATOM 4334 C CA . LYS B 1 195 ? 2.332 -27.312 14.758 1 86 195 LYS B CA 1
ATOM 4335 C C . LYS B 1 195 ? 3.137 -28.422 15.445 1 86 195 LYS B C 1
ATOM 4337 O O . LYS B 1 195 ? 2.564 -29.359 16 1 86 195 LYS B O 1
ATOM 4342 N N . LYS B 1 196 ? 4.418 -28.297 15.43 1 85.88 196 LYS B N 1
ATOM 4343 C CA . LYS B 1 196 ? 5.305 -29.281 16.031 1 85.88 196 LYS B CA 1
ATOM 4344 C C . LYS B 1 196 ? 5.113 -29.359 17.531 1 85.88 196 LYS B C 1
ATOM 4346 O O . LYS B 1 196 ? 5.094 -30.453 18.125 1 85.88 196 LYS B O 1
ATOM 4351 N N . VAL B 1 197 ? 4.926 -28.234 18.078 1 83.38 197 VAL B N 1
ATOM 4352 C CA . VAL B 1 197 ? 4.781 -28.156 19.531 1 83.38 197 VAL B CA 1
ATOM 4353 C C . VAL B 1 197 ? 3.414 -28.703 19.953 1 83.38 197 VAL B C 1
ATOM 4355 O O . VAL B 1 197 ? 3.285 -29.359 20.984 1 83.38 197 VAL B O 1
ATOM 4358 N N . ALA B 1 198 ? 2.412 -28.375 19.156 1 78.88 198 ALA B N 1
ATOM 4359 C CA . ALA B 1 198 ? 1.071 -28.859 19.469 1 78.88 198 ALA B CA 1
ATOM 4360 C C . ALA B 1 198 ? 1.014 -30.391 19.422 1 78.88 198 ALA B C 1
ATOM 4362 O O . ALA B 1 198 ? 0.154 -31 20.047 1 78.88 198 ALA B O 1
ATOM 4363 N N . GLY B 1 199 ? 1.935 -31.078 18.812 1 73.19 199 GLY B N 1
ATOM 4364 C CA . GLY B 1 199 ? 2.1 -32.531 18.797 1 73.19 199 GLY B CA 1
ATOM 4365 C C . GLY B 1 199 ? 1.031 -33.219 17.984 1 73.19 199 GLY B C 1
ATOM 4366 O O . GLY B 1 199 ? 1.142 -34.438 17.719 1 73.19 199 GLY B O 1
ATOM 4367 N N . SER B 1 200 ? -0.069 -32.656 17.766 1 65.06 200 SER B N 1
ATOM 4368 C CA . SER B 1 200 ? -1.181 -33.344 17.125 1 65.06 200 SER B CA 1
ATOM 4369 C C . SER B 1 200 ? -0.929 -33.531 15.633 1 65.06 200 SER B C 1
ATOM 4371 O O . SER B 1 200 ? -1.573 -34.344 14.984 1 65.06 200 SER B O 1
ATOM 4373 N N . GLY B 1 201 ? 0.095 -32.812 15.125 1 67.38 201 GLY B N 1
ATOM 4374 C CA . GLY B 1 201 ? 0.325 -32.844 13.688 1 67.38 201 GLY B CA 1
ATOM 4375 C C . GLY B 1 201 ? -0.774 -32.188 12.891 1 67.38 201 GLY B C 1
ATOM 4376 O O . GLY B 1 201 ? -0.737 -32.188 11.656 1 67.38 201 GLY B O 1
ATOM 4377 N N . ILE B 1 202 ? -1.746 -31.703 13.633 1 70.38 202 ILE B N 1
ATOM 4378 C CA . ILE B 1 202 ? -2.898 -31.109 12.969 1 70.38 202 ILE B CA 1
ATOM 4379 C C . ILE B 1 202 ? -2.738 -29.594 12.922 1 70.38 202 ILE B C 1
ATOM 4381 O O . ILE B 1 202 ? -2.318 -28.984 13.906 1 70.38 202 ILE B O 1
ATOM 4385 N N . LEU B 1 203 ? -2.926 -29.062 11.727 1 77.75 203 LEU B N 1
ATOM 4386 C CA . LEU B 1 203 ? -2.895 -27.609 11.531 1 77.75 203 LEU B CA 1
ATOM 4387 C C . LEU B 1 203 ? -4.152 -26.969 12.102 1 77.75 203 LEU B C 1
ATOM 4389 O O . LEU B 1 203 ? -5.27 -27.328 11.727 1 77.75 203 LEU B O 1
ATOM 4393 N N . ASN B 1 204 ? -4.051 -26.312 13.273 1 76.12 204 ASN B N 1
ATOM 4394 C CA . ASN B 1 204 ? -5.164 -25.547 13.82 1 76.12 204 ASN B CA 1
ATOM 4395 C C . ASN B 1 204 ? -5.266 -24.156 13.172 1 76.12 204 ASN B C 1
ATOM 4397 O O . ASN B 1 204 ? -4.531 -23.25 13.539 1 76.12 204 ASN B O 1
ATOM 4401 N N . LEU B 1 205 ? -6.07 -24.062 12.172 1 81.62 205 LEU B N 1
ATOM 4402 C CA . LEU B 1 205 ? -6.238 -22.828 11.406 1 81.62 205 LEU B CA 1
ATOM 4403 C C . LEU B 1 205 ? -7.648 -22.281 11.578 1 81.62 205 LEU B C 1
ATOM 4405 O O . LEU B 1 205 ? -8.344 -22.031 10.586 1 81.62 205 LEU B O 1
ATOM 4409 N N . ASP B 1 206 ? -7.965 -21.953 12.797 1 79.88 206 ASP B N 1
ATOM 4410 C CA . ASP B 1 206 ? -9.344 -21.578 13.102 1 79.88 206 ASP B CA 1
ATOM 4411 C C . ASP B 1 206 ? -9.602 -20.109 12.789 1 79.88 206 ASP B C 1
ATOM 4413 O O . ASP B 1 206 ? -10.75 -19.688 12.664 1 79.88 206 ASP B O 1
ATOM 4417 N N . ASN B 1 207 ? -8.523 -19.5 12.641 1 88 207 ASN B N 1
ATOM 4418 C CA . ASN B 1 207 ? -8.805 -18.078 12.398 1 88 207 ASN B CA 1
ATOM 4419 C C . ASN B 1 207 ? -8.375 -17.656 11 1 88 207 ASN B C 1
ATOM 4421 O O . ASN B 1 207 ? -7.52 -18.297 10.383 1 88 207 ASN B O 1
ATOM 4425 N N . TYR B 1 208 ? -9.039 -16.625 10.453 1 89 208 TYR B N 1
ATOM 4426 C CA . TYR B 1 208 ? -8.859 -16.062 9.117 1 89 208 TYR B CA 1
ATOM 4427 C C . TYR B 1 208 ? -7.395 -15.719 8.867 1 89 208 TYR B C 1
ATOM 4429 O O . TYR B 1 208 ? -6.855 -16.016 7.801 1 89 208 TYR B O 1
ATOM 4437 N N . THR B 1 209 ? -6.797 -15.18 9.844 1 91.31 209 THR B N 1
ATOM 4438 C CA . THR B 1 209 ? -5.426 -14.695 9.695 1 91.31 209 THR B CA 1
ATOM 4439 C C . THR B 1 209 ? -4.473 -15.852 9.414 1 91.31 209 THR B C 1
ATOM 4441 O O . THR B 1 209 ? -3.594 -15.75 8.555 1 91.31 209 THR B O 1
ATOM 4444 N N . ASP B 1 210 ? -4.668 -16.938 10.133 1 91.69 210 ASP B N 1
ATOM 4445 C CA . ASP B 1 210 ? -3.811 -18.109 9.938 1 91.69 210 ASP B CA 1
ATOM 4446 C C . ASP B 1 210 ? -4.027 -18.734 8.562 1 91.69 210 ASP B C 1
ATOM 4448 O O . ASP B 1 210 ? -3.064 -19.078 7.875 1 91.69 210 ASP B O 1
ATOM 4452 N N . ARG B 1 211 ? -5.254 -18.844 8.195 1 94.94 211 ARG B N 1
ATOM 4453 C CA . ARG B 1 211 ? -5.555 -19.422 6.887 1 94.94 211 ARG B CA 1
ATOM 4454 C C . ARG B 1 211 ? -4.996 -18.547 5.766 1 94.94 211 ARG B C 1
ATOM 4456 O O . ARG B 1 211 ? -4.438 -19.062 4.793 1 94.94 211 ARG B O 1
ATOM 4463 N N . MET B 1 212 ? -5.07 -17.266 5.941 1 96.5 212 MET B N 1
ATOM 4464 C CA . MET B 1 212 ? -4.562 -16.328 4.941 1 96.5 212 MET B CA 1
ATOM 4465 C C . MET B 1 212 ? -3.045 -16.422 4.828 1 96.5 212 MET B C 1
ATOM 4467 O O . MET B 1 212 ? -2.492 -16.328 3.732 1 96.5 212 MET B O 1
ATOM 4471 N N . GLN B 1 213 ? -2.428 -16.641 5.953 1 95.75 213 GLN B N 1
ATOM 4472 C CA . GLN B 1 213 ? -0.976 -16.781 5.941 1 95.75 213 GLN B CA 1
ATOM 4473 C C . GLN B 1 213 ? -0.548 -18.016 5.133 1 95.75 213 GLN B C 1
ATOM 4475 O O . GLN B 1 213 ? 0.435 -17.953 4.395 1 95.75 213 GLN B O 1
ATOM 4480 N N . ILE B 1 214 ? -1.274 -19.016 5.273 1 96.25 214 ILE B N 1
ATOM 4481 C CA . ILE B 1 214 ? -0.969 -20.234 4.535 1 96.25 214 ILE B CA 1
ATOM 4482 C C . ILE B 1 214 ? -1.219 -20 3.045 1 96.25 214 ILE B C 1
ATOM 4484 O O . ILE B 1 214 ? -0.389 -20.375 2.207 1 96.25 214 ILE B O 1
ATOM 4488 N N . LEU B 1 215 ? -2.336 -19.422 2.75 1 98.19 215 LEU B N 1
ATOM 4489 C CA . LEU B 1 215 ? -2.684 -19.172 1.354 1 98.19 215 LEU B CA 1
ATOM 4490 C C . LEU B 1 215 ? -1.672 -18.234 0.697 1 98.19 215 LEU B C 1
ATOM 4492 O O . LEU B 1 215 ? -1.276 -18.453 -0.45 1 98.19 215 LEU B O 1
ATOM 4496 N N . GLN B 1 216 ? -1.253 -17.203 1.405 1 98.56 216 GLN B N 1
ATOM 4497 C CA . GLN B 1 216 ? -0.241 -16.281 0.89 1 98.56 216 GLN B CA 1
ATOM 4498 C C . GLN B 1 216 ? 1.068 -17.016 0.606 1 98.56 216 GLN B C 1
ATOM 4500 O O . GLN B 1 216 ? 1.688 -16.812 -0.439 1 98.56 216 GLN B O 1
ATOM 4505 N N . ASN B 1 217 ? 1.454 -17.859 1.518 1 98.06 217 ASN B N 1
ATOM 4506 C CA . ASN B 1 217 ? 2.68 -18.625 1.323 1 98.06 217 ASN B CA 1
ATOM 4507 C C . ASN B 1 217 ? 2.541 -19.625 0.179 1 98.06 217 ASN B C 1
ATOM 4509 O O . ASN B 1 217 ? 3.5 -19.875 -0.555 1 98.06 217 ASN B O 1
ATOM 4513 N N . MET B 1 218 ? 1.39 -20.172 0.085 1 98.19 218 MET B N 1
ATOM 4514 C CA . MET B 1 218 ? 1.133 -21.125 -0.993 1 98.19 218 MET B CA 1
ATOM 4515 C C . MET B 1 218 ? 1.267 -20.453 -2.355 1 98.19 218 MET B C 1
ATOM 4517 O O . MET B 1 218 ? 1.909 -21 -3.258 1 98.19 218 MET B O 1
ATOM 4521 N N . VAL B 1 219 ? 0.671 -19.281 -2.469 1 98.75 219 VAL B N 1
ATOM 4522 C CA . VAL B 1 219 ? 0.757 -18.516 -3.713 1 98.75 219 VAL B CA 1
ATOM 4523 C C . VAL B 1 219 ? 2.213 -18.156 -3.994 1 98.75 219 VAL B C 1
ATOM 4525 O O . VAL B 1 219 ? 2.674 -18.25 -5.133 1 98.75 219 VAL B O 1
ATOM 4528 N N . HIS B 1 220 ? 2.898 -17.734 -2.957 1 98.62 220 HIS B N 1
ATOM 4529 C CA . HIS B 1 220 ? 4.309 -17.375 -3.082 1 98.62 220 HIS B CA 1
ATOM 4530 C C . HIS B 1 220 ? 5.141 -18.578 -3.531 1 98.62 220 HIS B C 1
ATOM 4532 O O . HIS B 1 220 ? 6.004 -18.438 -4.398 1 98.62 220 HIS B O 1
ATOM 4538 N N . CYS B 1 221 ? 4.875 -19.766 -2.992 1 98.12 221 CYS B N 1
ATOM 4539 C CA . CYS B 1 221 ? 5.52 -21 -3.406 1 98.12 221 CYS B CA 1
ATOM 4540 C C . CYS B 1 221 ? 5.223 -21.312 -4.867 1 98.12 221 CYS B C 1
ATOM 4542 O O . CYS B 1 221 ? 6.129 -21.625 -5.637 1 98.12 221 CYS B O 1
ATOM 4544 N N . ALA B 1 222 ? 3.984 -21.219 -5.164 1 98.69 222 ALA B N 1
ATOM 4545 C CA . ALA B 1 222 ? 3.561 -21.547 -6.523 1 98.69 222 ALA B CA 1
ATOM 4546 C C . ALA B 1 222 ? 4.211 -20.609 -7.539 1 98.69 222 ALA B C 1
ATOM 4548 O O . ALA B 1 222 ? 4.625 -21.047 -8.617 1 98.69 222 ALA B O 1
ATOM 4549 N N . ASP B 1 223 ? 4.277 -19.344 -7.195 1 98.62 223 ASP B N 1
ATOM 4550 C CA . ASP B 1 223 ? 4.859 -18.328 -8.062 1 98.62 223 ASP B CA 1
ATOM 4551 C C . ASP B 1 223 ? 6.355 -18.562 -8.266 1 98.62 223 ASP B C 1
ATOM 4553 O O . ASP B 1 223 ? 6.891 -18.328 -9.344 1 98.62 223 ASP B O 1
ATOM 4557 N N . LEU B 1 224 ? 7.039 -19.109 -7.25 1 97.69 224 LEU B N 1
ATOM 4558 C CA . LEU B 1 224 ? 8.477 -19.359 -7.293 1 97.69 224 LEU B CA 1
ATOM 4559 C C . LEU B 1 224 ? 8.766 -20.828 -7.543 1 97.69 224 LEU B C 1
ATOM 4561 O O . LEU B 1 224 ? 9.836 -21.328 -7.188 1 97.69 224 LEU B O 1
ATOM 4565 N N . SER B 1 225 ? 7.949 -21.547 -8.18 1 97.75 225 SER B N 1
ATOM 4566 C CA . SER B 1 225 ? 7.984 -23.016 -8.148 1 97.75 225 SER B CA 1
ATOM 4567 C C . SER B 1 225 ? 8.883 -23.562 -9.25 1 97.75 225 SER B C 1
ATOM 4569 O O . SER B 1 225 ? 9.141 -24.766 -9.297 1 97.75 225 SER B O 1
ATOM 4571 N N . ASN B 1 226 ? 9.391 -22.734 -10.117 1 97.12 226 ASN B N 1
ATOM 4572 C CA . ASN B 1 226 ? 10.125 -23.234 -11.273 1 97.12 226 ASN B CA 1
ATOM 4573 C C . ASN B 1 226 ? 11.328 -24.062 -10.859 1 97.12 226 ASN B C 1
ATOM 4575 O O . ASN B 1 226 ? 11.633 -25.078 -11.484 1 97.12 226 ASN B O 1
ATOM 4579 N N . THR B 1 227 ? 11.992 -23.703 -9.805 1 97.88 227 THR B N 1
ATOM 4580 C CA . THR B 1 227 ? 13.211 -24.375 -9.367 1 97.88 227 THR B CA 1
ATOM 4581 C C . THR B 1 227 ? 12.891 -25.797 -8.891 1 97.88 227 THR B C 1
ATOM 4583 O O . THR B 1 227 ? 13.789 -26.625 -8.766 1 97.88 227 THR B O 1
ATOM 4586 N N . ALA B 1 228 ? 11.617 -26 -8.609 1 98.31 228 ALA B N 1
ATOM 4587 C CA . ALA B 1 228 ? 11.219 -27.297 -8.078 1 98.31 228 ALA B CA 1
ATOM 4588 C C . ALA B 1 228 ? 10.383 -28.078 -9.094 1 98.31 228 ALA B C 1
ATOM 4590 O O . ALA B 1 228 ? 9.711 -29.047 -8.742 1 98.31 228 ALA B O 1
ATOM 4591 N N . LYS B 1 229 ? 10.398 -27.672 -10.32 1 98.38 229 LYS B N 1
ATOM 4592 C CA . LYS B 1 229 ? 9.758 -28.391 -11.422 1 98.38 229 LYS B CA 1
ATOM 4593 C C . LYS B 1 229 ? 10.727 -29.375 -12.078 1 98.38 229 LYS B C 1
ATOM 4595 O O . LYS B 1 229 ? 11.93 -29.312 -11.828 1 98.38 229 LYS B O 1
ATOM 4600 N N . PRO B 1 230 ? 10.156 -30.359 -12.867 1 98 230 PRO B N 1
ATOM 4601 C CA . PRO B 1 230 ? 11.07 -31.203 -13.641 1 98 230 PRO B CA 1
ATOM 4602 C C . PRO B 1 230 ? 12.117 -30.391 -14.398 1 98 230 PRO B C 1
ATOM 4604 O O . PRO B 1 230 ? 11.812 -29.312 -14.93 1 98 230 PRO B O 1
ATOM 4607 N N . LEU B 1 231 ? 13.281 -30.938 -14.492 1 98.12 231 LEU B N 1
ATOM 4608 C CA . LEU B 1 231 ? 14.469 -30.219 -14.938 1 98.12 231 LEU B CA 1
ATOM 4609 C C . LEU B 1 231 ? 14.25 -29.594 -16.312 1 98.12 231 LEU B C 1
ATOM 4611 O O . LEU B 1 231 ? 14.688 -28.469 -16.562 1 98.12 231 LEU B O 1
ATOM 4615 N N . ASP B 1 232 ? 13.602 -30.312 -17.203 1 97.75 232 ASP B N 1
ATOM 4616 C CA . ASP B 1 232 ? 13.375 -29.812 -18.547 1 97.75 232 ASP B CA 1
ATOM 4617 C C . ASP B 1 232 ? 12.492 -28.562 -18.531 1 97.75 232 ASP B C 1
ATOM 4619 O O . ASP B 1 232 ? 12.75 -27.594 -19.25 1 97.75 232 ASP B O 1
ATOM 4623 N N . LEU B 1 233 ? 11.445 -28.562 -17.719 1 98.19 233 LEU B N 1
ATOM 4624 C CA . LEU B 1 233 ? 10.578 -27.391 -17.562 1 98.19 233 LEU B CA 1
ATOM 4625 C C . LEU B 1 233 ? 11.32 -26.266 -16.859 1 98.19 233 LEU B C 1
ATOM 4627 O O . LEU B 1 233 ? 11.211 -25.094 -17.281 1 98.19 233 LEU B O 1
ATOM 4631 N N . TYR B 1 234 ? 12.117 -26.625 -15.789 1 98.44 234 TYR B N 1
ATOM 4632 C CA . TYR B 1 234 ? 12.898 -25.641 -15.039 1 98.44 234 TYR B CA 1
ATOM 4633 C C . TYR B 1 234 ? 13.859 -24.891 -15.953 1 98.44 234 TYR B C 1
ATOM 4635 O O . TYR B 1 234 ? 13.945 -23.656 -15.906 1 98.44 234 TYR B O 1
ATOM 4643 N N . THR B 1 235 ? 14.5 -25.594 -16.812 1 97.69 235 THR B N 1
ATOM 4644 C CA . THR B 1 235 ? 15.477 -24.984 -17.703 1 97.69 235 THR B CA 1
ATOM 4645 C C . THR B 1 235 ? 14.797 -24.031 -18.688 1 97.69 235 THR B C 1
ATOM 4647 O O . THR B 1 235 ? 15.32 -22.953 -18.984 1 97.69 235 THR B O 1
ATOM 4650 N N . LYS B 1 236 ? 13.625 -24.406 -19.156 1 98.12 236 LYS B N 1
ATOM 4651 C CA . LYS B 1 236 ? 12.867 -23.531 -20.062 1 98.12 236 LYS B CA 1
ATOM 4652 C C . LYS B 1 236 ? 12.461 -22.234 -19.344 1 98.12 236 LYS B C 1
ATOM 4654 O O . LYS B 1 236 ? 12.609 -21.156 -19.906 1 98.12 236 LYS B O 1
ATOM 4659 N N . TRP B 1 237 ? 11.961 -22.375 -18.125 1 98.31 237 TRP B N 1
ATOM 4660 C CA . TRP B 1 237 ? 11.539 -21.203 -17.344 1 98.31 237 TRP B CA 1
ATOM 4661 C C . TRP B 1 237 ? 12.727 -20.312 -17.016 1 98.31 237 TRP B C 1
ATOM 4663 O O . TRP B 1 237 ? 12.641 -19.094 -17.109 1 98.31 237 TRP B O 1
ATOM 4673 N N . MET B 1 238 ? 13.852 -20.953 -16.641 1 97.25 238 MET B N 1
ATOM 4674 C CA . MET B 1 238 ? 15.055 -20.219 -16.281 1 97.25 238 MET B CA 1
ATOM 4675 C C . MET B 1 238 ? 15.539 -19.359 -17.453 1 97.25 238 MET B C 1
ATOM 4677 O O . MET B 1 238 ? 15.852 -18.188 -17.281 1 97.25 238 MET B O 1
ATOM 4681 N N . HIS B 1 239 ? 15.562 -19.922 -18.641 1 96.94 239 HIS B N 1
ATOM 4682 C CA . HIS B 1 239 ? 16.016 -19.188 -19.812 1 96.94 239 HIS B CA 1
ATOM 4683 C C . HIS B 1 239 ? 15.094 -18 -20.094 1 96.94 239 HIS B C 1
ATOM 4685 O O . HIS B 1 239 ? 15.57 -16.922 -20.453 1 96.94 239 HIS B O 1
ATOM 4691 N N . ARG B 1 240 ? 13.812 -18.188 -19.922 1 97.81 240 ARG B N 1
ATOM 4692 C CA . ARG B 1 240 ? 12.852 -17.109 -20.156 1 97.81 240 ARG B CA 1
ATOM 4693 C C . ARG B 1 240 ? 13.016 -16 -19.109 1 97.81 240 ARG B C 1
ATOM 4695 O O . ARG B 1 240 ? 12.914 -14.82 -19.438 1 97.81 240 ARG B O 1
ATOM 4702 N N . LEU B 1 241 ? 13.25 -16.406 -17.875 1 97.5 241 LEU B N 1
ATOM 4703 C CA . LEU B 1 241 ? 13.484 -15.422 -16.812 1 97.5 241 LEU B CA 1
ATOM 4704 C C . LEU B 1 241 ? 14.742 -14.609 -17.094 1 97.5 241 LEU B C 1
ATOM 4706 O O . LEU B 1 241 ? 14.734 -13.383 -16.969 1 97.5 241 LEU B O 1
ATOM 4710 N N . MET B 1 242 ? 15.797 -15.336 -17.484 1 96.81 242 MET B N 1
ATOM 4711 C CA . MET B 1 242 ? 17.062 -14.664 -17.781 1 96.81 242 MET B CA 1
ATOM 4712 C C . MET B 1 242 ? 16.906 -13.719 -18.969 1 96.81 242 MET B C 1
ATOM 4714 O O . MET B 1 242 ? 17.469 -12.625 -18.984 1 96.81 242 MET B O 1
ATOM 4718 N N . ASP B 1 243 ? 16.141 -14.141 -19.938 1 97.44 243 ASP B N 1
ATOM 4719 C CA . ASP B 1 243 ? 15.883 -13.266 -21.078 1 97.44 243 ASP B CA 1
ATOM 4720 C C . ASP B 1 243 ? 15.25 -11.953 -20.625 1 97.44 243 ASP B C 1
ATOM 4722 O O . ASP B 1 243 ? 15.633 -10.883 -21.094 1 97.44 243 ASP B O 1
ATOM 4726 N N . GLU B 1 244 ? 14.289 -12.078 -19.75 1 97.44 244 GLU B N 1
ATOM 4727 C CA . GLU B 1 244 ? 13.609 -10.891 -19.234 1 97.44 244 GLU B CA 1
ATOM 4728 C C . GLU B 1 244 ? 14.578 -10 -18.469 1 97.44 244 GLU B C 1
ATOM 4730 O O . GLU B 1 244 ? 14.555 -8.773 -18.609 1 97.44 244 GLU B O 1
ATOM 4735 N N . PHE B 1 245 ? 15.445 -10.57 -17.672 1 97.69 245 PHE B N 1
ATOM 4736 C CA . PHE B 1 245 ? 16.438 -9.82 -16.906 1 97.69 245 PHE B CA 1
ATOM 4737 C C . PHE B 1 245 ? 17.422 -9.109 -17.828 1 97.69 245 PHE B C 1
ATOM 4739 O O . PHE B 1 245 ? 17.75 -7.949 -17.609 1 97.69 245 PHE B O 1
ATOM 4746 N N . PHE B 1 246 ? 17.797 -9.836 -18.859 1 97.94 246 PHE B N 1
ATOM 4747 C CA . PHE B 1 246 ? 18.766 -9.273 -19.781 1 97.94 246 PHE B CA 1
ATOM 4748 C C . PHE B 1 246 ? 18.156 -8.125 -20.578 1 97.94 246 PHE B C 1
ATOM 4750 O O . PHE B 1 246 ? 18.828 -7.133 -20.859 1 97.94 246 PHE B O 1
ATOM 4757 N N . LEU B 1 247 ? 16.922 -8.266 -20.953 1 98.12 247 LEU B N 1
ATOM 4758 C CA . LEU B 1 247 ? 16.234 -7.168 -21.625 1 98.12 247 LEU B CA 1
ATOM 4759 C C . LEU B 1 247 ? 16.172 -5.934 -20.734 1 98.12 247 LEU B C 1
ATOM 4761 O O . LEU B 1 247 ? 16.391 -4.812 -21.203 1 98.12 247 LEU B O 1
ATOM 4765 N N . GLN B 1 248 ? 15.898 -6.113 -19.453 1 98.12 248 GLN B N 1
ATOM 4766 C CA . GLN B 1 248 ? 15.922 -4.996 -18.516 1 98.12 248 GLN B CA 1
ATOM 4767 C C . GLN B 1 248 ? 17.312 -4.387 -18.422 1 98.12 248 GLN B C 1
ATOM 4769 O O . GLN B 1 248 ? 17.469 -3.162 -18.422 1 98.12 248 GLN B O 1
ATOM 4774 N N . GLY B 1 249 ? 18.328 -5.305 -18.312 1 98.25 249 GLY B N 1
ATOM 4775 C CA . GLY B 1 249 ? 19.703 -4.828 -18.25 1 98.25 249 GLY B CA 1
ATOM 4776 C C . GLY B 1 249 ? 20.094 -3.99 -19.453 1 98.25 249 GLY B C 1
ATOM 4777 O O . GLY B 1 249 ? 20.781 -2.982 -19.312 1 98.25 249 GLY B O 1
ATOM 4778 N N . ASP B 1 250 ? 19.641 -4.367 -20.609 1 98.19 250 ASP B N 1
ATOM 4779 C CA . ASP B 1 250 ? 19.906 -3.609 -21.844 1 98.19 250 ASP B CA 1
ATOM 4780 C C . ASP B 1 250 ? 19.281 -2.215 -21.766 1 98.19 250 ASP B C 1
ATOM 4782 O O . ASP B 1 250 ? 19.906 -1.232 -22.172 1 98.19 250 ASP B O 1
ATOM 4786 N N . ARG B 1 251 ? 18.062 -2.168 -21.281 1 97.44 251 ARG B N 1
ATOM 4787 C CA . ARG B 1 251 ? 17.391 -0.88 -21.109 1 97.44 251 ARG B CA 1
ATOM 4788 C C . ARG B 1 251 ? 18.141 0.001 -20.109 1 97.44 251 ARG B C 1
ATOM 4790 O O . ARG B 1 251 ? 18.266 1.207 -20.328 1 97.44 251 ARG B O 1
ATOM 4797 N N . GLU B 1 252 ? 18.547 -0.623 -19.047 1 97.56 252 GLU B N 1
ATOM 4798 C CA . GLU B 1 252 ? 19.297 0.115 -18.031 1 97.56 252 GLU B CA 1
ATOM 4799 C C . GLU B 1 252 ? 20.594 0.662 -18.594 1 97.56 252 GLU B C 1
ATOM 4801 O O . GLU B 1 252 ? 20.938 1.826 -18.375 1 97.56 252 GLU B O 1
ATOM 4806 N N . ARG B 1 253 ? 21.234 -0.183 -19.344 1 96.81 253 ARG B N 1
ATOM 4807 C CA . ARG B 1 253 ? 22.469 0.223 -19.984 1 96.81 253 ARG B CA 1
ATOM 4808 C C . ARG B 1 253 ? 22.234 1.391 -20.938 1 96.81 253 ARG B C 1
ATOM 4810 O O . ARG B 1 253 ? 22.969 2.381 -20.906 1 96.81 253 ARG B O 1
ATOM 4817 N N . ALA B 1 254 ? 21.266 1.346 -21.672 1 97.12 254 ALA B N 1
ATOM 4818 C CA . ALA B 1 254 ? 20.938 2.373 -22.656 1 97.12 254 ALA B CA 1
ATOM 4819 C C . ALA B 1 254 ? 20.594 3.693 -21.984 1 97.12 254 ALA B C 1
ATOM 4821 O O . ALA B 1 254 ? 20.891 4.77 -22.516 1 97.12 254 ALA B O 1
ATOM 4822 N N . ALA B 1 255 ? 20 3.602 -20.828 1 94.56 255 ALA B N 1
ATOM 4823 C CA . ALA B 1 255 ? 19.562 4.789 -20.109 1 94.56 255 ALA B CA 1
ATOM 4824 C C . ALA B 1 255 ? 20.688 5.332 -19.203 1 94.56 255 ALA B C 1
ATOM 4826 O O . ALA B 1 255 ? 20.5 6.332 -18.516 1 94.56 255 ALA B O 1
ATOM 4827 N N . GLY B 1 256 ? 21.812 4.66 -19.156 1 94.31 256 GLY B N 1
ATOM 4828 C CA . GLY B 1 256 ? 22.922 5.102 -18.344 1 94.31 256 GLY B CA 1
ATOM 4829 C C . GLY B 1 256 ? 22.734 4.832 -16.859 1 94.31 256 GLY B C 1
ATOM 4830 O O . GLY B 1 256 ? 23.281 5.551 -16.016 1 94.31 256 GLY B O 1
ATOM 4831 N N . LEU B 1 257 ? 21.953 3.842 -16.531 1 93.75 257 LEU B N 1
ATOM 4832 C CA . LEU B 1 257 ? 21.703 3.465 -15.148 1 93.75 257 LEU B CA 1
ATOM 4833 C C . LEU B 1 257 ? 22.609 2.326 -14.719 1 93.75 257 LEU B C 1
ATOM 4835 O O . LEU B 1 257 ? 23.156 1.607 -15.562 1 93.75 257 LEU B O 1
ATOM 4839 N N . ASP B 1 258 ? 22.75 2.291 -13.359 1 94.25 258 ASP B N 1
ATOM 4840 C CA . ASP B 1 258 ? 23.391 1.076 -12.844 1 94.25 258 ASP B CA 1
ATOM 4841 C C . ASP B 1 258 ? 22.547 -0.158 -13.188 1 94.25 258 ASP B C 1
ATOM 4843 O O . ASP B 1 258 ? 21.328 -0.141 -13.062 1 94.25 258 ASP B O 1
ATOM 4847 N N . ILE B 1 259 ? 23.281 -1.147 -13.688 1 96.25 259 ILE B N 1
ATOM 4848 C CA . ILE B 1 259 ? 22.578 -2.357 -14.094 1 96.25 259 ILE B CA 1
ATOM 4849 C C . ILE B 1 259 ? 22.219 -3.191 -12.859 1 96.25 259 ILE B C 1
ATOM 4851 O O . ILE B 1 259 ? 23.078 -3.439 -12.008 1 96.25 259 ILE B O 1
ATOM 4855 N N . SER B 1 260 ? 20.969 -3.609 -12.789 1 95.12 260 SER B N 1
ATOM 4856 C CA . SER B 1 260 ? 20.484 -4.398 -11.656 1 95.12 260 SER B CA 1
ATOM 4857 C C . SER B 1 260 ? 21.188 -5.754 -11.594 1 95.12 260 SER B C 1
ATOM 4859 O O . SER B 1 260 ? 21.578 -6.305 -12.625 1 95.12 260 SER B O 1
ATOM 4861 N N . PRO B 1 261 ? 21.25 -6.207 -10.359 1 90.12 261 PRO B N 1
ATOM 4862 C CA . PRO B 1 261 ? 21.859 -7.535 -10.227 1 90.12 261 PRO B CA 1
ATOM 4863 C C . PRO B 1 261 ? 21.188 -8.578 -11.109 1 90.12 261 PRO B C 1
ATOM 4865 O O . PRO B 1 261 ? 19.953 -8.609 -11.219 1 90.12 261 PRO B O 1
ATOM 4868 N N . MET B 1 262 ? 21.984 -9.43 -11.82 1 91.06 262 MET B N 1
ATOM 4869 C CA . MET B 1 262 ? 21.547 -10.562 -12.641 1 91.06 262 MET B CA 1
ATOM 4870 C C . MET B 1 262 ? 21.047 -10.094 -13.992 1 91.06 262 MET B C 1
ATOM 4872 O O . MET B 1 262 ? 20.703 -10.914 -14.859 1 91.06 262 MET B O 1
ATOM 4876 N N . CYS B 1 263 ? 21.016 -8.758 -14.203 1 96.25 263 CYS B N 1
ATOM 4877 C CA . CYS B 1 263 ? 20.422 -8.25 -15.43 1 96.25 263 CYS B CA 1
ATOM 4878 C C . CYS B 1 263 ? 21.484 -7.941 -16.484 1 96.25 263 CYS B C 1
ATOM 4880 O O . CYS B 1 263 ? 21.156 -7.578 -17.609 1 96.25 263 CYS B O 1
ATOM 4882 N N . ASP B 1 264 ? 22.766 -8.102 -16.094 1 95.94 264 ASP B N 1
ATOM 4883 C CA . ASP B 1 264 ? 23.844 -7.836 -17.047 1 95.94 264 ASP B CA 1
ATOM 4884 C C . ASP B 1 264 ? 24.219 -9.102 -17.812 1 95.94 264 ASP B C 1
ATOM 4886 O O . ASP B 1 264 ? 24.922 -9.961 -17.297 1 95.94 264 ASP B O 1
ATOM 4890 N N . ARG B 1 265 ? 23.844 -9.203 -19.031 1 93.62 265 ARG B N 1
ATOM 4891 C CA . ARG B 1 265 ? 24.062 -10.406 -19.844 1 93.62 265 ARG B CA 1
ATOM 4892 C C . ARG B 1 265 ? 25.547 -10.633 -20.078 1 93.62 265 ARG B C 1
ATOM 4894 O O . ARG B 1 265 ? 25.969 -11.75 -20.391 1 93.62 265 ARG B O 1
ATOM 4901 N N . GLU B 1 266 ? 26.375 -9.609 -19.906 1 93 266 GLU B N 1
ATOM 4902 C CA . GLU B 1 266 ? 27.797 -9.711 -20.172 1 93 266 GLU B CA 1
ATOM 4903 C C . GLU B 1 266 ? 28.531 -10.344 -18.984 1 93 266 GLU B C 1
ATOM 4905 O O . GLU B 1 266 ? 29.609 -10.93 -19.156 1 93 266 GLU B O 1
ATOM 4910 N N . THR B 1 267 ? 27.953 -10.281 -17.844 1 91 267 THR B N 1
ATOM 4911 C CA . THR B 1 267 ? 28.688 -10.719 -16.656 1 91 267 THR B CA 1
ATOM 4912 C C . THR B 1 267 ? 27.906 -11.789 -15.898 1 91 267 THR B C 1
ATOM 4914 O O . THR B 1 267 ? 28.422 -12.438 -15 1 91 267 THR B O 1
ATOM 4917 N N . ALA B 1 268 ? 26.703 -12.062 -16.328 1 87.25 268 ALA B N 1
ATOM 4918 C CA . ALA B 1 268 ? 25.844 -12.953 -15.578 1 87.25 268 ALA B CA 1
ATOM 4919 C C . ALA B 1 268 ? 26.359 -14.391 -15.625 1 87.25 268 ALA B C 1
ATOM 4921 O O . ALA B 1 268 ? 26.766 -14.875 -16.688 1 87.25 268 ALA B O 1
ATOM 4922 N N . THR B 1 269 ? 26.438 -14.945 -14.461 1 90.56 269 THR B N 1
ATOM 4923 C CA . THR B 1 269 ? 26.688 -16.375 -14.336 1 90.56 269 THR B CA 1
ATOM 4924 C C . THR B 1 269 ? 25.406 -17.109 -13.945 1 90.56 269 THR B C 1
ATOM 4926 O O . THR B 1 269 ? 25.109 -17.281 -12.758 1 90.56 269 THR B O 1
ATOM 4929 N N . ILE B 1 270 ? 24.781 -17.641 -14.898 1 92.88 270 ILE B N 1
ATOM 4930 C CA . ILE B 1 270 ? 23.422 -18.172 -14.75 1 92.88 270 ILE B CA 1
ATOM 4931 C C . ILE B 1 270 ? 23.438 -19.328 -13.75 1 92.88 270 ILE B C 1
ATOM 4933 O O . ILE B 1 270 ? 22.656 -19.328 -12.789 1 92.88 270 ILE B O 1
ATOM 4937 N N . GLU B 1 271 ? 24.328 -20.281 -13.898 1 94.94 271 GLU B N 1
ATOM 4938 C CA . GLU B 1 271 ? 24.375 -21.469 -13.055 1 94.94 271 GLU B CA 1
ATOM 4939 C C . GLU B 1 271 ? 24.609 -21.109 -11.594 1 94.94 271 GLU B C 1
ATOM 4941 O O . GLU B 1 271 ? 23.938 -21.625 -10.703 1 94.94 271 GLU B O 1
ATOM 4946 N N . LYS B 1 272 ? 25.562 -20.219 -11.375 1 94.06 272 LYS B N 1
ATOM 4947 C CA . LYS B 1 272 ? 25.859 -19.797 -10.016 1 94.06 272 LYS B CA 1
ATOM 4948 C C . LYS B 1 272 ? 24.672 -19.062 -9.391 1 94.06 272 LYS B C 1
ATOM 4950 O O . LYS B 1 272 ? 24.375 -19.234 -8.211 1 94.06 272 LYS B O 1
ATOM 4955 N N . SER B 1 273 ? 24.047 -18.234 -10.203 1 93.75 273 SER B N 1
ATOM 4956 C CA . SER B 1 273 ? 22.891 -17.484 -9.727 1 93.75 273 SER B CA 1
ATOM 4957 C C . SER B 1 273 ? 21.75 -18.422 -9.359 1 93.75 273 SER B C 1
ATOM 4959 O O . SER B 1 273 ? 21.016 -18.172 -8.391 1 93.75 273 SER B O 1
ATOM 4961 N N . GLN B 1 274 ? 21.531 -19.484 -10.133 1 95.94 274 GLN B N 1
ATOM 4962 C CA . GLN B 1 274 ? 20.469 -20.438 -9.836 1 95.94 274 GLN B CA 1
ATOM 4963 C C . GLN B 1 274 ? 20.734 -21.172 -8.531 1 95.94 274 GLN B C 1
ATOM 4965 O O . GLN B 1 274 ? 19.812 -21.344 -7.715 1 95.94 274 GLN B O 1
ATOM 4970 N N . VAL B 1 275 ? 22 -21.609 -8.336 1 97.12 275 VAL B N 1
ATOM 4971 C CA . VAL B 1 275 ? 22.359 -22.297 -7.105 1 97.12 275 VAL B CA 1
ATOM 4972 C C . VAL B 1 275 ? 22.141 -21.375 -5.91 1 97.12 275 VAL B C 1
ATOM 4974 O O . VAL B 1 275 ? 21.562 -21.781 -4.898 1 97.12 275 VAL B O 1
ATOM 4977 N N . SER B 1 276 ? 22.609 -20.141 -6.082 1 96.12 276 SER B N 1
ATOM 4978 C CA . SER B 1 276 ? 22.438 -19.172 -5.008 1 96.12 276 SER B CA 1
ATOM 4979 C C . SER B 1 276 ? 20.969 -18.891 -4.73 1 96.12 276 SER B C 1
ATOM 4981 O O . SER B 1 276 ? 20.547 -18.828 -3.57 1 96.12 276 SER B O 1
ATOM 4983 N N . PHE B 1 277 ? 20.172 -18.734 -5.773 1 96.69 277 PHE B N 1
ATOM 4984 C CA . PHE B 1 277 ? 18.734 -18.5 -5.625 1 96.69 277 PHE B CA 1
ATOM 4985 C C . PHE B 1 277 ? 18.062 -19.656 -4.91 1 96.69 277 PHE B C 1
ATOM 4987 O O . PHE B 1 277 ? 17.25 -19.453 -4.016 1 96.69 277 PHE B O 1
ATOM 4994 N N . ILE B 1 278 ? 18.375 -20.812 -5.277 1 98.19 278 ILE B N 1
ATOM 4995 C CA . ILE B 1 278 ? 17.766 -21.984 -4.66 1 98.19 278 ILE B CA 1
ATOM 4996 C C . ILE B 1 278 ? 18.188 -22.078 -3.193 1 98.19 278 ILE B C 1
ATOM 4998 O O . ILE B 1 278 ? 17.359 -22.25 -2.311 1 98.19 278 ILE B O 1
ATOM 5002 N N . ASP B 1 279 ? 19.453 -21.844 -2.902 1 98.06 279 ASP B N 1
ATOM 5003 C CA . ASP B 1 279 ? 19.984 -22.016 -1.555 1 98.06 279 ASP B CA 1
ATOM 5004 C C . ASP B 1 279 ? 19.375 -21.016 -0.588 1 98.06 279 ASP B C 1
ATOM 5006 O O . ASP B 1 279 ? 19.062 -21.344 0.557 1 98.06 279 ASP B O 1
ATOM 5010 N N . PHE B 1 280 ? 19.156 -19.812 -1.118 1 96.94 280 PHE B N 1
ATOM 5011 C CA . PHE B 1 280 ? 18.844 -18.75 -0.165 1 96.94 280 PHE B CA 1
ATOM 5012 C C . PHE B 1 280 ? 17.375 -18.344 -0.243 1 96.94 280 PHE B C 1
ATOM 5014 O O . PHE B 1 280 ? 16.859 -17.719 0.68 1 96.94 280 PHE B O 1
ATOM 5021 N N . ILE B 1 281 ? 16.719 -18.688 -1.313 1 97.44 281 ILE B N 1
ATOM 5022 C CA . ILE B 1 281 ? 15.344 -18.234 -1.476 1 97.44 281 ILE B CA 1
ATOM 5023 C C . ILE B 1 281 ? 14.414 -19.453 -1.566 1 97.44 281 ILE B C 1
ATOM 5025 O O . ILE B 1 281 ? 13.555 -19.656 -0.699 1 97.44 281 ILE B O 1
ATOM 5029 N N . SER B 1 282 ? 14.648 -20.312 -2.494 1 98 282 SER B N 1
ATOM 5030 C CA . SER B 1 282 ? 13.688 -21.359 -2.816 1 98 282 SER B CA 1
ATOM 5031 C C . SER B 1 282 ? 13.727 -22.469 -1.774 1 98 282 SER B C 1
ATOM 5033 O O . SER B 1 282 ? 12.68 -22.906 -1.294 1 98 282 SER B O 1
ATOM 5035 N N . HIS B 1 283 ? 14.906 -22.953 -1.421 1 98.19 283 HIS B N 1
ATOM 5036 C CA . HIS B 1 283 ? 15.039 -24.125 -0.565 1 98.19 283 HIS B CA 1
ATOM 5037 C C . HIS B 1 283 ? 14.445 -23.875 0.816 1 98.19 283 HIS B C 1
ATOM 5039 O O . HIS B 1 283 ? 13.648 -24.672 1.315 1 98.19 283 HIS B O 1
ATOM 5045 N N . PRO B 1 284 ? 14.773 -22.734 1.474 1 98.12 284 PRO B N 1
ATOM 5046 C CA . PRO B 1 284 ? 14.156 -22.484 2.777 1 98.12 284 PRO B CA 1
ATOM 5047 C C . PRO B 1 284 ? 12.633 -22.438 2.711 1 98.12 284 PRO B C 1
ATOM 5049 O O . PRO B 1 284 ? 11.961 -22.953 3.613 1 98.12 284 PRO B O 1
ATOM 5052 N N . LEU B 1 285 ? 12.094 -21.906 1.655 1 97.81 285 LEU B N 1
ATOM 5053 C CA . LEU B 1 285 ? 10.648 -21.781 1.482 1 97.81 285 LEU B CA 1
ATOM 5054 C C . LEU B 1 285 ? 10.008 -23.156 1.335 1 97.81 285 LEU B C 1
ATOM 5056 O O . LEU B 1 285 ? 9.055 -23.484 2.045 1 97.81 285 LEU B O 1
ATOM 5060 N N . TRP B 1 286 ? 10.547 -23.969 0.486 1 97.88 286 TRP B N 1
ATOM 5061 C CA . TRP B 1 286 ? 9.969 -25.281 0.202 1 97.88 286 TRP B CA 1
ATOM 5062 C C . TRP B 1 286 ? 10.188 -26.25 1.369 1 97.88 286 TRP B C 1
ATOM 5064 O O . TRP B 1 286 ? 9.367 -27.125 1.616 1 97.88 286 TRP B O 1
ATOM 5074 N N . GLU B 1 287 ? 11.328 -26.047 2.064 1 97.56 287 GLU B N 1
ATOM 5075 C CA . GLU B 1 287 ? 11.555 -26.844 3.264 1 97.56 287 GLU B CA 1
ATOM 5076 C C . GLU B 1 287 ? 10.469 -26.609 4.305 1 97.56 287 GLU B C 1
ATOM 5078 O O . GLU B 1 287 ? 9.914 -27.562 4.867 1 97.56 287 GLU B O 1
ATOM 5083 N N . MET B 1 288 ? 10.18 -25.328 4.562 1 96.81 288 MET B N 1
ATOM 5084 C CA . MET B 1 288 ? 9.133 -24.984 5.527 1 96.81 288 MET B CA 1
ATOM 5085 C C . MET B 1 288 ? 7.77 -25.469 5.047 1 96.81 288 MET B C 1
ATOM 5087 O O . MET B 1 288 ? 6.977 -25.984 5.836 1 96.81 288 MET B O 1
ATOM 5091 N N . TRP B 1 289 ? 7.484 -25.344 3.742 1 97 289 TRP B N 1
ATOM 5092 C CA . TRP B 1 289 ? 6.211 -25.797 3.203 1 97 289 TRP B CA 1
ATOM 5093 C C . TRP B 1 289 ? 6.066 -27.312 3.35 1 97 289 TRP B C 1
ATOM 5095 O O . TRP B 1 289 ? 5.012 -27.812 3.756 1 97 289 TRP B O 1
ATOM 5105 N N . SER B 1 290 ? 7.129 -28.031 2.982 1 96.25 290 SER B N 1
ATOM 5106 C CA . SER B 1 290 ? 7.133 -29.484 3.086 1 96.25 290 SER B CA 1
ATOM 5107 C C . SER B 1 290 ? 6.895 -29.938 4.523 1 96.25 290 SER B C 1
ATOM 5109 O O . SER B 1 290 ? 6.16 -30.891 4.766 1 96.25 290 SER B O 1
ATOM 5111 N N . ASP B 1 291 ? 7.512 -29.234 5.473 1 94.75 291 ASP B N 1
ATOM 5112 C CA . ASP B 1 291 ? 7.305 -29.547 6.883 1 94.75 291 ASP B CA 1
ATOM 5113 C C . ASP B 1 291 ? 5.855 -29.297 7.297 1 94.75 291 ASP B C 1
ATOM 5115 O O . ASP B 1 291 ? 5.277 -30.062 8.062 1 94.75 291 ASP B O 1
ATOM 5119 N N . LEU B 1 292 ? 5.324 -28.234 6.781 1 94.19 292 LEU B N 1
ATOM 5120 C CA . LEU B 1 292 ? 3.965 -27.844 7.141 1 94.19 292 LEU B CA 1
ATOM 5121 C C . LEU B 1 292 ? 2.959 -28.891 6.684 1 94.19 292 LEU B C 1
ATOM 5123 O O . LEU B 1 292 ? 2.037 -29.234 7.422 1 94.19 292 LEU B O 1
ATOM 5127 N N . VAL B 1 293 ? 3.182 -29.406 5.488 1 93.94 293 VAL B N 1
ATOM 5128 C CA . VAL B 1 293 ? 2.172 -30.297 4.914 1 93.94 293 VAL B CA 1
ATOM 5129 C C . VAL B 1 293 ? 2.689 -31.734 4.898 1 93.94 293 VAL B C 1
ATOM 5131 O O . VAL B 1 293 ? 2.184 -32.562 4.152 1 93.94 293 VAL B O 1
ATOM 5134 N N . HIS B 1 294 ? 3.637 -32 5.711 1 91 294 HIS B N 1
ATOM 5135 C CA . HIS B 1 294 ? 4.242 -33.344 5.73 1 91 294 HIS B CA 1
ATOM 5136 C C . HIS B 1 294 ? 3.182 -34.438 5.801 1 91 294 HIS B C 1
ATOM 5138 O O . HIS B 1 294 ? 2.26 -34.344 6.613 1 91 294 HIS B O 1
ATOM 5144 N N . PRO B 1 295 ? 3.396 -35.469 4.883 1 90.75 295 PRO B N 1
ATOM 5145 C CA . PRO B 1 295 ? 4.516 -35.781 3.992 1 90.75 295 PRO B CA 1
ATOM 5146 C C . PRO B 1 295 ? 4.285 -35.312 2.561 1 90.75 295 PRO B C 1
ATOM 5148 O O . PRO B 1 295 ? 5.09 -35.594 1.671 1 90.75 295 PRO B O 1
ATOM 5151 N N . ALA B 1 296 ? 3.223 -34.562 2.576 1 88.88 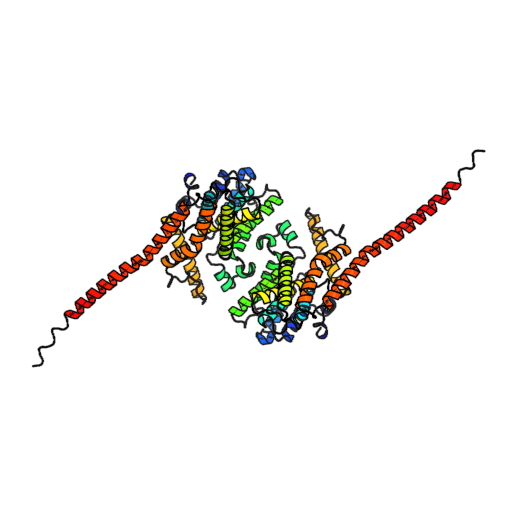296 ALA B N 1
ATOM 5152 C CA . ALA B 1 296 ? 2.951 -34.031 1.24 1 88.88 296 ALA B CA 1
ATOM 5153 C C . ALA B 1 296 ? 4.066 -33.094 0.778 1 88.88 296 ALA B C 1
ATOM 5155 O O . ALA B 1 296 ? 4.809 -32.562 1.599 1 88.88 296 ALA B O 1
ATOM 5156 N N . ALA B 1 297 ? 4.551 -32.969 -0.423 1 93.38 297 ALA B N 1
ATOM 5157 C CA . ALA B 1 297 ? 5.465 -32.031 -1.093 1 93.38 297 ALA B CA 1
ATOM 5158 C C . ALA B 1 297 ? 6.914 -32.5 -0.94 1 93.38 297 ALA B C 1
ATOM 5160 O O . ALA B 1 297 ? 7.84 -31.766 -1.309 1 93.38 297 ALA B O 1
ATOM 5161 N N . GLN B 1 298 ? 7.148 -33.625 -0.197 1 95.25 298 GLN B N 1
ATOM 5162 C CA . GLN B 1 298 ? 8.508 -34.125 -0.081 1 95.25 298 GLN B CA 1
ATOM 5163 C C . GLN B 1 298 ? 9.148 -34.344 -1.455 1 95.25 298 GLN B C 1
ATOM 5165 O O . GLN B 1 298 ? 10.328 -34.062 -1.641 1 95.25 298 GLN B O 1
ATOM 5170 N N . ASP B 1 299 ? 8.375 -34.781 -2.344 1 95.94 299 ASP B N 1
ATOM 5171 C CA . ASP B 1 299 ? 8.867 -35 -3.701 1 95.94 299 ASP B CA 1
ATOM 5172 C C . ASP B 1 299 ? 9.281 -33.656 -4.348 1 95.94 299 ASP B C 1
ATOM 5174 O O . ASP B 1 299 ? 10.219 -33.625 -5.141 1 95.94 299 ASP B O 1
ATOM 5178 N N . ILE B 1 300 ? 8.547 -32.625 -4.035 1 97.62 300 ILE B N 1
ATOM 5179 C CA . ILE B 1 300 ? 8.852 -31.312 -4.559 1 97.62 300 ILE B CA 1
ATOM 5180 C C . ILE B 1 300 ? 10.219 -30.844 -4.047 1 97.62 300 ILE B C 1
ATOM 5182 O O . ILE B 1 300 ? 11.047 -30.359 -4.816 1 97.62 300 ILE B O 1
ATOM 5186 N N . LEU B 1 301 ? 10.43 -31.062 -2.779 1 97 301 LEU B N 1
ATOM 5187 C CA . LEU B 1 301 ? 11.695 -30.688 -2.15 1 97 301 LEU B CA 1
ATOM 5188 C C . LEU B 1 301 ? 12.844 -31.5 -2.727 1 97 301 LEU B C 1
ATOM 5190 O O . LEU B 1 301 ? 13.93 -30.969 -2.965 1 97 301 LEU B O 1
ATOM 5194 N N . GLU B 1 302 ? 12.641 -32.75 -2.98 1 97.12 302 GLU B N 1
ATOM 5195 C CA . GLU B 1 302 ? 13.664 -33.625 -3.557 1 97.12 302 GLU B CA 1
ATOM 5196 C C . GLU B 1 302 ? 14.016 -33.188 -4.977 1 97.12 302 GLU B C 1
ATOM 5198 O O . GLU B 1 302 ? 15.188 -33.188 -5.359 1 97.12 302 GLU B O 1
ATOM 5203 N N . LEU B 1 303 ? 12.992 -32.875 -5.691 1 97.75 303 LEU B N 1
ATOM 5204 C CA . LEU B 1 303 ? 13.219 -32.406 -7.047 1 97.75 303 LEU B CA 1
ATOM 5205 C C . LEU B 1 303 ? 14.016 -31.094 -7.035 1 97.75 303 LEU B C 1
ATOM 5207 O O . LEU B 1 303 ? 14.891 -30.891 -7.879 1 97.75 303 LEU B O 1
ATOM 5211 N N . LEU B 1 304 ? 13.703 -30.203 -6.113 1 98.44 304 LEU B N 1
ATOM 5212 C CA . LEU B 1 304 ? 14.43 -28.953 -5.945 1 98.44 304 LEU B CA 1
ATOM 5213 C C . LEU B 1 304 ? 15.906 -29.219 -5.68 1 98.44 304 LEU B C 1
ATOM 5215 O O . LEU B 1 304 ? 16.781 -28.562 -6.27 1 98.44 304 LEU B O 1
ATOM 5219 N N . GLU B 1 305 ? 16.172 -30.172 -4.824 1 97.88 305 GLU B N 1
ATOM 5220 C CA . GLU B 1 305 ? 17.547 -30.516 -4.488 1 97.88 305 GLU B CA 1
ATOM 5221 C C . GLU B 1 305 ? 18.266 -31.125 -5.691 1 97.88 305 GLU B C 1
ATOM 5223 O O . GLU B 1 305 ? 19.453 -30.859 -5.918 1 97.88 305 GLU B O 1
ATOM 5228 N N . TYR B 1 306 ? 17.562 -31.953 -6.367 1 98.31 306 TYR B N 1
ATOM 5229 C CA . TYR B 1 306 ? 18.125 -32.5 -7.594 1 98.31 306 TYR B CA 1
ATOM 5230 C C . TYR B 1 306 ? 18.5 -31.406 -8.578 1 98.31 306 TYR B C 1
ATOM 5232 O O . TYR B 1 306 ? 19.594 -31.422 -9.133 1 98.31 306 TYR B O 1
ATOM 5240 N N . ASN B 1 307 ? 17.578 -30.5 -8.812 1 98.38 307 ASN B N 1
ATOM 5241 C CA . ASN B 1 307 ? 17.797 -29.375 -9.727 1 98.38 307 ASN B CA 1
ATOM 5242 C C . ASN B 1 307 ? 18.969 -28.516 -9.281 1 98.38 307 ASN B C 1
ATOM 5244 O O . ASN B 1 307 ? 19.781 -28.078 -10.109 1 98.38 307 ASN B O 1
ATOM 5248 N N . ARG B 1 308 ? 19 -28.234 -7.977 1 98 308 ARG B N 1
ATOM 5249 C CA . ARG B 1 308 ? 20.125 -27.484 -7.426 1 98 308 ARG B CA 1
ATOM 5250 C C . ARG B 1 308 ? 21.453 -28.156 -7.75 1 98 308 ARG B C 1
ATOM 5252 O O . ARG B 1 308 ? 22.406 -27.484 -8.164 1 98 308 ARG B O 1
ATOM 5259 N N . ASN B 1 309 ? 21.547 -29.391 -7.496 1 97.81 309 ASN B N 1
ATOM 5260 C CA . ASN B 1 309 ? 22.766 -30.156 -7.73 1 97.81 309 ASN B CA 1
ATOM 5261 C C . ASN B 1 309 ? 23.125 -30.203 -9.211 1 97.81 309 ASN B C 1
ATOM 5263 O O . ASN B 1 309 ? 24.297 -30.203 -9.57 1 97.81 309 ASN B O 1
ATOM 5267 N N . TRP B 1 310 ? 22.125 -30.281 -10.023 1 97.62 310 TRP B N 1
ATOM 5268 C CA . TRP B 1 310 ? 22.375 -30.266 -11.461 1 97.62 310 TRP B CA 1
ATOM 5269 C C . TRP B 1 310 ? 23.078 -28.984 -11.875 1 97.62 310 TRP B C 1
ATOM 5271 O O . TRP B 1 310 ? 24.094 -29.031 -12.57 1 97.62 310 TRP B O 1
ATOM 5281 N N . TYR B 1 311 ? 22.594 -27.875 -11.43 1 96.5 311 TYR B N 1
ATOM 5282 C CA . TYR B 1 311 ? 23.203 -26.594 -11.766 1 96.5 311 TYR B CA 1
ATOM 5283 C C . TYR B 1 311 ? 24.578 -26.453 -11.109 1 96.5 311 TYR B C 1
ATOM 5285 O O . TYR B 1 311 ? 25.5 -25.891 -11.695 1 96.5 311 TYR B O 1
ATOM 5293 N N . PHE B 1 312 ? 24.656 -26.938 -9.852 1 96.56 312 PHE B N 1
ATOM 5294 C CA . PHE B 1 312 ? 25.922 -26.906 -9.148 1 96.56 312 PHE B CA 1
ATOM 5295 C C . PHE B 1 312 ? 27 -27.656 -9.93 1 96.56 312 PHE B C 1
ATOM 5297 O O . PHE B 1 312 ? 28.141 -27.203 -10.039 1 96.56 312 PHE B O 1
ATOM 5304 N N . ASN B 1 313 ? 26.703 -28.766 -10.531 1 96.06 313 ASN B N 1
ATOM 5305 C CA . ASN B 1 313 ? 27.625 -29.594 -11.289 1 96.06 313 ASN B CA 1
ATOM 5306 C C . ASN B 1 313 ? 28 -28.938 -12.617 1 96.06 313 ASN B C 1
ATOM 5308 O O . ASN B 1 313 ? 29.094 -29.172 -13.148 1 96.06 313 ASN B O 1
ATOM 5312 N N . LEU B 1 314 ? 27.109 -28.156 -13.164 1 93.31 314 LEU B N 1
ATOM 5313 C CA . LEU B 1 314 ? 27.391 -27.453 -14.406 1 93.31 314 LEU B CA 1
ATOM 5314 C C . LEU B 1 314 ? 28.453 -26.391 -14.195 1 93.31 314 LEU B C 1
ATOM 5316 O O . LEU B 1 314 ? 29.219 -26.078 -15.109 1 93.31 314 LEU B O 1
ATOM 5320 N N . ILE B 1 315 ? 28.453 -25.766 -13.016 1 89.94 315 ILE B N 1
ATOM 5321 C CA . ILE B 1 315 ? 29.469 -24.781 -12.68 1 89.94 315 ILE B CA 1
ATOM 5322 C C . ILE B 1 315 ? 30.859 -25.422 -12.711 1 89.94 315 ILE B C 1
ATOM 5324 O O . ILE B 1 315 ? 31.812 -24.828 -13.211 1 89.94 315 ILE B O 1
ATOM 5328 N N . HIS B 1 316 ? 31.047 -26.641 -12.188 1 86.56 316 HIS B N 1
ATOM 5329 C CA . HIS B 1 316 ? 32.344 -27.297 -11.984 1 86.56 316 HIS B CA 1
ATOM 5330 C C . HIS B 1 316 ? 32.688 -28.172 -13.18 1 86.56 316 HIS B C 1
ATOM 5332 O O . HIS B 1 316 ? 33.812 -28.656 -13.273 1 86.56 316 HIS B O 1
ATOM 5338 N N . ALA B 1 317 ? 31.766 -28.562 -13.969 1 74.31 317 ALA B N 1
ATOM 5339 C CA . ALA B 1 317 ? 32.125 -29.281 -15.195 1 74.31 317 ALA B CA 1
ATOM 5340 C C . ALA B 1 317 ? 32.844 -28.375 -16.172 1 74.31 317 ALA B C 1
ATOM 5342 O O . ALA B 1 317 ? 33.75 -28.828 -16.875 1 74.31 317 ALA B O 1
ATOM 5343 N N . ASP B 1 318 ? 32.406 -27.203 -16.234 1 58.66 318 ASP B N 1
ATOM 5344 C CA . ASP B 1 318 ? 33.094 -26.266 -17.125 1 58.66 318 ASP B CA 1
ATOM 5345 C C . ASP B 1 318 ? 34.5 -25.922 -16.594 1 58.66 318 ASP B C 1
ATOM 5347 O O . ASP B 1 318 ? 35.406 -25.672 -17.359 1 58.66 318 ASP B O 1
ATOM 5351 N N . ASP B 1 319 ? 34.625 -25.984 -15.289 1 54.59 319 ASP B N 1
ATOM 5352 C CA . ASP B 1 319 ? 35.969 -25.781 -14.75 1 54.59 319 ASP B CA 1
ATOM 5353 C C . ASP B 1 319 ? 36.875 -26.953 -15.086 1 54.59 319 ASP B C 1
ATOM 5355 O O . ASP B 1 319 ? 38.094 -26.766 -15.328 1 54.59 319 ASP B O 1
ATOM 5359 N N . HIS B 1 320 ? 36.312 -28.156 -15.195 1 50.88 320 HIS B N 1
ATOM 5360 C CA . HIS B 1 320 ? 37.156 -29.297 -15.586 1 50.88 320 HIS B CA 1
ATOM 5361 C C . HIS B 1 320 ? 37.469 -29.25 -17.078 1 50.88 320 HIS B C 1
ATOM 5363 O O . HIS B 1 320 ? 38.562 -29.641 -17.484 1 50.88 320 HIS B O 1
ATOM 5369 N N . HIS B 1 321 ? 36.531 -28.797 -17.875 1 48.31 321 HIS B N 1
ATOM 5370 C CA . HIS B 1 321 ? 36.875 -28.719 -19.281 1 48.31 321 HIS B CA 1
ATOM 5371 C C . HIS B 1 321 ? 37.812 -27.562 -19.562 1 48.31 321 HIS B C 1
ATOM 5373 O O . HIS B 1 321 ? 38.656 -27.625 -20.469 1 48.31 321 HIS B O 1
ATOM 5379 N N . GLN B 1 322 ? 37.719 -26.516 -18.734 1 48.03 322 GLN B N 1
ATOM 5380 C CA . GLN B 1 322 ? 38.688 -25.438 -18.922 1 48.03 322 GLN B CA 1
ATOM 5381 C C . GLN B 1 322 ? 40.062 -25.812 -18.359 1 48.03 322 GLN B C 1
ATOM 5383 O O . GLN B 1 322 ? 41.094 -25.453 -18.906 1 48.03 322 GLN B O 1
ATOM 5388 N N . GLN B 1 323 ? 40.062 -26.625 -17.328 1 48.53 323 GLN B N 1
ATOM 5389 C CA . GLN B 1 323 ? 41.344 -27.078 -16.812 1 48.53 323 GLN B CA 1
ATOM 5390 C C . GLN B 1 323 ? 41.969 -28.125 -17.719 1 48.53 323 GLN B C 1
ATOM 5392 O O . GLN B 1 323 ? 43.188 -28.172 -17.891 1 48.53 323 GLN B O 1
ATOM 5397 N N . GLN B 1 324 ? 41.156 -28.938 -18.375 1 47.56 324 GLN B N 1
ATOM 5398 C CA . GLN B 1 324 ? 41.719 -29.922 -19.297 1 47.56 324 GLN B CA 1
ATOM 5399 C C . GLN B 1 324 ? 42.219 -29.266 -20.562 1 47.56 324 GLN B C 1
ATOM 5401 O O . GLN B 1 324 ? 43.25 -29.656 -21.109 1 47.56 324 GLN B O 1
ATOM 5406 N N . THR B 1 325 ? 41.562 -28.203 -20.984 1 49.5 325 THR B N 1
ATOM 5407 C CA . THR B 1 325 ? 42 -27.516 -22.188 1 49.5 325 THR B CA 1
ATOM 5408 C C . THR B 1 325 ? 43.219 -26.641 -21.906 1 49.5 325 THR B C 1
ATOM 5410 O O . THR B 1 325 ? 44.125 -26.5 -22.734 1 49.5 325 THR B O 1
ATOM 5413 N N . SER B 1 326 ? 43.281 -26.109 -20.656 1 50.41 326 SER B N 1
ATOM 5414 C CA . SER B 1 326 ? 44.469 -25.344 -20.281 1 50.41 326 SER B CA 1
ATOM 5415 C C . SER B 1 326 ? 45.656 -26.266 -20.047 1 50.41 326 SER B C 1
ATOM 5417 O O . SER B 1 326 ? 46.781 -25.906 -20.359 1 50.41 326 SE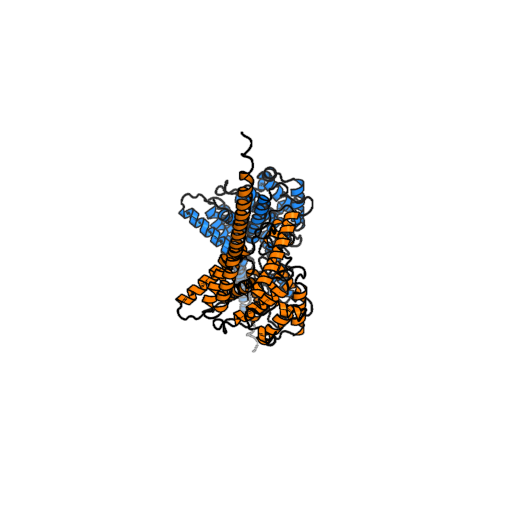R B O 1
ATOM 5419 N N . GLN B 1 327 ? 45.375 -27.516 -19.594 1 47.19 327 GLN B N 1
ATOM 5420 C CA . GLN B 1 327 ? 46.469 -28.469 -19.438 1 47.19 327 GLN B CA 1
ATOM 5421 C C . GLN B 1 327 ? 46.938 -29.016 -20.781 1 47.19 327 GLN B C 1
ATOM 5423 O O . GLN B 1 327 ? 48.125 -29.219 -21 1 47.19 327 GLN B O 1
ATOM 5428 N N . GLN B 1 328 ? 46 -29.156 -21.781 1 46.16 328 GLN B N 1
ATOM 5429 C CA . GLN B 1 328 ? 46.375 -29.625 -23.109 1 46.16 328 GLN B CA 1
ATOM 5430 C C . GLN B 1 328 ? 47.125 -28.547 -23.891 1 46.16 328 GLN B C 1
ATOM 5432 O O . GLN B 1 328 ? 48.062 -28.828 -24.641 1 46.16 328 GLN B O 1
ATOM 5437 N N . SER B 1 329 ? 46.719 -27.281 -23.641 1 45.38 329 SER B N 1
ATOM 5438 C CA . SER B 1 329 ? 47.375 -26.172 -24.328 1 45.38 329 SER B CA 1
ATOM 5439 C C . SER B 1 329 ? 48.75 -25.906 -23.734 1 45.38 329 SER B C 1
ATOM 5441 O O . SER B 1 329 ? 49.688 -25.547 -24.453 1 45.38 329 SER B O 1
ATOM 5443 N N . LYS B 1 330 ? 48.688 -26.203 -22.453 1 51 330 LYS B N 1
ATOM 5444 C CA . LYS B 1 330 ? 50 -26.031 -21.828 1 51 330 LYS B CA 1
ATOM 5445 C C . LYS B 1 330 ? 50.938 -27.172 -22.219 1 51 330 LYS B C 1
ATOM 5447 O O . LYS B 1 330 ? 52.156 -26.953 -22.344 1 51 330 LYS B O 1
ATOM 5452 N N . GLU B 1 331 ? 50.469 -28.234 -22.469 1 45.81 331 GLU B N 1
ATOM 5453 C CA . GLU B 1 331 ? 51.219 -29.406 -22.906 1 45.81 331 GLU B CA 1
ATOM 5454 C C . GLU B 1 331 ? 51.625 -29.266 -24.375 1 45.81 331 GLU B C 1
ATOM 5456 O O . GLU B 1 331 ? 52.719 -29.688 -24.766 1 45.81 331 GLU B O 1
ATOM 5461 N N . THR B 1 332 ? 50.781 -28.578 -25.156 1 45.62 332 THR B N 1
ATOM 5462 C CA . THR B 1 332 ? 51.156 -28.359 -26.562 1 45.62 332 THR B CA 1
ATOM 5463 C C . THR B 1 332 ? 52.188 -27.25 -26.672 1 45.62 332 THR B C 1
ATOM 5465 O O . THR B 1 332 ? 53.062 -27.328 -27.547 1 45.62 332 THR B O 1
ATOM 5468 N N . GLU B 1 333 ? 52.125 -26.234 -25.781 1 44.78 333 GLU B N 1
ATOM 5469 C CA . GLU B 1 333 ? 53.125 -25.188 -25.812 1 44.78 333 GLU B CA 1
ATOM 5470 C C . GLU B 1 333 ? 54.469 -25.719 -25.297 1 44.78 333 GLU B C 1
ATOM 5472 O O . GLU B 1 333 ? 55.531 -25.359 -25.812 1 44.78 333 GLU B O 1
ATOM 5477 N N . ASP B 1 334 ? 54.375 -26.578 -24.297 1 44.06 334 ASP B N 1
ATOM 5478 C CA . ASP B 1 334 ? 55.594 -27.156 -23.781 1 44.06 334 ASP B CA 1
ATOM 5479 C C . ASP B 1 334 ? 56.25 -28.094 -24.797 1 44.06 334 ASP B C 1
ATOM 5481 O O . ASP B 1 334 ? 57.438 -28.328 -24.75 1 44.06 334 ASP B O 1
ATOM 5485 N N . PHE B 1 335 ? 55.438 -28.719 -25.672 1 40.72 335 PHE B N 1
ATOM 5486 C CA . PHE B 1 335 ? 55.969 -29.594 -26.703 1 40.72 335 PHE B CA 1
ATOM 5487 C C . PHE B 1 335 ? 56.688 -28.766 -27.781 1 40.72 335 PHE B C 1
ATOM 5489 O O . PHE B 1 335 ? 57.719 -29.172 -28.297 1 40.72 335 PHE B O 1
ATOM 5496 N N . ASN B 1 336 ? 56.125 -27.594 -28.078 1 39.91 336 ASN B N 1
ATOM 5497 C CA . ASN B 1 336 ? 56.719 -26.828 -29.188 1 39.91 336 ASN B CA 1
ATOM 5498 C C . ASN B 1 336 ? 58.031 -26.141 -28.766 1 39.91 336 ASN B C 1
ATOM 5500 O O . ASN B 1 336 ? 58.844 -25.797 -29.625 1 39.91 336 ASN B O 1
ATOM 5504 N N . THR B 1 337 ? 58.156 -25.797 -27.531 1 38.25 337 THR B N 1
ATOM 5505 C CA . THR B 1 337 ? 59.375 -25.062 -27.141 1 38.25 337 THR B CA 1
ATOM 5506 C C . THR B 1 337 ? 60.562 -26 -27.047 1 38.25 337 THR B C 1
ATOM 5508 O O . THR B 1 337 ? 61.719 -25.547 -27.047 1 38.25 337 THR B O 1
ATOM 5511 N N . THR B 1 338 ? 60.312 -27.281 -26.859 1 35.56 338 THR B N 1
ATOM 5512 C CA . THR B 1 338 ? 61.469 -28.141 -26.656 1 35.56 338 THR B CA 1
ATOM 5513 C C . THR B 1 338 ? 62.219 -28.359 -27.969 1 35.56 338 THR B C 1
ATOM 5515 O O . THR B 1 338 ? 63.406 -28.641 -27.969 1 35.56 338 THR B O 1
ATOM 5518 N N . THR B 1 339 ? 61.531 -28.406 -29.125 1 32.84 339 THR B N 1
ATOM 5519 C CA . THR B 1 339 ? 62.219 -28.844 -30.344 1 32.84 339 THR B CA 1
ATOM 5520 C C . THR B 1 339 ? 63.156 -27.766 -30.844 1 32.84 339 THR B C 1
ATOM 5522 O O . THR B 1 339 ? 64.125 -28.062 -31.562 1 32.84 339 THR B O 1
ATOM 5525 N N . ILE B 1 340 ? 62.844 -26.5 -30.656 1 26.81 340 ILE B N 1
ATOM 5526 C CA . ILE B 1 340 ? 63.562 -25.516 -31.469 1 26.81 340 ILE B CA 1
ATOM 5527 C C . ILE B 1 340 ? 64.938 -25.281 -30.875 1 26.81 340 ILE B C 1
ATOM 5529 O O . ILE B 1 340 ? 65.75 -24.578 -31.469 1 26.81 340 ILE B O 1
ATOM 5533 N N . ALA B 1 341 ? 65 -25.484 -29.578 1 32.44 341 ALA B N 1
ATOM 5534 C CA . ALA B 1 341 ? 66.25 -24.922 -28.984 1 32.44 341 ALA B CA 1
ATOM 5535 C C . ALA B 1 341 ? 67.5 -25.656 -29.484 1 32.44 341 ALA B C 1
ATOM 5537 O O . ALA B 1 341 ? 68.625 -25.25 -29.203 1 32.44 341 ALA B O 1
ATOM 5538 N N . SER B 1 342 ? 67.375 -26.875 -29.938 1 27.64 342 SER B N 1
ATOM 5539 C CA . SER B 1 342 ? 68.625 -27.672 -30.047 1 27.64 342 SER B CA 1
ATOM 5540 C C . SER B 1 342 ? 69.5 -27.188 -31.203 1 27.64 342 SER B C 1
ATOM 5542 O O . SER B 1 342 ? 70.625 -27.688 -31.406 1 27.64 342 SER B O 1
ATOM 5544 N N . THR B 1 343 ? 69 -26.531 -32.281 1 28.72 343 THR B N 1
ATOM 5545 C CA . THR B 1 343 ? 69.812 -26.609 -33.5 1 28.72 343 THR B CA 1
ATOM 5546 C C . THR B 1 343 ? 71 -25.672 -33.406 1 28.72 343 THR B C 1
ATOM 5548 O O . THR B 1 343 ? 71.938 -25.781 -34.188 1 28.72 343 THR B O 1
ATOM 5551 N N . THR B 1 344 ? 70.938 -24.469 -32.812 1 28.45 344 THR B N 1
ATOM 5552 C CA . THR B 1 344 ? 71.812 -23.438 -33.375 1 28.45 344 THR B CA 1
ATOM 5553 C C . THR B 1 344 ? 73.188 -23.562 -32.781 1 28.45 344 THR B C 1
ATOM 5555 O O . THR B 1 344 ? 74 -22.641 -32.938 1 28.45 344 THR B O 1
ATOM 5558 N N . THR B 1 345 ? 73.625 -24.531 -31.922 1 26.72 345 THR B N 1
ATOM 5559 C CA . THR B 1 345 ? 74.875 -24.359 -31.234 1 26.72 345 THR B CA 1
ATOM 5560 C C . THR B 1 345 ? 76.062 -24.594 -32.188 1 26.72 345 THR B C 1
ATOM 5562 O O . THR B 1 345 ? 77.188 -24.594 -31.766 1 26.72 345 THR B O 1
ATOM 5565 N N . THR B 1 346 ? 76 -25.047 -33.438 1 25.22 346 THR B N 1
ATOM 5566 C CA . THR B 1 346 ? 77.188 -25.672 -34 1 25.22 346 THR B CA 1
ATOM 5567 C C . THR B 1 346 ? 78.25 -24.641 -34.25 1 25.22 346 THR B C 1
ATOM 5569 O O . THR B 1 346 ? 79.438 -24.984 -34.469 1 25.22 346 THR B O 1
ATOM 5572 N N . THR B 1 347 ? 78.125 -23.359 -34.562 1 24.12 347 THR B N 1
ATOM 5573 C CA . THR B 1 347 ? 79.188 -22.859 -35.5 1 24.12 347 THR B CA 1
ATOM 5574 C C . THR B 1 347 ? 80.438 -22.531 -34.719 1 24.12 347 THR B C 1
ATOM 5576 O O . THR B 1 347 ? 81.375 -21.984 -35.312 1 24.12 347 THR B O 1
ATOM 5579 N N . THR B 1 348 ? 80.625 -22.641 -33.375 1 21.77 348 THR B N 1
ATOM 5580 C CA . THR B 1 348 ? 81.938 -22.156 -32.875 1 21.77 348 THR B CA 1
ATOM 5581 C C . THR B 1 348 ? 83 -23.172 -33.125 1 21.77 348 THR B C 1
ATOM 5583 O O . THR B 1 348 ? 84.125 -23.016 -32.656 1 21.77 348 THR B O 1
ATOM 5586 N N . THR B 1 349 ? 83.062 -23.969 -34.156 1 20.28 349 THR B N 1
ATOM 5587 C CA . THR B 1 349 ? 84.5 -24.219 -34.562 1 20.28 349 THR B CA 1
ATOM 5588 C C . THR B 1 349 ? 85.062 -22.969 -35.188 1 20.28 349 THR B C 1
ATOM 5590 O O . THR B 1 349 ? 84.438 -22.297 -36 1 20.28 349 THR B O 1
#

Sequence (698 aa):
MEGGLDQWGMDIFKLAECTPNPLTCVTYTILKRRGLINKFKIPHWNLLRYLRSVESHYNACTPYHNKIHAADVVQSVHVLLQAPALDSVFTDLELAAVIIACAVHDVNHPGVTNQYLINTNDALAILYNDSSVLENYHLAVAFNLLTFPGCDILVNLTRKQRLTFRRMVIDMVLSTDMSKHMSLLADLKTMVETKKVAGSGILNLDNYTDRMQILQNMVHCADLSNTAKPLDLYTKWMHRLMDEFFLQGDRERAAGLDISPMCDRETATIEKSQVSFIDFISHPLWEMWSDLVHPAAQDILELLEYNRNWYFNLIHADDHHQQQTSQQSKETEDFNTTTIASTTTTTTTMEGGLDQWGMDIFKLAECTPNPLTCVTYTILKRRGLINKFKIPHWNLLRYLRSVESHYNACTPYHNKIHAADVVQSVHVLLQAPALDSVFTDLELAAVIIACAVHDVNHPGVTNQYLINTNDALAILYNDSSVLENYHLAVAFNLLTFPGCDILVNLTRKQRLTFRRMVIDMVLSTDMSKHMSLLADLKTMVETKKVAGSGILNLDNYTDRMQILQNMVHCADLSNTAKPLDLYTKWMHRLMDEFFLQGDRERAAGLDISPMCDRETATIEKSQVSFIDFISHPLWEMWSDLVHPAAQDILELLEYNRNWYFNLIHADDHHQQQTSQQSKETEDFNTTTIASTTTTTTT

Radius of gyration: 33.17 Å; Cα contacts (8 Å, |Δi|>4): 880; chains: 2; bounding box: 167×74×75 Å

Secondary structure (DSSP, 8-state):
-TTTTTSTT--HHHHHHH-S-HHHHHHHHHHHHTTHHHHTT--HHHHHHHHHHHHHHS-TT-SSSSHHHHHHHHHHHHHHTT-GGGTTTS-HHHHHHHHHHHHHTTTT--SS-HHHHHHTT-HHHHHTTTSSHHHHHHHHHHHHHHTSTT--TTTTS-HHHHHHHHHHHHHHHHTTSGGGHHHHHHHHHHHHHHHHHH-S------SHHHHHHHHHHHHHHHHTGGGGS-HHHHHHHHHHHHHHHHHHHHHHHHTTPPPPTT--TTT--HHHHHHHHIIIIIHHHHHHHHHHTTTTTHHHHHHHHHHHHHHHHHHHHHHHHHHHHHHHHHHHHHHHHHHGGGGGGSTT-/-TTTTTSTT--HHHHHHH-S-HHHHHHHHHHHHTTHHHHTT--HHHHHHHHHHHHHHS-TT-SSSSHHHHHHHHHHHHHHTT-GGGTTTS-HHHHHHHHHHHHHTTTT--SS-HHHHHHTT-HHHHHTTTSSHHHHHHHHHHHHHHTSTT--TTTTS-HHHHHHHHHHHHHHHHTTSGGGHHHHHHHHHHHHHHHHHH-S------SHHHHHHHHHHHHHHHHTGGGGS-HHHHHHHHHHHHHHHHHHHHHHHHTTPPPPTT--TTT--HHHHHHHHIIIIIHHHHHHHHHHTTTTTHHHHHHHHHHHHHHHHHHHHHHHHHHHHHHHHHHHHHHHHHHHTTGGGGGG-

InterPro domains:
  IPR002073 3'5'-cyclic nucleotide phosphodiesterase, catalytic domain [PF00233] (64-302)
  IPR002073 3'5'-cyclic nucleotide phosphodiesterase, catalytic domain [PS51845] (1-318)
  IPR003607 HD/PDEase domain [SM00471] (62-237)
  IPR003607 HD/PDEase domain [cd00077] (64-246)
  IPR023088 3'5'-cyclic nucleotide phosphodiesterase [PR00387] (60-73)
  IPR023088 3'5'-cyclic nucleotide phosphodiesterase [PR00387] (91-104)
  IPR023088 3'5'-cyclic nucleotide phosphodiesterase [PR00387] (105-120)
  IPR023088 3'5'-cyclic nucleotide phosphodiesterase [PR00387] (132-148)
  IPR023088 3'5'-cyclic nucleotide phosphodiesterase [PR00387] (219-232)
  IPR023088 3'5'-cyclic nucleotide phosphodiesterase [PR00387] (236-252)
  IPR023174 3'5'-cyclic nucleotide phosphodiesterase, conserved site [PS00126] (105-116)
  IPR036971 3'5'-cyclic nucleotide phosphodiesterase, catalytic domain superfamily [G3DSA:1.10.1300.10] (3-340)

pLDDT: mean 90.55, std 17.26, range [20.28, 98.94]

Organism: Taenia asiatica (NCBI:txid60517)

Solvent-accessible surface area (backbone atoms only — not comparable to full-atom values): 36406 Å² total; per-residue (Å²): 108,80,83,40,50,70,42,85,61,50,64,49,66,60,45,44,74,74,32,97,48,40,34,39,51,51,52,52,50,51,37,50,73,70,42,48,39,67,72,51,57,36,51,64,64,17,43,51,47,30,38,48,51,50,46,69,45,20,29,86,83,23,65,38,55,19,41,62,46,26,26,45,22,32,42,42,42,56,35,62,59,64,26,73,68,48,61,87,62,65,51,71,63,54,52,54,24,55,47,50,23,35,55,33,44,48,35,52,34,85,48,66,54,60,66,57,33,45,75,63,68,30,70,59,19,46,55,45,65,66,48,59,28,57,35,43,48,9,49,22,52,51,57,52,52,36,70,40,89,63,14,45,52,59,72,67,47,52,74,68,52,47,53,49,39,50,51,50,23,50,54,32,25,52,37,60,37,73,88,39,45,64,60,47,46,51,52,46,46,51,52,39,50,50,29,61,70,66,64,71,75,55,78,84,52,88,44,71,68,54,46,48,51,51,52,21,45,44,47,34,47,28,70,60,35,51,62,38,26,52,62,72,60,24,52,54,52,50,53,25,43,47,49,27,30,28,53,41,18,53,52,26,52,74,71,72,45,82,60,52,88,75,8,39,76,88,73,51,53,66,43,59,50,50,33,50,43,35,66,72,51,47,45,59,47,44,50,43,50,22,62,60,28,58,77,38,52,49,66,40,46,51,37,25,53,50,42,39,49,52,32,50,47,56,57,54,49,52,50,50,54,50,49,52,49,51,51,51,49,49,52,51,52,59,57,59,64,65,68,69,69,71,69,82,75,70,72,89,114,108,80,82,40,49,70,42,86,60,50,66,49,66,59,46,44,73,76,33,98,49,40,32,40,52,50,52,52,51,53,38,51,75,71,42,49,37,68,74,52,57,37,51,65,64,17,43,51,48,31,37,48,51,48,46,68,44,20,31,86,82,22,65,38,55,19,40,61,46,25,25,43,23,32,41,41,41,56,34,62,59,64,28,72,67,49,61,88,63,64,52,73,63,54,53,53,23,53,48,51,23,35,54,34,43,48,36,52,34,86,47,67,53,58,65,57,32,44,74,64,66,28,71,58,19,45,56,44,66,66,49,59,28,57,38,44,48,8,50,23,53,52,56,52,50,36,69,40,91,63,15,44,51,59,71,68,47,53,72,68,52,47,53,50,39,50,50,49,25,51,55,34,26,50,37,59,37,72,89,38,46,67,59,48,47,52,51,46,47,51,51,38,50,51,30,61,70,66,63,72,75,54,77,86,54,87,44,70,67,55,45,47,51,50,51,21,45,45,48,32,46,28,71,61,34,51,63,39,28,53,63,74,61,22,52,55,51,49,53,25,42,49,51,29,31,28,53,41,18,52,52,26,52,75,70,73,43,83,58,51,89,75,9,39,76,89,73,52,53,65,43,60,49,50,35,50,44,35,65,71,52,46,47,59,48,43,52,42,49,22,63,59,29,59,76,37,54,49,67,41,47,50,37,26,51,50,43,39,50,52,32,50,49,54,58,55,49,52,49,50,52,49,48,50,49,51,50,50,50,49,49,51,51,56,55,59,60,61,68,67,68,71,69,78,74,68,71,83,116

Foldseek 3Di:
DVVCLQPFFRPLVVVVVVDVQLLLVLLVVLCVVVCLCVVLVFDPQLSSQLLVQQQVQFDPPQLQLHQSLLSQLLSQLSNLCPQPLNPPVDDSLLVNLLSVLSNQLQGNPPLDALVLCCVVVHPLCVVVVSQLSRRVVSLVSSVVSCPDPSNPRNVRPDPVSVVVSSVLSSLQSSLLRVVCQVVLLVLLLVQLVVCVVVVPVHRDPPDPVSVSSLSSLSSNCSSVLLLLHALVSSVSSLVSSLVSLCVSQVVCVVVVHDRDPSSPPVPHDSLVVSLVCLVPGNQSSLVSSCSSSPPPCVSSNVSSVVSSVVSVVVVVVVVVVVVVVVVVVVVVVVVVVPPPPPPDPPDPD/DVVCLQPFFRPLVVVVVVDVQLLLVLLVVLCVVVCLCVVLVFDPQLSSQLLVQQQVQFDPPQLFLHQSLLSQLLSQLSNLCPQPLNPPVDDSLLVNLLSVLSNQLQGNPPLDALVLCCVVVHPLCVVVVSQLSRRVVSLVSSVVSCPDPSNPRNVRPDPVSVVVSSVLSSLQSSLLRVVCQVVLLVLLLVQLVVCVVVVPVHRPNPDPVSVSSLSSLSSNCSSVLLLLHALVSSVSSLVSSLVSLCVSQVVCVVVVHDRDPSSPPVPHDSLVVSLVCLVPGNQSSLVSSCSSSPPPCVSSNVSSVVSSVVSVVVVVVVVVVVVVVVVVVVVVVVVVVVPPPPPDPPDPD